Protein AF-A0AAU7DJ91-F1 (afdb_monomer_lite)

Radius of gyration: 23.3 Å; chains: 1; bounding box: 59×49×68 Å

Secondary structure (DSSP, 8-state):
-PPPTT--HHHHHHHHTTGGGGS-GGGHHHHHHHHHTGGGS-HHHHHHHHHHHHHHHHS-HHHHHHHHHHHHHHHHHHTGGGS---SSS--HHHHHHHHHSTTHHHHHHHHHHHHHHHHHHSGGGGS----EEEEEEE-TTS---TTTTTGGGTTSSEEEEEE--TTSS-HHHHHHHHS-S--TT--SGGGEEEEESSSHHHHHHHHH-GGGGTS--SEEEETTTTHHHHHHHHHHHHT--SSHHHHHHHHHHHHHS--GGGS-HHHHT-HHHHHHHHHHHHTTSSTTT-HHHHHHHHHHHHHHHT--SEEEEE----BPPPTTGGGSTTS-HHHH--SPP-B-HHHHHHHHHHHHHHHHHHHTTSHHHHTTEEEEEEEGGGTEEEEE--TT-----BTTEEEHHHHHHHHHHHH-

Organism: NCBI:txid3036704

Structure (mmCIF, N/CA/C/O backbone):
data_AF-A0AAU7DJ91-F1
#
_entry.id   AF-A0AAU7DJ91-F1
#
loop_
_atom_site.group_PDB
_atom_site.id
_atom_site.type_symbol
_atom_site.label_atom_id
_atom_site.label_alt_id
_atom_site.label_comp_id
_atom_site.label_asym_id
_atom_site.label_entity_id
_atom_site.label_seq_id
_atom_site.pdbx_PDB_ins_code
_atom_site.Cartn_x
_atom_site.Cartn_y
_atom_site.Cartn_z
_atom_site.occupancy
_atom_site.B_iso_or_equiv
_atom_site.auth_seq_id
_atom_site.auth_comp_id
_atom_site.auth_asym_id
_atom_site.auth_atom_id
_atom_site.pdbx_PDB_model_num
ATOM 1 N N . MET A 1 1 ? -17.959 17.965 19.505 1.00 44.34 1 MET A N 1
ATOM 2 C CA . MET A 1 1 ? -16.977 17.590 18.465 1.00 44.34 1 MET A CA 1
ATOM 3 C C . MET A 1 1 ? -17.472 18.215 17.170 1.00 44.34 1 MET A C 1
ATOM 5 O O . MET A 1 1 ? -18.636 17.994 16.866 1.00 44.34 1 MET A O 1
ATOM 9 N N . LYS A 1 2 ? -16.694 19.056 16.470 1.00 39.41 2 LYS A N 1
ATOM 10 C CA . LYS A 1 2 ? -17.099 19.488 15.119 1.00 39.41 2 LYS A CA 1
ATOM 11 C C . LYS A 1 2 ? -17.113 18.227 14.252 1.00 39.41 2 LYS A C 1
ATOM 13 O O . LYS A 1 2 ? -16.096 17.543 14.185 1.00 39.41 2 LYS A O 1
ATOM 18 N N . THR A 1 3 ? -18.269 17.866 13.712 1.00 49.88 3 THR A N 1
ATOM 19 C CA . THR A 1 3 ? -18.416 16.731 12.798 1.00 49.88 3 THR A CA 1
ATOM 20 C C . THR A 1 3 ? -17.561 17.001 11.568 1.00 49.88 3 THR A C 1
ATOM 22 O O . THR A 1 3 ? -17.676 18.072 10.978 1.00 49.88 3 THR A O 1
ATOM 25 N N . ALA A 1 4 ? -16.671 16.072 11.225 1.00 58.94 4 ALA A N 1
ATOM 26 C CA . ALA A 1 4 ? -15.902 16.163 9.994 1.00 58.94 4 ALA A CA 1
ATOM 27 C C . ALA A 1 4 ? -16.860 16.144 8.793 1.00 58.94 4 ALA A C 1
ATOM 29 O O . ALA A 1 4 ? -17.820 15.365 8.777 1.00 58.94 4 ALA A O 1
ATOM 30 N N . ASP A 1 5 ? -16.608 16.991 7.797 1.00 63.16 5 ASP A N 1
ATOM 31 C CA . ASP A 1 5 ? -17.363 16.974 6.548 1.00 63.16 5 ASP A CA 1
ATOM 32 C C . ASP A 1 5 ? -17.250 15.584 5.887 1.00 63.16 5 ASP A C 1
ATOM 34 O O . ASP A 1 5 ? -16.187 14.958 5.872 1.00 63.16 5 ASP A O 1
ATOM 38 N N . GLY A 1 6 ? -18.365 15.068 5.359 1.00 74.81 6 GLY A N 1
ATOM 39 C CA . GLY A 1 6 ? -18.405 13.780 4.651 1.00 74.81 6 GLY A CA 1
ATOM 40 C C . GLY A 1 6 ? -18.690 12.532 5.504 1.00 74.81 6 GLY A C 1
ATOM 41 O O . GLY A 1 6 ? -18.542 11.413 5.004 1.00 74.81 6 GLY A O 1
ATOM 42 N N . LEU A 1 7 ? -19.110 12.680 6.765 1.00 87.19 7 LEU A N 1
ATOM 43 C CA . LEU A 1 7 ? -19.680 11.575 7.553 1.00 87.19 7 LEU A CA 1
ATOM 44 C C . LEU A 1 7 ? -21.114 11.261 7.090 1.00 87.19 7 LEU A C 1
ATOM 46 O O . LEU A 1 7 ? -21.906 12.176 6.870 1.00 87.19 7 LEU A O 1
ATOM 50 N N . SER A 1 8 ? -21.474 9.977 6.989 1.00 88.38 8 SER A N 1
ATOM 51 C CA . SER A 1 8 ? -22.853 9.563 6.678 1.00 88.38 8 SER A CA 1
ATOM 52 C C . SER A 1 8 ? -23.827 9.944 7.801 1.00 88.38 8 SER A C 1
ATOM 54 O O . SER A 1 8 ? -23.429 9.995 8.964 1.00 88.38 8 SER A O 1
ATOM 56 N N . GLN A 1 9 ? -25.107 10.174 7.476 1.00 90.19 9 GLN A N 1
ATOM 57 C CA . GLN A 1 9 ? -26.116 10.574 8.470 1.00 90.19 9 GLN A CA 1
ATOM 58 C C . GLN A 1 9 ? -26.209 9.570 9.628 1.00 90.19 9 GLN A C 1
ATOM 60 O O . GLN A 1 9 ? -26.098 9.961 10.783 1.00 90.19 9 GLN A O 1
ATOM 65 N N . ASN A 1 10 ? -26.272 8.271 9.324 1.00 92.38 10 ASN A N 1
ATOM 66 C CA . ASN A 1 10 ? -26.319 7.219 10.344 1.00 92.38 10 ASN A CA 1
ATOM 67 C C . ASN A 1 10 ? -25.106 7.264 11.287 1.00 92.38 10 ASN A C 1
ATOM 69 O O . ASN A 1 10 ? -25.235 7.015 12.482 1.00 92.38 10 ASN A O 1
ATOM 73 N N . LEU A 1 11 ? -23.914 7.572 10.759 1.00 93.31 11 LEU A N 1
ATOM 74 C CA . LEU A 1 11 ? -22.710 7.686 11.578 1.00 93.31 11 LEU A CA 1
ATOM 75 C C . LEU A 1 11 ? -22.758 8.937 12.464 1.00 93.31 11 LEU A C 1
ATOM 77 O O . LEU A 1 11 ? -22.351 8.876 13.621 1.00 93.31 11 LEU A O 1
ATOM 81 N N . GLN A 1 12 ? -23.285 10.053 11.957 1.00 93.12 12 GLN A N 1
ATOM 82 C CA . GLN A 1 12 ? -23.514 11.250 12.771 1.00 93.12 12 GLN A CA 1
ATOM 83 C C . GLN A 1 12 ? -24.517 10.973 13.898 1.00 93.12 12 GLN A C 1
ATOM 85 O O . GLN A 1 12 ? -24.258 11.341 15.044 1.00 93.12 12 GLN A O 1
ATOM 90 N N . ASP A 1 13 ? -25.610 10.267 13.603 1.00 94.12 13 ASP A N 1
ATOM 91 C CA . ASP A 1 13 ? -26.627 9.891 14.587 1.00 94.12 13 ASP A CA 1
ATOM 92 C C . ASP A 1 13 ? -26.034 8.991 15.683 1.00 94.12 13 ASP A C 1
ATOM 94 O O . ASP A 1 13 ? -26.196 9.282 16.868 1.00 94.12 13 ASP A O 1
ATOM 98 N N . ALA A 1 14 ? -25.246 7.973 15.316 1.00 94.25 14 ALA A N 1
ATOM 99 C CA . ALA A 1 14 ? -24.543 7.110 16.272 1.00 94.25 14 ALA A CA 1
ATOM 100 C C . ALA A 1 14 ? -23.577 7.897 17.182 1.00 94.25 14 ALA A C 1
ATOM 102 O O . ALA A 1 14 ? -23.512 7.681 18.399 1.00 94.25 14 ALA A O 1
ATOM 103 N N . LEU A 1 15 ? -22.830 8.854 16.618 1.00 94.81 15 LEU A N 1
ATOM 104 C CA . LEU A 1 15 ? -21.947 9.733 17.393 1.00 94.81 15 LEU A CA 1
ATOM 105 C C . LEU A 1 15 ? -22.742 10.614 18.369 1.00 94.81 15 LEU A C 1
ATOM 107 O O . LEU A 1 15 ? -22.345 10.739 19.532 1.00 94.81 15 LEU A O 1
ATOM 111 N N . ASN A 1 16 ? -23.879 11.164 17.934 1.00 93.19 16 ASN A N 1
ATOM 112 C CA . ASN A 1 16 ? -24.777 11.969 18.768 1.00 93.19 16 ASN A CA 1
ATOM 113 C C . ASN A 1 16 ? -25.430 11.143 19.889 1.00 93.19 16 ASN A C 1
ATOM 115 O O . ASN A 1 16 ? -25.563 11.632 21.012 1.00 93.19 16 ASN A O 1
ATOM 119 N N . ASN A 1 17 ? -25.736 9.870 19.626 1.00 92.25 17 ASN A N 1
ATOM 120 C CA . ASN A 1 17 ? -26.231 8.905 20.614 1.00 92.25 17 ASN A CA 1
ATOM 121 C C . ASN A 1 17 ? -25.155 8.466 21.625 1.00 92.25 17 ASN A C 1
ATOM 123 O O . ASN A 1 17 ? -25.439 7.740 22.579 1.00 92.25 17 ASN A O 1
ATOM 127 N N . GLY A 1 18 ? -23.912 8.927 21.461 1.00 94.00 18 GLY A N 1
ATOM 128 C CA . GLY A 1 18 ? -22.832 8.686 22.407 1.00 94.00 18 GLY A CA 1
ATOM 129 C C . GLY A 1 18 ? -22.162 7.325 22.248 1.00 94.00 18 GLY A C 1
ATOM 130 O O . GLY A 1 18 ? -21.622 6.818 23.233 1.00 94.00 18 GLY A O 1
ATOM 131 N N . VAL A 1 19 ? -22.137 6.753 21.035 1.00 95.12 19 VAL A N 1
ATOM 132 C CA . VAL A 1 19 ? -21.492 5.455 20.754 1.00 95.12 19 VAL A CA 1
ATOM 133 C C . VAL A 1 19 ? -20.042 5.382 21.252 1.00 95.12 19 VAL A C 1
ATOM 135 O O . VAL A 1 19 ? -19.621 4.355 21.777 1.00 95.12 19 VAL A O 1
ATOM 138 N N . LEU A 1 20 ? -19.293 6.491 21.204 1.00 95.12 20 LEU A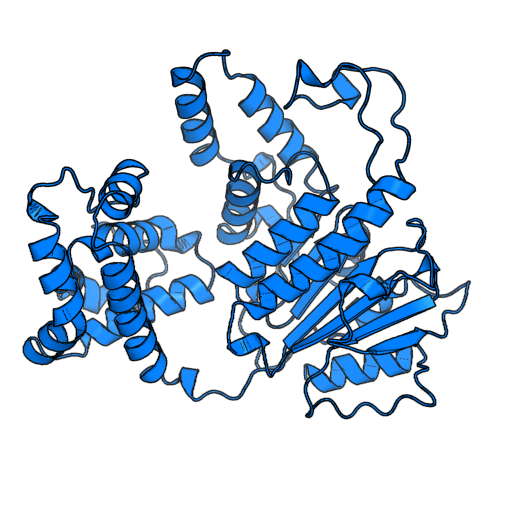 N 1
ATOM 139 C CA . LEU A 1 20 ? -17.907 6.548 21.690 1.00 95.12 20 LEU A CA 1
ATOM 140 C C . LEU A 1 20 ? -17.783 6.240 23.189 1.00 95.12 20 LEU A C 1
ATOM 142 O O . LEU A 1 20 ? -16.791 5.659 23.611 1.00 95.12 20 LEU A O 1
ATOM 146 N N . LYS A 1 21 ? -18.802 6.563 23.998 1.00 94.06 21 LYS A N 1
ATOM 147 C CA . LYS A 1 21 ? -18.814 6.268 25.445 1.00 94.06 21 LYS A CA 1
ATOM 148 C C . LYS A 1 21 ? -18.934 4.771 25.742 1.00 94.06 21 LYS A C 1
ATOM 150 O O . LYS A 1 21 ? -18.752 4.365 26.885 1.00 94.06 21 LYS A O 1
ATOM 155 N N . ARG A 1 22 ? -19.282 3.967 24.733 1.00 94.75 22 ARG A N 1
ATOM 156 C CA . ARG A 1 22 ? -19.449 2.512 24.829 1.00 94.75 22 ARG A CA 1
ATOM 157 C C . ARG A 1 22 ? -18.190 1.748 24.410 1.00 94.75 22 ARG A C 1
ATOM 159 O O . ARG A 1 22 ? -18.189 0.522 24.498 1.00 94.75 22 ARG A O 1
ATOM 166 N N . LEU A 1 23 ? -17.154 2.448 23.941 1.00 96.00 23 LEU A N 1
ATOM 167 C CA . LEU A 1 23 ? -15.884 1.854 23.533 1.00 96.00 23 LEU A CA 1
ATOM 168 C C . LEU A 1 23 ? -14.906 1.751 24.720 1.00 96.00 23 LEU A C 1
ATOM 170 O O . LEU A 1 23 ? -14.928 2.615 25.601 1.00 96.00 23 LEU A O 1
ATOM 174 N N . PRO A 1 24 ? -14.017 0.740 24.738 1.00 96.00 24 PRO A N 1
ATOM 175 C CA . PRO A 1 24 ? -12.906 0.666 25.689 1.00 96.00 24 PRO A CA 1
ATOM 176 C C . PRO A 1 24 ? -11.924 1.836 25.543 1.00 96.00 24 PRO A C 1
ATOM 178 O O . PRO A 1 24 ? -11.825 2.447 24.474 1.00 96.00 24 PRO A O 1
ATOM 181 N N . LEU A 1 25 ? -11.146 2.123 26.592 1.00 94.50 25 LEU A N 1
ATOM 182 C CA . LEU A 1 25 ? -10.219 3.266 26.607 1.00 94.50 25 LEU A CA 1
ATOM 183 C C . LEU A 1 25 ? -9.159 3.169 25.508 1.00 94.50 25 LEU A C 1
ATOM 185 O O . LEU A 1 25 ? -8.832 4.169 24.869 1.00 94.50 25 LEU A O 1
ATOM 189 N N . THR A 1 26 ? -8.664 1.961 25.247 1.00 94.94 26 THR A N 1
ATOM 190 C CA . THR A 1 26 ? -7.619 1.699 24.251 1.00 94.94 26 THR A CA 1
ATOM 191 C C . THR A 1 26 ? -8.111 1.806 22.806 1.00 94.94 26 THR A C 1
ATOM 193 O O . THR A 1 26 ? -7.290 1.934 21.899 1.00 94.94 26 THR A O 1
ATOM 196 N N . PHE A 1 27 ? -9.430 1.844 22.573 1.00 95.06 27 PHE A N 1
ATOM 197 C CA . PHE A 1 27 ? -10.021 2.077 21.247 1.00 95.06 27 PHE A CA 1
ATOM 198 C C . PHE A 1 27 ? -10.146 3.565 20.904 1.00 95.06 27 PHE A C 1
ATOM 200 O O . PHE A 1 27 ? -10.078 3.935 19.730 1.00 95.06 27 PHE A O 1
ATOM 207 N N . LEU A 1 28 ? -10.337 4.423 21.912 1.00 94.25 28 LEU A N 1
ATOM 208 C CA . LEU A 1 28 ? -10.627 5.845 21.720 1.00 94.25 28 LEU A CA 1
ATOM 209 C C . LEU A 1 28 ? -9.583 6.597 20.882 1.00 94.25 28 LEU A C 1
ATOM 211 O O . LEU A 1 28 ? -10.007 7.256 19.934 1.00 94.25 28 LEU A O 1
ATOM 215 N N . PRO A 1 29 ? -8.261 6.499 21.143 1.00 92.44 29 PRO A N 1
ATOM 216 C CA . PRO A 1 29 ? -7.288 7.244 20.345 1.00 92.44 29 PRO A CA 1
ATOM 217 C C . PRO A 1 29 ? -7.310 6.855 18.866 1.00 92.44 29 PRO A C 1
ATOM 219 O O . PRO A 1 29 ? -7.230 7.734 18.016 1.00 92.44 29 PRO A O 1
ATOM 222 N N . PHE A 1 30 ? -7.494 5.568 18.548 1.00 92.06 30 PHE A N 1
ATOM 223 C CA . PHE A 1 30 ? -7.655 5.125 17.161 1.00 92.06 30 PHE A CA 1
ATOM 224 C C . PHE A 1 30 ? -8.904 5.748 16.529 1.00 92.06 30 PHE A C 1
ATOM 226 O O . PHE A 1 30 ? -8.816 6.410 15.501 1.00 92.06 30 PHE A O 1
ATOM 233 N N . VAL A 1 31 ? -10.072 5.563 17.147 1.00 94.62 31 VAL A N 1
ATOM 234 C CA . VAL A 1 31 ? -11.347 6.005 16.566 1.00 94.62 31 VAL A CA 1
ATOM 235 C C . VAL A 1 31 ? -11.407 7.525 16.421 1.00 94.62 31 VAL A C 1
ATOM 237 O O . VAL A 1 31 ? -11.819 8.023 15.374 1.00 94.62 31 VAL A O 1
ATOM 240 N N . ASN A 1 32 ? -10.983 8.268 17.443 1.00 94.44 32 ASN A N 1
ATOM 241 C CA . ASN A 1 32 ? -11.018 9.727 17.417 1.00 94.44 32 ASN A CA 1
ATOM 242 C C . ASN A 1 32 ? -10.078 10.296 16.353 1.00 94.44 32 ASN A C 1
ATOM 244 O O . ASN A 1 32 ? -10.488 11.186 15.608 1.00 94.44 32 ASN A O 1
ATOM 248 N N . GLU A 1 33 ? -8.874 9.742 16.209 1.00 91.62 33 GLU A N 1
ATOM 249 C CA . GLU A 1 33 ? -7.947 10.155 15.158 1.00 91.62 33 GLU A CA 1
ATOM 250 C C . GLU A 1 33 ? -8.516 9.890 13.758 1.00 91.62 33 GLU A C 1
ATOM 252 O O . GLU A 1 33 ? -8.467 10.766 12.893 1.00 91.62 33 GLU A O 1
ATOM 257 N N . GLN A 1 34 ? -9.112 8.715 13.532 1.00 93.50 34 GLN A N 1
ATOM 258 C CA . GLN A 1 34 ? -9.735 8.380 12.247 1.00 93.50 34 GLN A CA 1
ATOM 259 C C . GLN A 1 34 ? -10.902 9.325 11.914 1.00 93.50 34 GLN A C 1
ATOM 261 O O . GLN A 1 34 ? -11.019 9.786 10.779 1.00 93.50 34 GLN A O 1
ATOM 266 N N . LEU A 1 35 ? -11.743 9.667 12.898 1.00 94.25 35 LEU A N 1
ATOM 267 C CA . LEU A 1 35 ? -12.841 10.624 12.717 1.00 94.25 35 LEU A CA 1
ATOM 268 C C . LEU A 1 35 ? -12.333 12.043 12.422 1.00 94.25 35 LEU A C 1
ATOM 270 O O . LEU A 1 35 ? -12.918 12.739 11.596 1.00 94.25 35 LEU A O 1
ATOM 274 N N . GLN A 1 36 ? -11.237 12.473 13.051 1.00 92.12 36 GLN A N 1
ATOM 275 C CA . GLN A 1 36 ? -10.610 13.769 12.767 1.00 92.12 36 GLN A CA 1
ATOM 276 C C . GLN A 1 36 ? -9.971 13.808 11.374 1.00 92.12 36 GLN A C 1
ATOM 278 O O . GLN A 1 36 ? -10.023 14.831 10.693 1.00 92.12 36 GLN A O 1
ATOM 283 N N . LYS A 1 37 ? -9.394 12.687 10.933 1.00 91.62 37 LYS A N 1
ATOM 284 C CA . LYS A 1 37 ? -8.703 12.551 9.645 1.00 91.62 37 LYS A CA 1
ATOM 285 C C . LYS A 1 37 ? -9.595 11.984 8.539 1.00 91.62 37 LYS A C 1
ATOM 287 O O . LYS A 1 37 ? -9.074 11.569 7.509 1.00 91.62 37 LYS A O 1
ATOM 292 N N . TRP A 1 38 ? -10.921 12.004 8.706 1.00 93.88 38 TRP A N 1
ATOM 293 C CA . TRP A 1 38 ? -11.879 11.299 7.842 1.00 93.88 38 TRP A CA 1
ATOM 294 C C . TRP A 1 38 ? -11.662 11.532 6.339 1.00 93.88 38 TRP A C 1
ATOM 296 O O . TRP A 1 38 ? -11.644 10.588 5.545 1.00 93.88 38 TRP A O 1
ATOM 306 N N . GLN A 1 39 ? -11.421 12.786 5.947 1.00 92.62 39 GLN A N 1
ATOM 307 C CA . GLN A 1 39 ? -11.180 13.169 4.552 1.00 92.62 39 GLN A CA 1
ATOM 308 C C . GLN A 1 39 ? -9.899 12.568 3.947 1.00 92.62 39 GLN A C 1
ATOM 310 O O . GLN A 1 39 ? -9.825 12.396 2.735 1.00 92.62 39 GLN A O 1
ATOM 315 N N . TYR A 1 40 ? -8.921 12.200 4.777 1.00 93.69 40 TYR A N 1
ATOM 316 C CA . TYR A 1 40 ? -7.643 11.607 4.370 1.00 93.69 40 TYR A CA 1
ATOM 317 C C . TYR A 1 40 ? -7.646 10.070 4.380 1.00 93.69 40 TYR A C 1
ATOM 319 O O . TYR A 1 40 ? -6.646 9.439 4.028 1.00 93.69 40 TYR A O 1
ATOM 327 N N . LEU A 1 41 ? -8.755 9.463 4.807 1.00 94.44 41 LEU A N 1
ATOM 328 C CA . LEU A 1 41 ? -8.935 8.017 4.815 1.00 94.44 41 LEU A CA 1
ATOM 329 C C . LEU A 1 41 ? -9.398 7.519 3.450 1.00 94.44 41 LEU A C 1
ATOM 331 O O . LEU A 1 41 ? -10.274 8.125 2.824 1.00 94.44 41 LEU A O 1
ATOM 335 N N . PHE A 1 42 ? -8.883 6.364 3.034 1.00 94.75 42 PHE A N 1
ATOM 336 C CA . PHE A 1 42 ? -9.424 5.658 1.877 1.00 94.75 42 PHE A CA 1
ATOM 337 C C . PHE A 1 42 ? -10.798 5.047 2.190 1.00 94.75 42 PHE A C 1
ATOM 339 O O . PHE A 1 42 ? -11.124 4.798 3.354 1.00 94.75 42 PHE A O 1
ATOM 346 N N . PRO A 1 43 ? -11.612 4.728 1.165 1.00 91.75 43 PRO A N 1
ATOM 347 C CA . PRO A 1 43 ? -12.927 4.123 1.369 1.00 91.75 43 PRO A CA 1
ATOM 348 C C . PRO A 1 43 ? -12.912 2.855 2.226 1.00 91.75 43 PRO A C 1
ATOM 350 O O . PRO A 1 43 ? -13.858 2.614 2.967 1.00 91.75 43 PRO A O 1
ATOM 353 N N . ASN A 1 44 ? -11.859 2.037 2.144 1.00 91.31 44 ASN A N 1
ATOM 354 C CA . ASN A 1 44 ? -11.715 0.860 2.999 1.00 91.31 44 ASN A CA 1
ATOM 355 C C . ASN A 1 44 ? -11.550 1.225 4.487 1.00 91.31 44 ASN A C 1
ATOM 357 O O . ASN A 1 44 ? -12.264 0.688 5.329 1.00 91.31 44 ASN A O 1
ATOM 361 N N . GLU A 1 45 ? -10.667 2.176 4.803 1.00 93.25 45 GLU A N 1
ATOM 362 C CA . GLU A 1 45 ? -10.454 2.675 6.170 1.00 93.25 45 GLU A CA 1
ATOM 363 C C . GLU A 1 45 ? -11.747 3.288 6.737 1.00 93.25 45 GLU A C 1
ATOM 365 O O . GLU A 1 45 ? -12.183 2.923 7.830 1.00 93.25 45 GLU A O 1
ATOM 370 N N . ARG A 1 46 ? -12.431 4.131 5.946 1.00 93.19 46 ARG A N 1
ATOM 371 C CA . ARG A 1 46 ? -13.738 4.707 6.314 1.00 93.19 46 ARG A CA 1
ATOM 372 C C . ARG A 1 46 ? -14.777 3.625 6.600 1.00 93.19 46 ARG A C 1
ATOM 374 O O . ARG A 1 46 ? -15.475 3.703 7.607 1.00 93.19 46 ARG A O 1
ATOM 381 N N . ARG A 1 47 ? -14.873 2.605 5.738 1.00 89.94 47 ARG A N 1
ATOM 382 C CA . ARG A 1 47 ? -15.811 1.485 5.919 1.00 89.94 47 ARG A CA 1
ATOM 383 C C . ARG A 1 47 ? -15.533 0.702 7.196 1.00 89.94 47 ARG A C 1
ATOM 385 O O . ARG A 1 47 ? -16.486 0.387 7.896 1.00 89.94 47 ARG A O 1
ATOM 392 N N . SER A 1 48 ? -14.270 0.424 7.516 1.00 90.06 48 SER A N 1
ATOM 393 C CA . SER A 1 48 ? -13.902 -0.303 8.738 1.00 90.06 48 SER A CA 1
ATOM 394 C C . SER A 1 48 ? -14.314 0.468 10.000 1.00 90.06 48 SER A C 1
ATOM 396 O O . SER A 1 48 ? -15.013 -0.070 10.860 1.00 90.06 48 SER A O 1
ATOM 398 N N . VAL A 1 49 ? -13.982 1.762 10.073 1.00 93.56 49 VAL A N 1
ATOM 399 C CA . VAL A 1 49 ? -14.339 2.618 11.219 1.00 93.56 49 VAL A CA 1
ATOM 400 C C . VAL A 1 49 ? -15.854 2.801 11.325 1.00 93.56 49 VAL A C 1
ATOM 402 O O . VAL A 1 49 ? -16.420 2.665 12.409 1.00 93.56 49 VAL A O 1
ATOM 405 N N . GLN A 1 50 ? -16.535 3.056 10.205 1.00 93.62 50 GLN A N 1
ATOM 406 C CA . GLN A 1 50 ? -17.992 3.165 10.181 1.00 93.62 50 GLN A CA 1
ATOM 407 C C . GLN A 1 50 ? -18.666 1.849 10.590 1.00 93.62 50 GLN A C 1
ATOM 409 O O . GLN A 1 50 ? -19.622 1.879 11.359 1.00 93.62 50 GLN A O 1
ATOM 414 N N . GLY A 1 51 ? -18.175 0.708 10.099 1.00 92.56 51 GLY A N 1
ATOM 415 C CA . GLY A 1 51 ? -18.705 -0.615 10.419 1.00 92.56 51 GLY A CA 1
ATOM 416 C C . GLY A 1 51 ? -18.641 -0.904 11.913 1.00 92.56 51 GLY A C 1
ATOM 417 O O . GLY A 1 51 ? -19.657 -1.268 12.500 1.00 92.56 51 GLY A O 1
ATOM 418 N N . LEU A 1 52 ? -17.492 -0.641 12.545 1.00 94.81 52 LEU A N 1
ATOM 419 C CA . LEU A 1 52 ? -17.331 -0.769 13.995 1.00 94.81 52 LEU A CA 1
ATOM 420 C C . LEU A 1 52 ? -18.346 0.097 14.750 1.00 94.81 52 LEU A C 1
ATOM 422 O O . LEU A 1 52 ? -19.055 -0.404 15.620 1.00 94.81 52 LEU A O 1
ATOM 426 N N . LEU A 1 53 ? -18.426 1.388 14.423 1.00 95.94 53 LEU A N 1
ATOM 427 C CA . LEU A 1 53 ? -19.266 2.326 15.168 1.00 95.94 53 LEU A CA 1
ATOM 428 C C . LEU A 1 53 ? -20.757 2.038 14.993 1.00 95.94 53 LEU A C 1
ATOM 430 O O . LEU A 1 53 ? -21.481 1.998 15.982 1.00 95.94 53 LEU A O 1
ATOM 434 N N . LEU A 1 54 ? -21.216 1.775 13.770 1.00 95.00 54 LEU A N 1
ATOM 435 C CA . LEU A 1 54 ? -22.621 1.445 13.524 1.00 95.00 54 LEU A CA 1
ATOM 436 C C . LEU A 1 54 ? -23.004 0.086 14.116 1.00 95.00 54 LEU A C 1
ATOM 438 O O . LEU A 1 54 ? -24.113 -0.060 14.629 1.00 95.00 54 LEU A O 1
ATOM 442 N N . TYR A 1 55 ? -22.096 -0.895 14.094 1.00 95.12 55 TYR A N 1
ATOM 443 C CA . TYR A 1 55 ? -22.344 -2.173 14.751 1.00 95.12 55 TYR A CA 1
ATOM 444 C C . TYR A 1 55 ? -22.512 -1.978 16.256 1.00 95.12 55 TYR A C 1
ATOM 446 O O . TYR A 1 55 ? -23.527 -2.396 16.805 1.00 95.12 55 TYR A O 1
ATOM 454 N N . VAL A 1 56 ? -21.585 -1.274 16.913 1.00 95.69 56 VAL A N 1
ATOM 455 C CA . VAL A 1 56 ? -21.693 -0.983 18.349 1.00 95.69 56 VAL A CA 1
ATOM 456 C C . VAL A 1 56 ? -22.976 -0.216 18.657 1.00 95.69 56 VAL A C 1
ATOM 458 O O . VAL A 1 56 ? -23.666 -0.588 19.600 1.00 95.69 56 VAL A O 1
ATOM 461 N N . ASP A 1 57 ? -23.333 0.800 17.870 1.00 95.50 57 ASP A N 1
ATOM 462 C CA . ASP A 1 57 ? -24.569 1.568 18.065 1.00 95.50 57 ASP A CA 1
ATOM 463 C C . ASP A 1 57 ? -25.820 0.676 18.010 1.00 95.50 57 ASP A C 1
ATOM 465 O O . ASP A 1 57 ? -26.682 0.779 18.883 1.00 95.50 57 ASP A O 1
ATOM 469 N N . SER A 1 58 ? -25.853 -0.284 17.077 1.00 94.75 58 SER A N 1
ATOM 470 C CA . SER A 1 58 ? -26.967 -1.229 16.908 1.00 94.75 58 SER A CA 1
ATOM 471 C C . SER A 1 58 ? -27.152 -2.224 18.063 1.00 94.75 58 SER A C 1
ATOM 473 O O . SER A 1 58 ? -28.236 -2.787 18.224 1.00 94.75 58 SER A O 1
ATOM 475 N N . LEU A 1 59 ? -26.114 -2.457 18.873 1.00 96.00 59 LEU A N 1
ATOM 476 C CA . LEU A 1 59 ? -26.171 -3.388 20.000 1.00 96.00 59 LEU A CA 1
ATOM 477 C C . LEU A 1 59 ? -26.899 -2.773 21.199 1.00 96.00 59 LEU A C 1
ATOM 479 O O . LEU A 1 59 ? -26.761 -1.581 21.483 1.00 96.00 59 LEU A O 1
ATOM 483 N N . SER A 1 60 ? -27.566 -3.607 21.999 1.00 95.31 60 SER A N 1
ATOM 484 C CA . SER A 1 60 ? -28.009 -3.205 23.337 1.00 95.31 60 SER A CA 1
ATOM 485 C C . SER A 1 60 ? -26.809 -2.935 24.265 1.00 95.31 60 SER A C 1
ATOM 487 O O . SER A 1 60 ? -25.705 -3.434 24.013 1.00 95.31 60 SER A O 1
ATOM 489 N N . PRO A 1 61 ? -26.987 -2.218 25.392 1.00 92.56 61 PRO A N 1
ATOM 490 C CA . PRO A 1 61 ? -25.910 -2.009 26.362 1.00 92.56 61 PRO A CA 1
ATOM 491 C C . PRO A 1 61 ? -25.271 -3.314 26.863 1.00 92.56 61 PRO A C 1
ATOM 493 O O . PRO A 1 61 ? -24.049 -3.395 26.979 1.00 92.56 61 PRO A O 1
ATOM 496 N N . GLN A 1 62 ? -26.072 -4.361 27.102 1.00 94.69 62 GLN A N 1
ATOM 497 C CA . GLN A 1 62 ? -25.566 -5.665 27.546 1.00 94.69 62 GLN A CA 1
ATOM 498 C C . GLN A 1 62 ? -24.749 -6.365 26.454 1.00 94.69 62 GLN A C 1
ATOM 500 O O . GLN A 1 62 ? -23.701 -6.940 26.743 1.00 94.69 62 GLN A O 1
ATOM 505 N N . GLN A 1 63 ? -25.199 -6.295 25.199 1.00 96.12 63 GLN A N 1
ATOM 506 C CA . GLN A 1 63 ? -24.477 -6.869 24.062 1.00 96.12 63 GLN A CA 1
ATOM 507 C C . GLN A 1 63 ? -23.161 -6.126 23.799 1.00 96.12 63 GLN A C 1
ATOM 509 O O . GLN A 1 63 ? -22.133 -6.757 23.572 1.00 96.12 63 GLN A O 1
ATOM 514 N N . SER A 1 64 ? -23.171 -4.795 23.910 1.00 94.31 64 SER A N 1
ATOM 515 C CA . SER A 1 64 ? -21.969 -3.954 23.844 1.00 94.31 64 SER A CA 1
ATOM 516 C C . SER A 1 64 ? -20.942 -4.354 24.896 1.00 94.31 64 SER A C 1
ATOM 518 O O . SER A 1 64 ? -19.764 -4.519 24.593 1.00 94.31 64 SER A O 1
ATOM 520 N N . PHE A 1 65 ? -21.395 -4.521 26.142 1.00 93.88 65 PHE A N 1
ATOM 521 C CA . PHE A 1 65 ? -20.536 -4.939 27.242 1.00 93.88 65 PHE A CA 1
ATOM 522 C C . PHE A 1 65 ? -19.948 -6.329 26.983 1.00 93.88 65 PHE A C 1
ATOM 524 O O . PHE A 1 65 ? -18.759 -6.543 27.202 1.00 93.88 65 PHE A O 1
ATOM 531 N N . ALA A 1 66 ? -20.756 -7.261 26.468 1.00 96.06 66 ALA A N 1
ATOM 532 C CA . ALA A 1 66 ? -20.295 -8.598 26.114 1.00 96.06 66 ALA A CA 1
ATOM 533 C C . ALA A 1 66 ? -19.232 -8.580 25.000 1.00 96.06 66 ALA A C 1
ATOM 535 O O . ALA A 1 66 ? -18.227 -9.276 25.137 1.00 96.06 66 ALA A O 1
ATOM 536 N N . LEU A 1 67 ? -19.409 -7.758 23.956 1.00 97.00 67 LEU A N 1
ATOM 537 C CA . LEU A 1 67 ? -18.450 -7.607 22.851 1.00 97.00 67 LEU A CA 1
ATOM 538 C C . LEU A 1 67 ? -17.063 -7.181 23.351 1.00 97.00 67 LEU A C 1
ATOM 540 O O . LEU A 1 67 ? -16.051 -7.733 22.928 1.00 97.00 67 LEU A O 1
ATOM 544 N N . PHE A 1 68 ? -17.014 -6.221 24.275 1.00 97.94 68 PHE A N 1
ATOM 545 C CA . PHE A 1 68 ? -15.762 -5.634 24.756 1.00 97.94 68 PHE A CA 1
ATOM 546 C C . PHE A 1 68 ? -15.225 -6.243 26.056 1.00 97.94 68 PHE A C 1
ATOM 548 O O . PHE A 1 68 ? -14.159 -5.835 26.520 1.00 97.94 68 PHE A O 1
ATOM 555 N N . LYS A 1 69 ? -15.921 -7.222 26.646 1.00 97.44 69 LYS A N 1
ATOM 556 C CA . LYS A 1 69 ? -15.614 -7.774 27.976 1.00 97.44 69 LYS A CA 1
ATOM 557 C C . LYS A 1 69 ? -14.139 -8.146 28.145 1.00 97.44 69 LYS A C 1
ATOM 559 O O . LYS A 1 69 ? -13.522 -7.751 29.129 1.00 97.44 69 LYS A O 1
ATOM 564 N N . ASN A 1 70 ? -13.575 -8.879 27.185 1.00 97.69 70 ASN A N 1
ATOM 565 C CA . ASN A 1 70 ? -12.186 -9.340 27.263 1.00 97.69 70 ASN A CA 1
ATOM 566 C C . ASN A 1 70 ? -11.189 -8.176 27.179 1.00 97.69 70 ASN A C 1
ATOM 568 O O . ASN A 1 70 ? -10.197 -8.173 27.903 1.00 97.69 70 ASN A O 1
ATOM 572 N N . VAL A 1 71 ? -11.470 -7.173 26.339 1.00 97.69 71 VAL A N 1
ATOM 573 C CA . VAL A 1 71 ? -10.631 -5.972 26.223 1.00 97.69 71 VAL A CA 1
ATOM 574 C C . VAL A 1 71 ? -10.643 -5.202 27.540 1.00 97.69 71 VAL A C 1
ATOM 576 O O . VAL A 1 71 ? -9.579 -4.910 28.072 1.00 97.69 71 VAL A O 1
ATOM 579 N N . VAL A 1 72 ? -11.822 -4.938 28.110 1.00 97.19 72 VAL A N 1
ATOM 580 C CA . VAL A 1 72 ? -11.960 -4.177 29.365 1.00 97.19 72 VAL A CA 1
ATOM 581 C C . VAL A 1 72 ? -11.265 -4.883 30.532 1.00 97.19 72 VAL A C 1
ATOM 583 O O . VAL A 1 72 ? -10.540 -4.245 31.287 1.00 97.19 72 VAL A O 1
ATOM 586 N N . GLN A 1 73 ? -11.405 -6.206 30.650 1.00 97.69 73 GLN A N 1
ATOM 587 C CA . GLN A 1 73 ? -10.705 -6.978 31.684 1.00 97.69 73 GLN A CA 1
ATOM 588 C C . GLN A 1 73 ? -9.179 -6.904 31.546 1.00 97.69 73 GLN A C 1
ATOM 590 O O . GLN A 1 73 ? -8.461 -6.915 32.547 1.00 97.69 73 GLN A O 1
ATOM 595 N N . LEU A 1 74 ? -8.664 -6.849 30.316 1.00 97.69 74 LEU A N 1
ATOM 596 C CA . LEU A 1 74 ? -7.236 -6.668 30.075 1.00 97.69 74 LEU A CA 1
ATOM 597 C C . LEU A 1 74 ? -6.806 -5.231 30.378 1.00 97.69 74 LEU A C 1
ATOM 599 O O . LEU A 1 74 ? -5.788 -5.056 31.036 1.00 97.69 74 LEU A O 1
ATOM 603 N N . GLU A 1 75 ? -7.594 -4.221 30.004 1.00 96.31 75 GLU A N 1
ATOM 604 C CA . GLU A 1 75 ? -7.339 -2.823 30.385 1.00 96.31 75 GLU A CA 1
ATOM 605 C C . GLU A 1 75 ? -7.261 -2.644 31.911 1.00 96.31 75 GLU A C 1
ATOM 607 O O . GLU A 1 75 ? -6.405 -1.906 32.396 1.00 96.31 75 GLU A O 1
ATOM 612 N N . GLU A 1 76 ? -8.105 -3.347 32.673 1.00 96.00 76 GLU A N 1
ATOM 613 C CA . GLU A 1 76 ? -8.063 -3.372 34.142 1.00 96.00 76 GLU A CA 1
ATOM 614 C C . GLU A 1 76 ? -6.789 -4.044 34.672 1.00 96.00 76 GLU A C 1
ATOM 616 O O . GLU A 1 76 ? -6.123 -3.487 35.540 1.00 96.00 76 GLU A O 1
ATOM 621 N N . LYS A 1 77 ? -6.394 -5.203 34.124 1.00 95.75 77 LYS A N 1
ATOM 622 C CA . LYS A 1 77 ? -5.138 -5.887 34.504 1.00 95.75 77 LYS A CA 1
ATOM 623 C C . LYS A 1 77 ? -3.886 -5.077 34.176 1.00 95.75 77 LYS A C 1
ATOM 625 O O . LYS A 1 77 ? -2.874 -5.203 34.859 1.00 95.75 77 LYS A O 1
ATOM 630 N N . MET A 1 78 ? -3.943 -4.310 33.094 1.00 94.75 78 MET A N 1
ATOM 631 C CA . MET A 1 78 ? -2.887 -3.399 32.663 1.00 94.75 78 MET A CA 1
ATOM 632 C C . MET A 1 78 ? -2.884 -2.084 33.443 1.00 94.75 78 MET A C 1
ATOM 634 O O . MET A 1 78 ? -1.904 -1.347 33.384 1.00 94.75 78 MET A O 1
ATOM 638 N N . ASP A 1 79 ? -3.971 -1.791 34.152 1.00 94.06 79 ASP A N 1
ATOM 639 C CA . ASP A 1 79 ? -4.194 -0.539 34.859 1.00 94.06 79 ASP A CA 1
ATOM 640 C C . ASP A 1 79 ? -4.162 0.706 33.948 1.00 94.06 79 ASP A C 1
ATOM 642 O O . ASP A 1 79 ? -3.671 1.776 34.317 1.00 94.06 79 ASP A O 1
ATOM 646 N N . VAL A 1 80 ? -4.718 0.582 32.731 1.00 92.25 80 VAL A N 1
ATOM 647 C CA . VAL A 1 80 ? -4.676 1.631 31.685 1.00 92.25 80 VAL A CA 1
ATOM 648 C C . VAL A 1 80 ? -5.246 2.965 32.173 1.00 92.25 80 VAL A C 1
ATOM 650 O O . VAL A 1 80 ? -4.805 4.028 31.745 1.00 92.25 80 VAL A O 1
ATOM 653 N N . ARG A 1 81 ? -6.211 2.938 33.100 1.00 89.19 81 ARG A N 1
ATOM 654 C CA . ARG A 1 81 ? -6.854 4.142 33.659 1.00 89.19 81 ARG A CA 1
ATOM 655 C C . ARG A 1 81 ? -5.889 5.066 34.402 1.00 89.19 81 ARG A C 1
ATOM 657 O O . ARG A 1 81 ? -6.162 6.261 34.471 1.00 89.19 81 ARG A O 1
ATOM 664 N N . HIS A 1 82 ? -4.797 4.536 34.948 1.00 89.19 82 HIS A N 1
ATOM 665 C CA . HIS A 1 82 ? -3.784 5.328 35.650 1.00 89.19 82 HIS A CA 1
ATOM 666 C C . HIS A 1 82 ? -2.629 5.753 34.737 1.00 89.19 82 HIS A C 1
ATOM 668 O O . HIS A 1 82 ? -1.714 6.457 35.169 1.00 89.19 82 HIS A O 1
ATOM 674 N N . TRP A 1 83 ? -2.653 5.357 33.464 1.00 88.25 83 TRP A N 1
ATOM 675 C CA . TRP A 1 83 ? -1.670 5.802 32.488 1.00 88.25 83 TRP A CA 1
ATOM 676 C C . TRP A 1 83 ? -2.001 7.216 32.004 1.00 88.25 83 TRP A C 1
ATOM 678 O O . TRP A 1 83 ? -3.162 7.606 31.894 1.00 88.25 83 TRP A O 1
ATOM 688 N N . GLN A 1 84 ? -0.972 7.976 31.621 1.00 83.31 84 GLN A N 1
ATOM 689 C CA . GLN A 1 84 ? -1.138 9.195 30.816 1.00 83.31 84 GLN A CA 1
ATOM 690 C C . GLN A 1 84 ? -1.489 8.829 29.363 1.00 83.31 84 GLN A C 1
ATOM 692 O O . GLN A 1 84 ? -0.718 9.086 28.440 1.00 83.31 84 GLN A O 1
ATOM 697 N N . PHE A 1 85 ? -2.618 8.147 29.183 1.00 81.56 85 PHE A N 1
ATOM 698 C CA . PHE A 1 85 ? -3.056 7.594 27.911 1.00 81.56 85 PHE A CA 1
ATOM 699 C C . PHE A 1 85 ? -3.899 8.629 27.160 1.00 81.56 85 PHE A C 1
ATOM 701 O O . PHE A 1 85 ? -4.956 9.049 27.638 1.00 81.56 85 PHE A O 1
ATOM 708 N N . SER A 1 86 ? -3.444 9.061 25.982 1.00 85.62 86 SER A N 1
ATOM 709 C CA . SER A 1 86 ? -4.236 9.962 25.138 1.00 85.62 86 SER A CA 1
ATOM 710 C C . SER A 1 86 ? -5.476 9.230 24.637 1.00 85.62 86 SER A C 1
ATOM 712 O O . SER A 1 86 ? -5.372 8.119 24.121 1.00 85.62 86 SER A O 1
ATOM 714 N N . THR A 1 87 ? -6.645 9.859 24.759 1.00 88.12 87 THR A N 1
ATOM 715 C CA . THR A 1 87 ? -7.891 9.366 24.151 1.00 88.12 87 THR A CA 1
ATOM 716 C C . THR A 1 87 ? -8.218 10.071 22.841 1.00 88.12 87 THR A C 1
ATOM 718 O O . THR A 1 87 ? -9.140 9.655 22.149 1.00 88.12 87 THR A O 1
ATOM 721 N N . THR A 1 88 ? -7.466 11.111 22.475 1.00 86.12 88 THR A N 1
ATOM 722 C CA . THR A 1 88 ? -7.731 11.936 21.290 1.00 86.12 88 THR A CA 1
ATOM 723 C C . THR A 1 88 ? -7.046 11.390 20.040 1.00 86.12 88 THR A C 1
ATOM 725 O O . THR A 1 88 ? -7.632 11.450 18.965 1.00 86.12 88 THR A O 1
ATOM 728 N N . GLU A 1 89 ? -5.830 10.858 20.179 1.00 84.12 89 GLU A N 1
ATOM 729 C CA . GLU A 1 89 ? -4.991 10.423 19.056 1.00 84.12 89 GLU A CA 1
ATOM 730 C C . GLU A 1 89 ? -4.021 9.307 19.457 1.00 84.12 89 GLU A C 1
ATOM 732 O O . GLU A 1 89 ? -3.714 9.135 20.645 1.00 84.12 89 GLU A O 1
ATOM 737 N N . GLN A 1 90 ? -3.513 8.550 18.481 1.00 83.12 90 GLN A N 1
ATOM 738 C CA . GLN A 1 90 ? -2.455 7.577 18.732 1.00 83.12 90 GLN A CA 1
ATOM 739 C C . GLN A 1 90 ? -1.103 8.273 18.907 1.00 83.12 90 GLN A C 1
ATOM 741 O O . GLN A 1 90 ? -0.597 8.933 18.006 1.00 83.12 90 GLN A O 1
ATOM 746 N N . THR A 1 91 ? -0.478 8.070 20.066 1.00 82.94 91 THR A N 1
ATOM 747 C CA . THR A 1 91 ? 0.848 8.621 20.372 1.00 82.94 91 THR A CA 1
ATOM 748 C C . THR A 1 91 ? 1.895 7.515 20.519 1.00 82.94 91 THR A C 1
ATOM 750 O O . THR A 1 91 ? 1.585 6.352 20.818 1.00 82.94 91 THR A O 1
ATOM 753 N N . ILE A 1 92 ? 3.173 7.881 20.366 1.00 79.19 92 ILE A N 1
ATOM 754 C CA . ILE A 1 92 ? 4.302 6.993 20.693 1.00 79.19 92 ILE A CA 1
ATOM 755 C C . ILE A 1 92 ? 4.230 6.572 22.167 1.00 79.19 92 ILE A C 1
ATOM 757 O O . ILE A 1 92 ? 4.488 5.414 22.491 1.00 79.19 92 ILE A O 1
ATOM 761 N N . GLN A 1 93 ? 3.811 7.481 23.052 1.00 83.06 93 GLN A N 1
ATOM 762 C CA . GLN A 1 93 ? 3.634 7.196 24.473 1.00 83.06 93 GLN A CA 1
ATOM 763 C C . GLN A 1 93 ? 2.576 6.108 24.713 1.00 83.06 93 GLN A C 1
ATOM 765 O O . GLN A 1 93 ? 2.872 5.139 25.412 1.00 83.06 93 GLN A O 1
ATOM 770 N N . ASN A 1 94 ? 1.398 6.208 24.083 1.00 86.31 94 ASN A N 1
ATOM 771 C CA . ASN A 1 94 ? 0.352 5.181 24.167 1.00 86.31 94 ASN A CA 1
ATOM 772 C C . ASN A 1 94 ? 0.887 3.817 23.701 1.00 86.31 94 ASN A C 1
ATOM 774 O O . ASN A 1 94 ? 0.711 2.804 24.378 1.00 86.31 94 ASN A O 1
ATOM 778 N N . SER A 1 95 ? 1.581 3.802 22.558 1.00 85.62 95 SER A N 1
ATOM 779 C CA . SER A 1 95 ? 2.156 2.581 21.979 1.00 85.62 95 SER A CA 1
ATOM 780 C C . SER A 1 95 ? 3.219 1.959 22.890 1.00 85.62 95 SER A C 1
ATOM 782 O O . SER A 1 95 ? 3.231 0.748 23.092 1.00 85.62 95 SER A O 1
ATOM 784 N N . SER A 1 96 ? 4.081 2.786 23.484 1.00 84.56 96 SER A N 1
ATOM 785 C CA . SER A 1 96 ? 5.123 2.373 24.430 1.00 84.56 96 SER A CA 1
ATOM 786 C C . SER A 1 96 ? 4.534 1.799 25.722 1.00 84.56 96 SER A C 1
ATOM 788 O O . SER A 1 96 ? 4.994 0.764 26.200 1.00 84.56 96 SER A O 1
ATOM 790 N N . GLN A 1 97 ? 3.486 2.422 26.270 1.00 90.00 97 GLN A N 1
ATOM 791 C CA . GLN A 1 97 ? 2.787 1.923 27.458 1.00 90.00 97 GLN A CA 1
ATOM 792 C C . GLN A 1 97 ? 2.144 0.555 27.203 1.00 90.00 97 GLN A C 1
ATOM 794 O O . GLN A 1 97 ? 2.350 -0.369 27.989 1.00 90.00 97 GLN A O 1
ATOM 799 N N . LEU A 1 98 ? 1.451 0.396 26.070 1.00 91.56 98 LEU A N 1
ATOM 800 C CA . LEU A 1 98 ? 0.878 -0.889 25.663 1.00 91.56 98 LEU A CA 1
ATOM 801 C C . LEU A 1 98 ? 1.963 -1.953 25.467 1.00 91.56 98 LEU A C 1
ATOM 803 O O . LEU A 1 98 ? 1.847 -3.039 26.024 1.00 91.56 98 LEU A O 1
ATOM 807 N N . ALA A 1 99 ? 3.031 -1.643 24.729 1.00 90.06 99 ALA A N 1
ATOM 808 C CA . ALA A 1 99 ? 4.092 -2.600 24.407 1.00 90.06 99 ALA A CA 1
ATOM 809 C C . ALA A 1 99 ? 4.911 -3.057 25.629 1.00 90.06 99 ALA A C 1
ATOM 811 O O . ALA A 1 99 ? 5.470 -4.151 25.615 1.00 90.06 99 ALA A O 1
ATOM 812 N N . ARG A 1 100 ? 4.994 -2.237 26.686 1.00 91.44 100 ARG A N 1
ATOM 813 C CA . ARG A 1 100 ? 5.658 -2.594 27.954 1.00 91.44 100 ARG A CA 1
ATOM 814 C C . ARG A 1 100 ? 4.810 -3.496 28.844 1.00 91.44 100 ARG A C 1
ATOM 816 O O . ARG A 1 100 ? 5.339 -4.075 29.791 1.00 91.44 100 ARG A O 1
ATOM 823 N N . SER A 1 101 ? 3.511 -3.588 28.580 1.00 93.06 101 SER A N 1
ATOM 824 C CA . SER A 1 101 ? 2.618 -4.421 29.369 1.00 93.06 101 SER A CA 1
ATOM 825 C C . SER A 1 101 ? 2.893 -5.908 29.115 1.00 93.06 101 SER A C 1
ATOM 827 O O . SER A 1 101 ? 2.943 -6.323 27.955 1.00 93.06 101 SER A O 1
ATOM 829 N N . PRO A 1 102 ? 2.978 -6.748 30.165 1.00 96.00 102 PRO A N 1
ATOM 830 C CA . PRO A 1 102 ? 3.107 -8.195 29.991 1.00 96.00 102 PRO A CA 1
ATOM 831 C C . PRO A 1 102 ? 1.879 -8.825 29.316 1.00 96.00 102 PRO A C 1
ATOM 833 O O . PRO A 1 102 ? 1.971 -9.946 28.836 1.00 96.00 102 PRO A O 1
ATOM 836 N N . TRP A 1 103 ? 0.754 -8.103 29.250 1.00 96.62 103 TRP A N 1
ATOM 837 C CA . TRP A 1 103 ? -0.513 -8.558 28.670 1.00 96.62 103 TRP A CA 1
ATOM 838 C C . TRP A 1 103 ? -0.732 -8.085 27.222 1.00 96.62 103 TRP A C 1
ATOM 840 O O . TRP A 1 103 ? -1.849 -8.150 26.703 1.00 96.62 103 TRP A O 1
ATOM 850 N N . PHE A 1 104 ? 0.288 -7.494 26.585 1.00 94.88 104 PHE A N 1
ATOM 851 C CA . PHE A 1 104 ? 0.154 -6.850 25.273 1.00 94.88 104 PHE A CA 1
ATOM 852 C C . PHE A 1 104 ? -0.350 -7.806 24.185 1.00 94.88 104 PHE A C 1
ATOM 854 O O . PHE A 1 104 ? -1.186 -7.425 23.362 1.00 94.88 104 PHE A O 1
ATOM 861 N N . LEU A 1 105 ? 0.143 -9.048 24.178 1.00 95.88 105 LEU A N 1
ATOM 862 C CA . LEU A 1 105 ? -0.229 -10.039 23.168 1.00 95.88 105 LEU A CA 1
ATOM 863 C C . LEU A 1 105 ? -1.693 -10.463 23.318 1.00 95.88 105 LEU A C 1
ATOM 865 O O . LEU A 1 105 ? -2.426 -10.484 22.330 1.00 95.88 105 LEU A O 1
ATOM 869 N N . GLU A 1 106 ? -2.136 -10.724 24.546 1.00 97.25 106 GLU A N 1
ATOM 870 C CA . GLU A 1 106 ? -3.521 -11.068 24.863 1.00 97.25 106 GLU A CA 1
ATOM 871 C C . GLU A 1 106 ? -4.466 -9.909 24.540 1.00 97.25 106 GLU A C 1
ATOM 873 O O . GLU A 1 106 ? -5.538 -10.122 23.973 1.00 97.25 106 GLU A O 1
ATOM 878 N N . TRP A 1 107 ? -4.062 -8.671 24.840 1.00 97.00 107 TRP A N 1
ATOM 879 C CA . TRP A 1 107 ? -4.837 -7.483 24.473 1.00 97.00 107 TRP A CA 1
ATOM 880 C C . TRP A 1 107 ? -4.974 -7.352 22.963 1.00 97.00 107 TRP A C 1
ATOM 882 O O . TRP A 1 107 ? -6.084 -7.160 22.470 1.00 97.00 107 TRP A O 1
ATOM 892 N N . ARG A 1 108 ? -3.887 -7.541 22.208 1.00 95.31 108 ARG A N 1
ATOM 893 C CA . ARG A 1 108 ? -3.928 -7.487 20.743 1.00 95.31 108 ARG A CA 1
ATOM 894 C C . ARG A 1 108 ? -4.874 -8.540 20.162 1.00 95.31 108 ARG A C 1
ATOM 896 O O . ARG A 1 108 ? -5.620 -8.234 19.236 1.00 95.31 108 ARG A O 1
ATOM 903 N N . GLN A 1 109 ? -4.876 -9.752 20.716 1.00 96.69 109 GLN A N 1
ATOM 904 C CA . GLN A 1 109 ? -5.807 -10.815 20.322 1.00 96.69 109 GLN A CA 1
ATOM 905 C C . GLN A 1 109 ? -7.262 -10.463 20.663 1.00 96.69 109 GLN A C 1
ATOM 907 O O . GLN A 1 109 ? -8.148 -10.662 19.835 1.00 96.69 109 GLN A O 1
ATOM 912 N N . ALA A 1 110 ? -7.517 -9.900 21.848 1.00 97.50 110 ALA A N 1
ATOM 913 C CA . ALA A 1 110 ? -8.855 -9.472 22.250 1.00 97.50 110 ALA A CA 1
ATOM 914 C C . ALA A 1 110 ? -9.392 -8.332 21.368 1.00 97.50 110 ALA A C 1
ATOM 916 O O . ALA A 1 110 ? -10.562 -8.355 20.992 1.00 97.50 110 ALA A O 1
ATOM 917 N N . VAL A 1 111 ? -8.542 -7.367 20.998 1.00 96.19 111 VAL A N 1
ATOM 918 C CA . VAL A 1 111 ? -8.881 -6.303 20.039 1.00 96.19 111 VAL A CA 1
ATOM 919 C C . VAL A 1 111 ? -9.205 -6.898 18.669 1.00 96.19 111 VAL A C 1
ATOM 921 O O . VAL A 1 111 ? -10.234 -6.553 18.093 1.00 96.19 111 VAL A O 1
ATOM 924 N N . GLN A 1 112 ? -8.374 -7.817 18.164 1.00 94.31 112 GLN A N 1
ATOM 925 C CA . GLN A 1 112 ? -8.607 -8.473 16.874 1.00 94.31 112 GLN A CA 1
ATOM 926 C C . GLN A 1 112 ? -9.955 -9.208 16.847 1.00 94.31 112 GLN A C 1
ATOM 928 O O . GLN A 1 112 ? -10.721 -9.030 15.907 1.00 94.31 112 GLN A O 1
ATOM 933 N N . ALA A 1 113 ? -10.299 -9.937 17.913 1.00 95.56 113 ALA A N 1
ATOM 934 C CA . ALA A 1 113 ? -11.569 -10.657 18.010 1.00 95.56 113 ALA A CA 1
ATOM 935 C C . ALA A 1 113 ? -12.805 -9.737 17.915 1.00 95.56 113 ALA A C 1
ATOM 937 O O . ALA A 1 113 ? -13.849 -10.149 17.400 1.00 95.56 113 ALA A O 1
ATOM 938 N N . VAL A 1 114 ? -12.703 -8.484 18.383 1.00 96.12 114 VAL A N 1
ATOM 939 C CA . VAL A 1 114 ? -13.770 -7.485 18.205 1.00 96.12 114 VAL A CA 1
ATOM 940 C C . VAL A 1 114 ? -13.936 -7.141 16.727 1.00 96.12 114 VAL A C 1
ATOM 942 O O . VAL A 1 114 ? -15.059 -7.183 16.227 1.00 96.12 114 VAL A O 1
ATOM 945 N N . PHE A 1 115 ? -12.843 -6.826 16.026 1.00 92.25 115 PHE A N 1
ATOM 946 C CA . PHE A 1 115 ? -12.894 -6.511 14.594 1.00 92.25 115 PHE A CA 1
ATOM 947 C C . PHE A 1 115 ? -13.387 -7.704 13.770 1.00 92.25 115 PHE A C 1
ATOM 949 O O . PHE A 1 115 ? -14.279 -7.528 12.948 1.00 92.25 115 PHE A O 1
ATOM 956 N N . ASP A 1 116 ? -12.928 -8.921 14.073 1.00 90.69 116 ASP A N 1
ATOM 957 C CA . ASP A 1 116 ? -13.400 -10.141 13.408 1.00 90.69 116 ASP A CA 1
ATOM 958 C C . ASP A 1 116 ? -14.918 -10.327 13.581 1.00 90.69 116 ASP A C 1
ATOM 960 O O . ASP A 1 116 ? -15.621 -10.703 12.643 1.00 90.69 116 ASP A O 1
ATOM 964 N N . THR A 1 117 ? -15.447 -10.026 14.773 1.00 92.56 117 THR A N 1
ATOM 965 C CA . THR A 1 117 ? -16.891 -10.086 15.048 1.00 92.56 117 THR A CA 1
ATOM 966 C C . THR A 1 117 ? -17.659 -9.046 14.232 1.00 92.56 117 THR A C 1
ATOM 968 O O . THR A 1 117 ? -18.693 -9.369 13.648 1.00 92.56 117 THR A O 1
ATOM 971 N N . VAL A 1 118 ? -17.166 -7.805 14.178 1.00 90.94 118 VAL A N 1
ATOM 972 C CA . VAL A 1 118 ? -17.769 -6.721 13.382 1.00 90.94 118 VAL A CA 1
ATOM 973 C C . VAL A 1 118 ? -17.788 -7.096 11.900 1.00 90.94 118 VAL A C 1
ATOM 975 O O . VAL A 1 118 ? -18.826 -6.985 11.243 1.00 90.94 118 VAL A O 1
ATOM 978 N N . ASP A 1 119 ? -16.665 -7.592 11.384 1.00 84.31 119 ASP A N 1
ATOM 979 C CA . ASP A 1 119 ? -16.511 -7.951 9.978 1.00 84.31 119 ASP A CA 1
ATOM 980 C C . ASP A 1 119 ? -17.444 -9.107 9.589 1.00 84.31 119 ASP A C 1
ATOM 982 O O . ASP A 1 119 ? -18.071 -9.053 8.533 1.00 84.31 119 ASP A O 1
ATOM 986 N N . GLN A 1 120 ? -17.640 -10.111 10.451 1.00 84.62 120 GLN A N 1
ATOM 987 C CA . GLN A 1 120 ? -18.587 -11.214 10.208 1.00 84.62 120 GLN A CA 1
ATOM 988 C C . GLN A 1 120 ? -20.054 -10.766 10.107 1.00 84.62 120 GLN A C 1
ATOM 990 O O . GLN A 1 120 ? -20.850 -11.417 9.425 1.00 84.62 120 GLN A O 1
ATOM 995 N N . GLN A 1 121 ? -20.428 -9.675 10.777 1.00 81.88 121 GLN A N 1
ATOM 996 C CA . GLN A 1 121 ? -21.801 -9.155 10.775 1.00 81.88 121 GLN A CA 1
ATOM 997 C C . GLN A 1 121 ? -22.059 -8.146 9.648 1.00 81.88 121 GLN A C 1
ATOM 999 O O . GLN A 1 121 ? -23.212 -7.811 9.368 1.00 81.88 121 GLN A O 1
ATOM 1004 N N . SER A 1 122 ? -21.012 -7.681 8.961 1.00 71.56 122 SER A N 1
ATOM 1005 C CA . SER A 1 122 ? -21.159 -6.762 7.837 1.00 71.56 122 SER A CA 1
ATOM 1006 C C . SER A 1 122 ? -21.837 -7.459 6.641 1.00 71.56 122 SER A C 1
ATOM 1008 O O . SER A 1 122 ? -21.352 -8.499 6.186 1.00 71.56 122 SER A O 1
ATOM 1010 N N . PRO A 1 123 ? -22.914 -6.896 6.051 1.00 58.34 123 PRO A N 1
ATOM 1011 C CA . PRO A 1 123 ? -23.583 -7.475 4.879 1.00 58.34 123 PRO A CA 1
ATOM 1012 C C . PRO A 1 123 ? -22.636 -7.690 3.686 1.00 58.34 123 PRO A C 1
ATOM 1014 O O . PRO A 1 123 ? -22.863 -8.577 2.867 1.00 58.34 123 PRO A O 1
ATOM 1017 N N . GLN A 1 124 ? -21.554 -6.907 3.606 1.00 54.28 124 GLN A N 1
ATOM 1018 C CA . GLN A 1 124 ? -20.512 -7.021 2.582 1.00 54.28 124 GLN A CA 1
ATOM 1019 C C . GLN A 1 124 ? -19.519 -8.167 2.822 1.00 54.28 124 GLN A C 1
ATOM 1021 O O . GLN A 1 124 ? -18.868 -8.584 1.875 1.00 54.28 124 GLN A O 1
ATOM 1026 N N . SER A 1 125 ? -19.428 -8.737 4.026 1.00 50.38 125 SER A N 1
ATOM 1027 C CA . SER A 1 125 ? -18.630 -9.953 4.273 1.00 50.38 125 SER A CA 1
ATOM 1028 C C . SER A 1 125 ? -19.197 -11.175 3.537 1.00 50.38 125 SER A C 1
ATOM 1030 O O . SER A 1 125 ? -18.486 -12.120 3.209 1.00 50.38 125 SER A O 1
ATOM 1032 N N . LYS A 1 126 ? -20.486 -11.112 3.175 1.00 44.66 126 LYS A N 1
ATOM 1033 C CA . LYS A 1 126 ? -21.172 -12.110 2.342 1.00 44.66 126 LYS A CA 1
ATOM 1034 C C . LYS A 1 126 ? -21.052 -11.839 0.836 1.00 44.66 126 LYS A C 1
ATOM 1036 O O . LYS A 1 126 ? -21.565 -12.626 0.044 1.00 44.66 126 LYS A O 1
ATOM 1041 N N . SER A 1 127 ? -20.413 -10.738 0.428 1.00 48.03 127 SER A N 1
ATOM 1042 C CA . SER A 1 127 ? -20.163 -10.424 -0.982 1.00 48.03 127 SER A CA 1
ATOM 1043 C C . SER A 1 127 ? -19.001 -11.272 -1.492 1.00 48.03 127 SER A C 1
ATOM 1045 O O . SER A 1 127 ? -17.916 -11.243 -0.921 1.00 48.03 127 SER A O 1
ATOM 1047 N N . SER A 1 128 ? -19.258 -12.000 -2.581 1.00 51.84 128 SER A N 1
ATOM 1048 C CA . SER A 1 128 ? -18.341 -12.859 -3.337 1.00 51.84 128 SER A CA 1
ATOM 1049 C C . SER A 1 128 ? -16.888 -12.394 -3.310 1.00 51.84 128 SER A C 1
ATOM 1051 O O . SER A 1 128 ? -16.630 -11.208 -3.510 1.00 51.84 128 SER A O 1
ATOM 1053 N N . SER A 1 129 ? -15.972 -13.351 -3.161 1.00 65.75 129 SER A N 1
ATOM 1054 C CA . SER A 1 129 ? -14.529 -13.248 -3.385 1.00 65.75 129 SER A CA 1
ATOM 1055 C C . SER A 1 129 ? -14.188 -12.392 -4.615 1.00 65.75 129 SER A C 1
ATOM 1057 O O . SER A 1 129 ? -14.069 -12.906 -5.731 1.00 65.75 129 SER A O 1
ATOM 1059 N N . ALA A 1 130 ? -14.110 -11.071 -4.432 1.00 83.44 130 ALA A N 1
ATOM 1060 C CA . ALA A 1 130 ? -13.886 -10.146 -5.529 1.00 83.44 130 ALA A CA 1
ATOM 1061 C C . ALA A 1 130 ? -12.551 -10.513 -6.163 1.00 83.44 130 ALA A C 1
ATOM 1063 O O . ALA A 1 130 ? -11.540 -10.606 -5.467 1.00 83.44 130 ALA A O 1
ATOM 1064 N N . LYS A 1 131 ? -12.564 -10.788 -7.465 1.00 91.69 131 LYS A N 1
ATOM 1065 C CA . LYS A 1 131 ? -11.367 -11.208 -8.178 1.00 91.69 131 LYS A CA 1
ATOM 1066 C C . LYS A 1 131 ? -10.396 -10.036 -8.259 1.00 91.69 131 LYS A C 1
ATOM 1068 O O . LYS A 1 131 ? -10.777 -8.924 -8.626 1.00 91.69 131 LYS A O 1
ATOM 1073 N N . ARG A 1 132 ? -9.144 -10.289 -7.887 1.00 94.62 132 ARG A N 1
ATOM 1074 C CA . ARG A 1 132 ? -8.082 -9.286 -7.792 1.00 94.62 132 ARG A CA 1
ATOM 1075 C C . ARG A 1 132 ? -6.930 -9.611 -8.721 1.00 94.62 132 ARG A C 1
ATOM 1077 O O . ARG A 1 132 ? -6.681 -10.778 -9.035 1.00 94.62 132 ARG A O 1
ATOM 1084 N N . LEU A 1 133 ? -6.207 -8.577 -9.125 1.00 97.25 133 LEU A N 1
ATOM 1085 C CA . LEU A 1 133 ? -5.030 -8.688 -9.974 1.00 97.25 133 LEU A CA 1
ATOM 1086 C C . LEU A 1 133 ? -3.881 -7.854 -9.409 1.00 97.25 133 LEU A C 1
ATOM 1088 O O . LEU A 1 133 ? -4.046 -6.670 -9.117 1.00 97.25 133 LEU A O 1
ATOM 1092 N N . VAL A 1 134 ? -2.711 -8.477 -9.311 1.00 98.44 134 VAL A N 1
ATOM 1093 C CA . VAL A 1 134 ? -1.435 -7.816 -9.038 1.00 98.44 134 VAL A CA 1
ATOM 1094 C C . VAL A 1 134 ? -0.540 -8.009 -10.258 1.00 98.44 134 VAL A C 1
ATOM 1096 O O . VAL A 1 134 ? -0.237 -9.136 -10.638 1.00 98.44 134 VAL A O 1
ATOM 1099 N N . LEU A 1 135 ? -0.143 -6.913 -10.893 1.00 98.62 135 LEU A N 1
ATOM 1100 C CA . LEU A 1 135 ? 0.739 -6.910 -12.054 1.00 98.62 135 LEU A CA 1
ATOM 1101 C C . LEU A 1 135 ? 2.053 -6.229 -11.669 1.00 98.62 135 LEU A C 1
ATOM 1103 O O . LEU A 1 135 ? 2.062 -5.054 -11.322 1.00 98.62 135 LEU A O 1
ATOM 1107 N N . LEU A 1 136 ? 3.158 -6.958 -11.720 1.00 98.75 136 LEU A N 1
ATOM 1108 C CA . LEU A 1 136 ? 4.490 -6.470 -11.379 1.00 98.75 136 LEU A CA 1
ATOM 1109 C C . LEU A 1 136 ? 5.373 -6.502 -12.623 1.00 98.75 136 LEU A C 1
ATOM 1111 O O . LEU A 1 136 ? 5.223 -7.399 -13.452 1.00 98.75 136 LEU A O 1
ATOM 1115 N N . ASP A 1 137 ? 6.307 -5.564 -12.737 1.00 98.38 137 ASP A N 1
ATOM 1116 C CA . ASP A 1 137 ? 7.252 -5.521 -13.852 1.00 98.38 137 ASP A CA 1
ATOM 1117 C C . ASP A 1 137 ? 8.683 -5.227 -13.418 1.00 98.38 137 ASP A C 1
ATOM 1119 O O . ASP A 1 137 ? 8.959 -4.239 -12.730 1.00 98.38 137 ASP A O 1
ATOM 1123 N N . ILE A 1 138 ? 9.582 -6.102 -13.865 1.00 97.88 138 ILE A N 1
ATOM 1124 C CA . ILE A 1 138 ? 11.027 -5.926 -13.866 1.00 97.88 138 ILE A CA 1
ATOM 1125 C C . ILE A 1 138 ? 11.419 -5.618 -15.324 1.00 97.88 138 ILE A C 1
ATOM 1127 O O . ILE A 1 138 ? 11.557 -6.546 -16.134 1.00 97.88 138 ILE A O 1
ATOM 1131 N N . PRO A 1 139 ? 11.586 -4.327 -15.675 1.00 95.75 139 PRO A N 1
ATOM 1132 C CA . PRO A 1 139 ? 11.666 -3.901 -17.067 1.00 95.75 139 PRO A CA 1
ATOM 1133 C C . PRO A 1 139 ? 12.967 -4.332 -17.745 1.00 95.75 139 PRO A C 1
ATOM 1135 O O . PRO A 1 139 ? 13.985 -4.587 -17.093 1.00 95.75 139 PRO A O 1
ATOM 1138 N N . ARG A 1 140 ? 12.965 -4.325 -19.083 1.00 94.12 140 ARG A N 1
ATOM 1139 C CA . ARG A 1 140 ? 14.058 -4.829 -19.936 1.00 94.12 140 ARG A CA 1
ATOM 1140 C C . ARG A 1 140 ? 15.473 -4.351 -19.568 1.00 94.12 140 ARG A C 1
ATOM 1142 O O . ARG A 1 140 ? 16.385 -5.173 -19.674 1.00 94.12 140 ARG A O 1
ATOM 1149 N N . PRO A 1 141 ? 15.716 -3.088 -19.155 1.00 94.19 141 PRO A N 1
ATOM 1150 C CA . PRO A 1 141 ? 17.059 -2.644 -18.782 1.00 94.19 141 PRO A CA 1
ATOM 1151 C C . PRO A 1 141 ? 17.649 -3.368 -17.565 1.00 94.19 141 PRO A C 1
ATOM 1153 O O . PRO A 1 141 ? 18.862 -3.327 -17.378 1.00 94.19 141 PRO A O 1
ATOM 1156 N N . LEU A 1 142 ? 16.820 -4.010 -16.733 1.00 96.06 142 LEU A N 1
ATOM 1157 C CA . LEU A 1 142 ? 17.260 -4.720 -15.536 1.00 96.06 142 LEU A CA 1
ATOM 1158 C C . LEU A 1 142 ? 17.639 -6.169 -15.888 1.00 96.06 142 LEU A C 1
ATOM 1160 O O . LEU A 1 142 ? 16.766 -6.980 -16.222 1.00 96.06 142 LEU A O 1
ATOM 1164 N N . PRO A 1 143 ? 18.936 -6.527 -15.837 1.00 95.06 143 PRO A N 1
ATOM 1165 C CA . PRO A 1 143 ? 19.385 -7.849 -16.242 1.00 95.06 143 PRO A CA 1
ATOM 1166 C C . PRO A 1 143 ? 19.019 -8.895 -15.187 1.00 95.06 143 PRO A C 1
ATOM 1168 O O . PRO A 1 143 ? 19.481 -8.825 -14.049 1.00 95.06 143 PRO A O 1
ATOM 1171 N N . LEU A 1 144 ? 18.246 -9.906 -15.583 1.00 94.38 144 LEU A N 1
ATOM 1172 C CA . LEU A 1 144 ? 17.967 -11.079 -14.757 1.00 94.38 144 LEU A CA 1
ATOM 1173 C C . LEU A 1 144 ? 18.642 -12.322 -15.330 1.00 94.38 144 LEU A C 1
ATOM 1175 O O . LEU A 1 144 ? 18.767 -12.490 -16.543 1.00 94.38 144 LEU A O 1
ATOM 1179 N N . ASN A 1 145 ? 19.053 -13.229 -14.445 1.00 92.31 145 ASN A N 1
ATOM 1180 C CA . ASN A 1 145 ? 19.516 -14.548 -14.852 1.00 92.31 145 ASN A CA 1
ATOM 1181 C C . ASN A 1 145 ? 18.303 -15.489 -14.975 1.00 92.31 145 ASN A C 1
ATOM 1183 O O . ASN A 1 145 ? 17.694 -15.807 -13.951 1.00 92.31 145 ASN A O 1
ATOM 1187 N N . PRO A 1 146 ? 17.967 -15.995 -16.177 1.00 88.12 146 PRO A N 1
ATOM 1188 C CA . PRO A 1 146 ? 16.781 -16.831 -16.379 1.00 88.12 146 PRO A CA 1
ATOM 1189 C C . PRO A 1 146 ? 16.802 -18.125 -15.551 1.00 88.12 146 PRO A C 1
ATOM 1191 O O . PRO A 1 146 ? 15.750 -18.632 -15.177 1.00 88.12 146 PRO A O 1
ATOM 1194 N N . ALA A 1 147 ? 17.985 -18.646 -15.203 1.00 88.88 147 ALA A N 1
ATOM 1195 C CA . ALA A 1 147 ? 18.113 -19.855 -14.389 1.00 88.88 147 ALA A CA 1
ATOM 1196 C C . ALA A 1 147 ? 17.816 -19.622 -12.896 1.00 88.88 147 ALA A C 1
ATOM 1198 O O . ALA A 1 147 ? 17.634 -20.583 -12.144 1.00 88.88 147 ALA A O 1
ATOM 1199 N N . THR A 1 148 ? 17.813 -18.367 -12.432 1.00 91.50 148 THR A N 1
ATOM 1200 C CA . THR A 1 148 ? 17.668 -18.041 -11.004 1.00 91.50 148 THR A CA 1
ATOM 1201 C C . THR A 1 148 ? 16.611 -16.994 -10.689 1.00 91.50 148 THR A C 1
ATOM 1203 O O . THR A 1 148 ? 16.275 -16.879 -9.514 1.00 91.50 148 THR A O 1
ATOM 1206 N N . ALA A 1 149 ? 16.061 -16.298 -11.692 1.00 89.88 149 ALA A N 1
ATOM 1207 C CA . ALA A 1 149 ? 15.128 -15.174 -11.541 1.00 89.88 149 ALA A CA 1
ATOM 1208 C C . ALA A 1 149 ? 13.968 -15.460 -10.572 1.00 89.88 149 ALA A C 1
ATOM 1210 O O . ALA A 1 149 ? 13.539 -14.591 -9.822 1.00 89.88 149 ALA A O 1
ATOM 1211 N N . TRP A 1 150 ? 13.492 -16.708 -10.542 1.00 95.31 150 TRP A N 1
ATOM 1212 C CA . TRP A 1 150 ? 12.331 -17.107 -9.743 1.00 95.31 150 TRP A CA 1
ATOM 1213 C C . TRP A 1 150 ? 12.674 -17.947 -8.509 1.00 95.31 150 TRP A C 1
ATOM 1215 O O . TRP A 1 150 ? 11.779 -18.418 -7.811 1.00 95.31 150 TRP A O 1
ATOM 1225 N N . ARG A 1 151 ? 13.961 -18.141 -8.187 1.00 93.81 151 ARG A N 1
ATOM 1226 C CA . ARG A 1 151 ? 14.382 -19.030 -7.086 1.00 93.81 151 ARG A CA 1
ATOM 1227 C C . ARG A 1 151 ? 13.805 -18.592 -5.736 1.00 93.81 151 ARG A C 1
ATOM 1229 O O . ARG A 1 151 ? 13.400 -19.435 -4.940 1.00 93.81 151 ARG A O 1
ATOM 1236 N N . ARG A 1 152 ? 13.745 -17.280 -5.485 1.00 93.12 152 ARG A N 1
ATOM 1237 C CA . ARG A 1 152 ? 13.215 -16.703 -4.235 1.00 93.12 152 ARG A CA 1
ATOM 1238 C C . ARG A 1 152 ? 11.711 -16.894 -4.066 1.00 93.12 152 ARG A C 1
ATOM 1240 O O . ARG A 1 152 ? 11.237 -16.868 -2.938 1.00 93.12 152 ARG A O 1
ATOM 1247 N N . TRP A 1 153 ? 10.989 -17.136 -5.156 1.00 95.12 153 TRP A N 1
ATOM 1248 C CA . TRP A 1 153 ? 9.549 -17.371 -5.137 1.00 95.12 153 TRP A CA 1
ATOM 1249 C C . TRP A 1 153 ? 9.190 -18.783 -4.649 1.00 95.12 153 TRP A C 1
ATOM 1251 O O . TRP A 1 153 ? 8.020 -19.066 -4.435 1.00 95.12 153 TRP A O 1
ATOM 1261 N N . GLN A 1 154 ? 10.173 -19.673 -4.446 1.00 93.50 154 GLN A N 1
ATOM 1262 C CA . GLN A 1 154 ? 10.001 -20.977 -3.781 1.00 93.50 154 GLN A CA 1
ATOM 1263 C C . GLN A 1 154 ? 8.877 -21.862 -4.358 1.00 93.50 154 GLN A C 1
ATOM 1265 O O . GLN A 1 154 ? 8.318 -22.700 -3.658 1.00 93.50 154 GLN A O 1
ATOM 1270 N N . GLY A 1 155 ? 8.548 -21.701 -5.644 1.00 92.75 155 GLY A N 1
ATOM 1271 C CA . GLY A 1 155 ? 7.541 -22.528 -6.315 1.00 92.75 155 GLY A CA 1
ATOM 1272 C C . GLY A 1 155 ? 6.088 -22.207 -5.954 1.00 92.75 155 GLY A C 1
ATOM 1273 O O . GLY A 1 155 ? 5.213 -23.002 -6.282 1.00 92.75 155 GLY A O 1
ATOM 1274 N N . ILE A 1 156 ? 5.805 -21.061 -5.319 1.00 94.50 156 ILE A N 1
ATOM 1275 C CA . ILE A 1 156 ? 4.423 -20.636 -5.014 1.00 94.50 156 ILE A CA 1
ATOM 1276 C C . ILE A 1 156 ? 3.584 -20.363 -6.274 1.00 94.50 156 ILE A C 1
ATOM 1278 O O . ILE A 1 156 ? 2.360 -20.332 -6.213 1.00 94.50 156 ILE A O 1
ATOM 1282 N N . GLY A 1 157 ? 4.246 -20.157 -7.412 1.00 94.62 157 GLY A N 1
ATOM 1283 C CA . GLY A 1 157 ? 3.648 -20.021 -8.733 1.00 94.62 157 GLY A CA 1
ATOM 1284 C C . GLY A 1 157 ? 4.450 -20.779 -9.785 1.00 94.62 157 GLY A C 1
ATOM 1285 O O . GLY A 1 157 ? 5.259 -21.660 -9.475 1.00 94.62 157 GLY A O 1
ATOM 1286 N N . LYS A 1 158 ? 4.242 -20.426 -11.052 1.00 94.00 158 LYS A N 1
ATOM 1287 C CA . LYS A 1 158 ? 4.871 -21.092 -12.195 1.00 94.00 158 LYS A CA 1
ATOM 1288 C C . LYS A 1 158 ? 5.458 -20.072 -13.172 1.00 94.00 158 LYS A C 1
ATOM 1290 O O . LYS A 1 158 ? 4.811 -19.057 -13.435 1.00 94.00 158 LYS A O 1
ATOM 1295 N N . PRO A 1 159 ? 6.661 -20.320 -13.718 1.00 95.00 159 PRO A N 1
ATOM 1296 C CA . PRO A 1 159 ? 7.183 -19.510 -14.807 1.00 95.00 159 PRO A CA 1
ATOM 1297 C C . PRO A 1 159 ? 6.366 -19.750 -16.084 1.00 95.00 159 PRO A C 1
ATOM 1299 O O . PRO A 1 159 ? 5.957 -20.872 -16.370 1.00 95.00 159 PRO A O 1
ATOM 1302 N N . LEU A 1 160 ? 6.168 -18.690 -16.855 1.00 95.19 160 LEU A N 1
ATOM 1303 C CA . LEU A 1 160 ? 5.477 -18.658 -18.137 1.00 95.19 160 LEU A CA 1
ATOM 1304 C C . LEU A 1 160 ? 6.407 -17.982 -19.146 1.00 95.19 160 LEU A C 1
ATOM 1306 O O . LEU A 1 160 ? 6.850 -16.856 -18.922 1.00 95.19 160 LEU A O 1
ATOM 1310 N N . HIS A 1 161 ? 6.716 -18.648 -20.253 1.00 95.56 161 HIS A N 1
ATOM 1311 C CA . HIS A 1 161 ? 7.491 -18.039 -21.332 1.00 95.56 161 HIS A CA 1
ATOM 1312 C C . HIS A 1 161 ? 6.590 -17.120 -22.152 1.00 95.56 161 HIS A C 1
ATOM 1314 O O . HIS A 1 161 ? 5.504 -17.515 -22.580 1.00 95.56 161 HIS A O 1
ATOM 1320 N N . LEU A 1 162 ? 7.043 -15.889 -22.370 1.00 94.25 162 LEU A N 1
ATOM 1321 C CA . LEU A 1 162 ? 6.309 -14.891 -23.129 1.00 94.25 162 LEU A CA 1
ATOM 1322 C C . LEU A 1 162 ? 6.870 -14.776 -24.538 1.00 94.25 162 LEU A C 1
ATOM 1324 O O . LEU A 1 162 ? 8.067 -14.577 -24.743 1.00 94.25 162 LEU A O 1
ATOM 1328 N N . GLN A 1 163 ? 5.977 -14.841 -25.516 1.00 91.81 163 GLN A N 1
ATOM 1329 C CA . GLN A 1 163 ? 6.296 -14.488 -26.893 1.00 91.81 163 GLN A CA 1
ATOM 1330 C C . GLN A 1 163 ? 6.259 -12.962 -27.005 1.00 91.81 163 GLN A C 1
ATOM 1332 O O . GLN A 1 163 ? 5.192 -12.370 -27.175 1.00 91.81 163 GLN A O 1
ATOM 1337 N N . LEU A 1 164 ? 7.422 -12.335 -26.814 1.00 85.69 164 LEU A N 1
ATOM 1338 C CA . LEU A 1 164 ? 7.602 -10.894 -26.953 1.00 85.69 164 LEU A CA 1
ATOM 1339 C C . LEU A 1 164 ? 8.149 -10.577 -28.345 1.00 85.69 164 LEU A C 1
ATOM 1341 O O . LEU A 1 164 ? 9.242 -11.022 -28.706 1.00 85.69 164 LEU A O 1
ATOM 1345 N N . ASP A 1 165 ? 7.414 -9.772 -29.104 1.00 79.06 165 ASP A N 1
ATOM 1346 C CA . ASP A 1 165 ? 7.906 -9.228 -30.365 1.00 79.06 165 ASP A CA 1
ATOM 1347 C C . ASP A 1 165 ? 8.857 -8.059 -30.079 1.00 79.06 165 ASP A C 1
ATOM 1349 O O . ASP A 1 165 ? 8.583 -7.183 -29.258 1.00 79.06 165 ASP A O 1
ATOM 1353 N N . LYS A 1 166 ? 10.011 -8.026 -30.753 1.00 67.31 166 LYS A N 1
ATOM 1354 C CA . LYS A 1 166 ? 11.045 -7.006 -30.489 1.00 67.31 166 LYS A CA 1
ATOM 1355 C C . LYS A 1 166 ? 10.595 -5.579 -30.823 1.00 67.31 166 LYS A C 1
ATOM 1357 O O . LYS A 1 166 ? 11.114 -4.650 -30.207 1.00 67.31 166 LYS A O 1
ATOM 1362 N N . ASP A 1 167 ? 9.626 -5.448 -31.727 1.00 67.19 167 ASP A N 1
ATOM 1363 C CA . ASP A 1 167 ? 9.076 -4.182 -32.222 1.00 67.19 167 ASP A CA 1
ATOM 1364 C C . ASP A 1 167 ? 7.716 -3.823 -31.589 1.00 67.19 167 ASP A C 1
ATOM 1366 O O . ASP A 1 167 ? 7.083 -2.846 -31.993 1.00 67.19 167 ASP A O 1
ATOM 1370 N N . SER A 1 168 ? 7.225 -4.608 -30.618 1.00 67.38 168 SER A N 1
ATOM 1371 C CA . SER A 1 168 ? 5.928 -4.344 -29.989 1.00 67.38 168 SER A CA 1
ATOM 1372 C C . SER A 1 168 ? 5.990 -3.265 -28.910 1.00 67.38 168 SER A C 1
ATOM 1374 O O . SER A 1 168 ? 7.041 -2.948 -28.355 1.00 67.38 168 SER A O 1
ATOM 1376 N N . VAL A 1 169 ? 4.803 -2.756 -28.572 1.00 78.25 169 VAL A N 1
ATOM 1377 C CA . VAL A 1 169 ? 4.528 -1.942 -27.378 1.00 78.25 169 VAL A CA 1
ATOM 1378 C C . VAL A 1 169 ? 5.152 -2.585 -26.130 1.00 78.25 169 VAL A C 1
ATOM 1380 O O . VAL A 1 169 ? 5.231 -3.814 -26.043 1.00 78.25 169 VAL A O 1
ATOM 1383 N N . ASP A 1 170 ? 5.583 -1.748 -25.180 1.00 90.69 170 ASP A N 1
ATOM 1384 C CA . ASP A 1 170 ? 6.070 -2.160 -23.857 1.00 90.69 170 ASP A CA 1
ATOM 1385 C C . ASP A 1 170 ? 5.122 -3.217 -23.244 1.00 90.69 170 ASP A C 1
ATOM 1387 O O . ASP A 1 170 ? 3.914 -2.962 -23.135 1.00 90.69 170 ASP A O 1
ATOM 1391 N N . PRO A 1 171 ? 5.620 -4.427 -22.909 1.00 93.50 171 PRO A N 1
ATOM 1392 C CA . PRO A 1 171 ? 4.769 -5.535 -22.490 1.00 93.50 171 PRO A CA 1
ATOM 1393 C C . PRO A 1 171 ? 3.888 -5.208 -21.286 1.00 93.50 171 PRO A C 1
ATOM 1395 O O . PRO A 1 171 ? 2.707 -5.569 -21.260 1.00 93.50 171 PRO A O 1
ATOM 1398 N N . PHE A 1 172 ? 4.440 -4.492 -20.307 1.00 95.31 172 PHE A N 1
ATOM 1399 C CA . PHE A 1 172 ? 3.692 -4.058 -19.137 1.00 95.31 172 PHE A CA 1
ATOM 1400 C C . PHE A 1 172 ? 2.603 -3.045 -19.497 1.00 95.31 172 PHE A C 1
ATOM 1402 O O . PHE A 1 172 ? 1.456 -3.213 -19.079 1.00 95.31 172 PHE A O 1
ATOM 1409 N N . GLU A 1 173 ? 2.914 -2.026 -20.303 1.00 93.69 173 GLU A N 1
ATOM 1410 C CA . GLU A 1 173 ? 1.921 -1.042 -20.757 1.00 93.69 173 GLU A CA 1
ATOM 1411 C C . GLU A 1 173 ? 0.781 -1.690 -21.555 1.00 93.69 173 GLU A C 1
ATOM 1413 O O . GLU A 1 173 ? -0.384 -1.299 -21.399 1.00 93.69 173 GLU A O 1
ATOM 1418 N N . PHE A 1 174 ? 1.092 -2.705 -22.365 1.00 93.69 174 PHE A N 1
ATOM 1419 C CA . PHE A 1 174 ? 0.099 -3.478 -23.106 1.00 93.69 174 PHE A CA 1
ATOM 1420 C C . PHE A 1 174 ? -0.829 -4.267 -22.171 1.00 93.69 174 PHE A C 1
ATOM 1422 O O . PHE A 1 174 ? -2.050 -4.200 -22.326 1.00 93.69 174 PHE A O 1
ATOM 1429 N N . LEU A 1 175 ? -0.293 -4.981 -21.172 1.00 95.00 175 LEU A N 1
ATOM 1430 C CA . LEU A 1 175 ? -1.127 -5.686 -20.186 1.00 95.00 175 LEU A CA 1
ATOM 1431 C C . LEU A 1 175 ? -1.957 -4.707 -19.354 1.00 95.00 175 LEU A C 1
ATOM 1433 O O . LEU A 1 175 ? -3.146 -4.934 -19.140 1.00 95.00 175 LEU A O 1
ATOM 1437 N N . LEU A 1 176 ? -1.364 -3.580 -18.959 1.00 93.44 176 LEU A N 1
ATOM 1438 C CA . LEU A 1 176 ? -2.056 -2.503 -18.259 1.00 93.44 176 LEU A CA 1
ATOM 1439 C C . LEU A 1 176 ? -3.215 -1.926 -19.092 1.00 93.44 176 LEU A C 1
ATOM 1441 O O . LEU A 1 176 ? -4.209 -1.489 -18.524 1.00 93.44 176 LEU A O 1
ATOM 1445 N N . ALA A 1 177 ? -3.108 -1.928 -20.427 1.00 90.62 177 ALA A N 1
ATOM 1446 C CA . ALA A 1 177 ? -4.187 -1.531 -21.339 1.00 90.62 177 ALA A CA 1
ATOM 1447 C C . ALA A 1 177 ? -5.345 -2.516 -21.406 1.00 90.62 177 ALA A C 1
ATOM 1449 O O . ALA A 1 177 ? -6.484 -2.098 -21.592 1.00 90.62 177 ALA A O 1
ATOM 1450 N N . GLY A 1 178 ? -5.041 -3.808 -21.304 1.00 85.12 178 GLY A N 1
ATOM 1451 C CA . GLY A 1 178 ? -6.038 -4.865 -21.413 1.00 85.12 178 GLY A CA 1
ATOM 1452 C C . GLY A 1 178 ? -6.924 -5.001 -20.181 1.00 85.12 178 GLY A C 1
ATOM 1453 O O . GLY A 1 178 ? -8.006 -5.574 -20.273 1.00 85.12 178 GLY A O 1
ATOM 1454 N N . VAL A 1 179 ? -6.497 -4.476 -19.029 1.00 83.94 179 VAL A N 1
ATOM 1455 C CA . VAL A 1 179 ? -7.282 -4.551 -17.796 1.00 83.94 179 VAL A CA 1
ATOM 1456 C C . VAL A 1 179 ? -8.440 -3.546 -17.855 1.00 83.94 179 VAL A C 1
ATOM 1458 O O . VAL A 1 179 ? -8.194 -2.339 -17.920 1.00 83.94 179 VAL A O 1
ATOM 1461 N N . PRO A 1 180 ? -9.709 -3.996 -17.783 1.00 68.38 180 PRO A N 1
ATOM 1462 C CA . PRO A 1 180 ? -10.851 -3.096 -17.869 1.00 68.38 180 PRO A CA 1
ATOM 1463 C C . PRO A 1 180 ? -10.819 -2.068 -16.733 1.00 68.38 180 PRO A C 1
ATOM 1465 O O . PRO A 1 180 ? -10.709 -2.414 -15.552 1.00 68.38 180 PRO A O 1
ATOM 1468 N N . SER A 1 181 ? -10.916 -0.785 -17.092 1.00 59.88 181 SER A N 1
ATOM 1469 C CA . SER A 1 181 ? -10.935 0.336 -16.139 1.00 59.88 181 SER A CA 1
ATOM 1470 C C . SER A 1 181 ? -12.275 0.459 -15.402 1.00 59.88 181 SER A C 1
ATOM 1472 O O . SER A 1 181 ? -12.345 1.071 -14.341 1.00 59.88 181 SER A O 1
ATOM 1474 N N . SER A 1 182 ? -13.334 -0.152 -15.940 1.00 51.59 182 SER A N 1
ATOM 1475 C CA . SER A 1 182 ? -14.706 -0.077 -15.440 1.00 51.59 182 SER A CA 1
ATOM 1476 C C . SER A 1 182 ? -15.337 -1.471 -15.391 1.00 51.59 182 SER A C 1
ATOM 1478 O O . SER A 1 182 ? -15.988 -1.900 -16.341 1.00 51.59 182 SER A O 1
ATOM 1480 N N . SER A 1 183 ? -15.150 -2.191 -14.285 1.00 51.62 183 SER A N 1
ATOM 1481 C CA . SER A 1 183 ? -16.086 -3.260 -13.918 1.00 51.62 183 SER A CA 1
ATOM 1482 C C . SER A 1 183 ? -17.243 -2.619 -13.137 1.00 51.62 183 SER A C 1
ATOM 1484 O O . SER A 1 183 ? -16.974 -1.723 -12.332 1.00 51.62 183 SER A O 1
ATOM 1486 N N . PRO A 1 184 ? -18.510 -3.038 -13.326 1.00 46.50 184 PRO A N 1
ATOM 1487 C CA . PRO A 1 184 ? -19.656 -2.517 -12.567 1.00 46.50 184 PRO A CA 1
ATOM 1488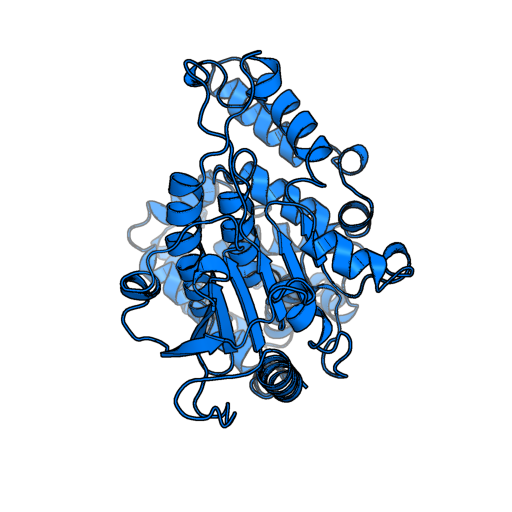 C C . PRO A 1 184 ? -19.505 -2.672 -11.042 1.00 46.50 184 PRO A C 1
ATOM 1490 O O . PRO A 1 184 ? -20.200 -1.995 -10.291 1.00 46.50 184 PRO A O 1
ATOM 1493 N N . ASN A 1 185 ? -18.567 -3.510 -10.584 1.00 47.84 185 ASN A N 1
ATOM 1494 C CA . ASN A 1 185 ? -18.239 -3.697 -9.170 1.00 47.84 185 ASN A CA 1
ATOM 1495 C C . ASN A 1 185 ? -17.172 -2.724 -8.625 1.00 47.84 185 ASN A C 1
ATOM 1497 O O . ASN A 1 185 ? -16.932 -2.720 -7.418 1.00 47.84 185 ASN A O 1
ATOM 1501 N N . ARG A 1 186 ? -16.519 -1.906 -9.467 1.00 58.78 186 ARG A N 1
ATOM 1502 C CA . ARG A 1 186 ? -15.533 -0.902 -9.023 1.00 58.78 186 ARG A CA 1
ATOM 1503 C C . ARG A 1 186 ? -16.246 0.405 -8.712 1.00 58.78 186 ARG A C 1
ATOM 1505 O O . ARG A 1 186 ? -16.742 1.087 -9.605 1.00 58.78 186 ARG A O 1
ATOM 1512 N N . SER A 1 187 ? -16.318 0.729 -7.428 1.00 60.09 187 SER A N 1
ATOM 1513 C CA . SER A 1 187 ? -17.109 1.860 -6.924 1.00 60.09 187 SER A CA 1
ATOM 1514 C C . SER A 1 187 ? -16.254 3.089 -6.610 1.00 60.09 187 SER A C 1
ATOM 1516 O O . SER A 1 187 ? -16.801 4.173 -6.409 1.00 60.09 187 SER A O 1
ATOM 1518 N N . SER A 1 188 ? -14.923 2.942 -6.593 1.00 79.19 188 SER A N 1
ATOM 1519 C CA . SER A 1 188 ? -13.986 4.003 -6.223 1.00 79.19 188 SER A CA 1
ATOM 1520 C C . SER A 1 188 ? -12.733 4.024 -7.101 1.00 79.19 188 SER A C 1
ATOM 1522 O O . SER A 1 188 ? -12.221 2.979 -7.498 1.00 79.19 188 SER A O 1
ATOM 1524 N N . SER A 1 189 ? -12.168 5.218 -7.315 1.00 80.69 189 SER A N 1
ATOM 1525 C CA . SER A 1 189 ? -10.827 5.402 -7.892 1.00 80.69 189 SER A CA 1
ATOM 1526 C C . SER A 1 189 ? -9.741 4.652 -7.109 1.00 80.69 189 SER A C 1
ATOM 1528 O O . SER A 1 189 ? -8.741 4.227 -7.683 1.00 80.69 189 SER A O 1
ATOM 1530 N N . ALA A 1 190 ? -9.959 4.425 -5.810 1.00 88.88 190 ALA A N 1
ATOM 1531 C CA . ALA A 1 190 ? -9.044 3.691 -4.943 1.00 88.88 190 ALA A CA 1
ATOM 1532 C C . ALA A 1 190 ? -8.979 2.178 -5.225 1.00 88.88 190 ALA A C 1
ATOM 1534 O O . ALA A 1 190 ? -8.130 1.498 -4.647 1.00 88.88 190 ALA A O 1
ATOM 1535 N N . ASP A 1 191 ? -9.833 1.648 -6.109 1.00 90.69 191 ASP A N 1
ATOM 1536 C CA . ASP A 1 191 ? -9.842 0.226 -6.471 1.00 90.69 191 ASP A CA 1
ATOM 1537 C C . ASP A 1 191 ? -8.747 -0.143 -7.486 1.00 90.69 191 ASP A C 1
ATOM 1539 O O . ASP A 1 191 ? -8.439 -1.329 -7.634 1.00 90.69 191 ASP A O 1
ATOM 1543 N N . THR A 1 192 ? -8.170 0.843 -8.185 1.00 93.94 192 THR A N 1
ATOM 1544 C CA . THR A 1 192 ? -7.133 0.645 -9.212 1.00 93.94 192 THR A CA 1
ATOM 1545 C C . THR A 1 192 ? -5.908 1.499 -8.918 1.00 93.94 192 THR A C 1
ATOM 1547 O O . THR A 1 192 ? -6.026 2.714 -8.798 1.00 93.94 192 THR A O 1
ATOM 1550 N N . TRP A 1 193 ? -4.732 0.878 -8.838 1.00 97.44 193 TRP A N 1
ATOM 1551 C CA . TRP A 1 193 ? -3.469 1.557 -8.544 1.00 97.44 193 TRP A CA 1
ATOM 1552 C C . TRP A 1 193 ? -2.428 1.277 -9.616 1.00 97.44 193 TRP A C 1
ATOM 1554 O O . TRP A 1 193 ? -2.265 0.134 -10.038 1.00 97.44 193 TRP A O 1
ATOM 1564 N N . VAL A 1 194 ? -1.691 2.314 -10.006 1.00 98.00 194 VAL A N 1
ATOM 1565 C CA . VAL A 1 194 ? -0.492 2.200 -10.840 1.00 98.00 194 VAL A CA 1
ATOM 1566 C C . VAL A 1 194 ? 0.638 2.944 -10.150 1.00 98.00 194 VAL A C 1
ATOM 1568 O O . VAL A 1 194 ? 0.520 4.140 -9.884 1.00 98.00 194 VAL A O 1
ATOM 1571 N N . ILE A 1 195 ? 1.711 2.221 -9.844 1.00 98.56 195 ILE A N 1
ATOM 1572 C CA . ILE A 1 195 ? 2.877 2.731 -9.128 1.00 98.56 195 ILE A CA 1
ATOM 1573 C C . ILE A 1 195 ? 4.121 2.449 -9.970 1.00 98.56 195 ILE A C 1
ATOM 1575 O O . ILE A 1 195 ? 4.368 1.298 -10.324 1.00 98.56 195 ILE A O 1
ATOM 1579 N N . ASP A 1 196 ? 4.919 3.460 -10.303 1.00 97.12 196 ASP A N 1
ATOM 1580 C CA . ASP A 1 196 ? 6.166 3.254 -11.043 1.00 97.12 196 ASP A CA 1
ATOM 1581 C C . ASP A 1 196 ? 7.373 3.993 -10.446 1.00 97.12 196 ASP A C 1
ATOM 1583 O O . ASP A 1 196 ? 7.275 5.057 -9.829 1.00 97.12 196 ASP A O 1
ATOM 1587 N N . ALA A 1 197 ? 8.548 3.375 -10.601 1.00 97.12 197 ALA A N 1
ATOM 1588 C CA . ALA A 1 197 ? 9.831 3.961 -10.211 1.00 97.12 197 ALA A CA 1
ATOM 1589 C C . ALA A 1 197 ? 10.320 5.021 -11.218 1.00 97.12 197 ALA A C 1
ATOM 1591 O O . ALA A 1 197 ? 11.146 5.864 -10.872 1.00 97.12 197 ALA A O 1
ATOM 1592 N N . GLY A 1 198 ? 9.835 4.958 -12.460 1.00 94.69 198 GLY A N 1
ATOM 1593 C CA . GLY A 1 198 ? 10.029 5.980 -13.490 1.00 94.69 198 GLY A CA 1
ATOM 1594 C C . GLY A 1 198 ? 8.779 6.842 -13.622 1.00 94.69 198 GLY A C 1
ATOM 1595 O O . GLY A 1 198 ? 8.235 7.293 -12.617 1.00 94.69 198 GLY A O 1
ATOM 1596 N N . SER A 1 199 ? 8.324 7.043 -14.860 1.00 94.75 199 SER A N 1
ATOM 1597 C CA . SER A 1 199 ? 7.044 7.696 -15.176 1.00 94.75 199 SER A CA 1
ATOM 1598 C C . SER A 1 199 ? 6.276 7.063 -16.342 1.00 94.75 199 SER A C 1
ATOM 1600 O O . SER A 1 199 ? 5.197 7.544 -16.696 1.00 94.75 199 SER A O 1
ATOM 1602 N N . SER A 1 200 ? 6.817 6.026 -16.992 1.00 94.50 200 SER A N 1
ATOM 1603 C CA . SER A 1 200 ? 6.261 5.478 -18.236 1.00 94.50 200 SER A CA 1
ATOM 1604 C C . SER A 1 200 ? 4.866 4.882 -18.055 1.00 94.50 200 SER A C 1
ATOM 1606 O O . SER A 1 200 ? 3.959 5.231 -18.812 1.00 94.50 200 SER A O 1
ATOM 1608 N N . ALA A 1 201 ? 4.648 4.083 -17.008 1.00 94.94 201 ALA A N 1
ATOM 1609 C CA . ALA A 1 201 ? 3.362 3.441 -16.763 1.00 94.94 201 ALA A CA 1
ATOM 1610 C C . ALA A 1 201 ? 2.275 4.467 -16.424 1.00 94.94 201 ALA A C 1
ATOM 1612 O O . ALA A 1 201 ? 1.178 4.427 -16.991 1.00 94.94 201 ALA A O 1
ATOM 1613 N N . VAL A 1 202 ? 2.587 5.429 -15.549 1.00 95.38 202 VAL A N 1
ATOM 1614 C CA . VAL A 1 202 ? 1.654 6.513 -15.205 1.00 95.38 202 VAL A CA 1
ATOM 1615 C C . VAL A 1 202 ? 1.350 7.377 -16.430 1.00 95.38 202 VAL A C 1
ATOM 1617 O O . VAL A 1 202 ? 0.182 7.641 -16.726 1.00 95.38 202 VAL A O 1
ATOM 1620 N N . ASN A 1 203 ? 2.369 7.757 -17.204 1.00 94.69 203 ASN A N 1
ATOM 1621 C CA . ASN A 1 203 ? 2.183 8.536 -18.427 1.00 94.69 203 ASN A CA 1
ATOM 1622 C C . ASN A 1 203 ? 1.336 7.779 -19.464 1.00 94.69 203 ASN A C 1
ATOM 1624 O O . ASN A 1 203 ? 0.518 8.400 -20.143 1.00 94.69 203 ASN A O 1
ATOM 1628 N N . ALA A 1 204 ? 1.485 6.458 -19.585 1.00 92.56 204 ALA A N 1
ATOM 1629 C CA . ALA A 1 204 ? 0.667 5.643 -20.479 1.00 92.56 204 ALA A CA 1
ATOM 1630 C C . ALA A 1 204 ? -0.819 5.661 -20.078 1.00 92.56 204 ALA A C 1
ATOM 1632 O O . ALA A 1 204 ? -1.693 5.742 -20.943 1.00 92.56 204 ALA A O 1
ATOM 1633 N N . VAL A 1 205 ? -1.144 5.618 -18.780 1.00 92.50 205 VAL A N 1
ATOM 1634 C CA . VAL A 1 205 ? -2.538 5.751 -18.307 1.00 92.50 205 VAL A CA 1
ATOM 1635 C C . VAL A 1 205 ? -3.089 7.151 -18.572 1.00 92.50 205 VAL A C 1
ATOM 1637 O O . VAL A 1 205 ? -4.178 7.273 -19.136 1.00 92.50 205 VAL A O 1
ATOM 1640 N N . LEU A 1 206 ? -2.324 8.195 -18.240 1.00 91.94 206 LEU A N 1
ATOM 1641 C CA . LEU A 1 206 ? -2.731 9.589 -18.446 1.00 91.94 206 LEU A CA 1
ATOM 1642 C C . LEU A 1 206 ? -2.984 9.904 -19.928 1.00 91.94 206 LEU A C 1
ATOM 1644 O O . LEU A 1 206 ? -3.988 10.525 -20.261 1.00 91.94 206 LEU A O 1
ATOM 1648 N N . LYS A 1 207 ? -2.127 9.417 -20.837 1.00 91.00 207 LYS A N 1
ATOM 1649 C CA . LYS A 1 207 ? -2.303 9.594 -22.291 1.00 91.00 207 LYS A CA 1
ATOM 1650 C C . LYS A 1 207 ? -3.590 8.958 -22.821 1.00 91.00 207 LYS A C 1
ATOM 1652 O O . LYS A 1 207 ? -4.193 9.491 -23.745 1.00 91.00 207 LYS A O 1
ATOM 1657 N N . ARG A 1 208 ? -4.002 7.820 -22.257 1.00 87.12 208 ARG A N 1
ATOM 1658 C CA . ARG A 1 208 ? -5.223 7.098 -22.661 1.00 87.12 208 ARG A CA 1
ATOM 1659 C C . ARG A 1 208 ? -6.491 7.663 -22.037 1.00 87.12 208 ARG A C 1
ATOM 1661 O O . ARG A 1 208 ? -7.573 7.419 -22.559 1.00 87.12 208 ARG A O 1
ATOM 1668 N N . THR A 1 209 ? -6.354 8.420 -20.951 1.00 84.56 209 THR A N 1
ATOM 1669 C CA . THR A 1 209 ? -7.482 8.959 -20.186 1.00 84.56 209 THR A CA 1
ATOM 1670 C C . THR A 1 209 ? -7.344 10.479 -20.057 1.00 84.56 209 THR A C 1
ATOM 1672 O O . THR A 1 209 ? -7.038 10.972 -18.973 1.00 84.56 209 THR A O 1
ATOM 1675 N N . PRO A 1 210 ? -7.561 11.259 -21.135 1.00 80.00 210 PRO A N 1
ATOM 1676 C CA . PRO A 1 210 ? -7.385 12.715 -21.095 1.00 80.00 210 PRO A CA 1
ATOM 1677 C C . PRO A 1 210 ? -8.270 13.406 -20.046 1.00 80.00 210 PRO A C 1
ATOM 1679 O O . PRO A 1 210 ? -7.885 14.418 -19.469 1.00 80.00 210 PRO A O 1
ATOM 1682 N N . GLU A 1 211 ? -9.438 12.828 -19.756 1.00 82.38 211 GLU A N 1
ATOM 1683 C CA . GLU A 1 211 ? -10.400 13.326 -18.763 1.00 82.38 211 GLU A CA 1
ATOM 1684 C C . GLU A 1 211 ? -10.059 12.926 -17.315 1.00 82.38 211 GLU A C 1
ATOM 1686 O O . GLU A 1 211 ? -10.817 13.236 -16.394 1.00 82.38 211 GLU A O 1
ATOM 1691 N N . PHE A 1 212 ? -8.926 12.250 -17.084 1.00 82.75 212 PHE A N 1
ATOM 1692 C CA . PHE A 1 212 ? -8.546 11.715 -15.773 1.00 82.75 212 PHE A CA 1
ATOM 1693 C C . PHE A 1 212 ? -8.587 12.771 -14.662 1.00 82.75 212 PHE A C 1
ATOM 1695 O O . PHE A 1 212 ? -9.064 12.490 -13.567 1.00 82.75 212 PHE A O 1
ATOM 1702 N N . LEU A 1 213 ? -8.140 14.000 -14.939 1.00 78.25 213 LEU A N 1
ATOM 1703 C CA . LEU A 1 213 ? -8.125 15.075 -13.939 1.00 78.25 213 LEU A CA 1
ATOM 1704 C C . LEU A 1 213 ? -9.529 15.544 -13.541 1.00 78.25 213 LEU A C 1
ATOM 1706 O O . LEU A 1 213 ? -9.724 16.012 -12.424 1.00 78.25 213 LEU A O 1
ATOM 1710 N N . SER A 1 214 ? -10.507 15.411 -14.435 1.00 79.38 214 SER A N 1
ATOM 1711 C CA . SER A 1 214 ? -11.904 15.743 -14.149 1.00 79.38 214 SER A CA 1
ATOM 1712 C C . SER A 1 214 ? -12.640 14.585 -13.477 1.00 79.38 214 SER A C 1
ATOM 1714 O O . SER A 1 214 ? -13.556 14.817 -12.690 1.00 79.38 214 SER A O 1
ATOM 1716 N N . LYS A 1 215 ? -12.245 13.339 -13.768 1.00 82.06 215 LYS A N 1
ATOM 1717 C CA . LYS A 1 215 ? -12.835 12.134 -13.180 1.00 82.06 215 LYS A CA 1
ATOM 1718 C C . LYS A 1 215 ? -11.773 11.043 -12.980 1.00 82.06 215 LYS A C 1
ATOM 1720 O O . LYS A 1 215 ? -11.626 10.173 -13.842 1.00 82.06 215 LYS A O 1
ATOM 1725 N N . PRO A 1 216 ? -11.057 11.052 -11.842 1.00 83.19 216 PRO A N 1
ATOM 1726 C CA . PRO A 1 216 ? -10.054 10.036 -11.556 1.00 83.19 216 PRO A CA 1
ATOM 1727 C C . PRO A 1 216 ? -10.692 8.647 -11.470 1.00 83.19 216 PRO A C 1
ATOM 1729 O O . PRO A 1 216 ? -11.643 8.433 -10.718 1.00 83.19 216 PRO A O 1
ATOM 1732 N N . THR A 1 217 ? -10.164 7.693 -12.232 1.00 85.94 217 THR A N 1
ATOM 1733 C CA . THR A 1 217 ? -10.609 6.284 -12.240 1.00 85.94 217 THR A CA 1
ATOM 1734 C C . THR A 1 217 ? -9.606 5.342 -11.575 1.00 85.94 217 THR A C 1
ATOM 1736 O O . THR A 1 217 ? -9.907 4.172 -11.347 1.00 85.94 217 THR A O 1
ATOM 1739 N N . SER A 1 218 ? -8.424 5.854 -11.238 1.00 91.94 218 SER A N 1
ATOM 1740 C CA . SER A 1 218 ? -7.323 5.121 -10.619 1.00 91.94 218 SER A CA 1
ATOM 1741 C C . SER A 1 218 ? -6.447 6.061 -9.800 1.00 91.94 218 SER A C 1
ATOM 1743 O O . SER A 1 218 ? -6.433 7.267 -10.040 1.00 91.94 218 SER A O 1
ATOM 1745 N N . ILE A 1 219 ? -5.658 5.507 -8.890 1.00 95.56 219 ILE A N 1
ATOM 1746 C CA . ILE A 1 219 ? -4.589 6.224 -8.198 1.00 95.56 219 ILE A CA 1
ATOM 1747 C C . ILE A 1 219 ? -3.280 5.989 -8.949 1.00 95.56 219 ILE A C 1
ATOM 1749 O O . ILE A 1 219 ? -2.886 4.848 -9.196 1.00 95.56 219 ILE A O 1
ATOM 1753 N N . LEU A 1 220 ? -2.630 7.085 -9.341 1.00 96.69 220 LEU A N 1
ATOM 1754 C CA . LEU A 1 220 ? -1.425 7.083 -10.164 1.00 96.69 220 LEU A CA 1
ATOM 1755 C C . LEU A 1 220 ? -0.271 7.698 -9.380 1.00 96.69 220 LEU A C 1
ATOM 1757 O O . LEU A 1 220 ? -0.331 8.867 -9.005 1.00 96.69 220 LEU A O 1
ATOM 1761 N N . LEU A 1 221 ? 0.774 6.911 -9.141 1.00 98.00 221 LEU A N 1
ATOM 1762 C CA . LEU A 1 221 ? 1.936 7.314 -8.362 1.00 98.00 221 LEU A CA 1
ATOM 1763 C C . LEU A 1 221 ? 3.215 7.033 -9.142 1.00 98.00 221 LEU A C 1
ATOM 1765 O O . LEU A 1 221 ? 3.516 5.891 -9.466 1.00 98.00 221 LEU A O 1
ATOM 1769 N N . SER A 1 222 ? 3.984 8.082 -9.405 1.00 97.56 222 SER A N 1
ATOM 1770 C CA . SER A 1 222 ? 5.241 7.984 -10.136 1.00 97.56 222 SER A CA 1
ATOM 1771 C C . SER A 1 222 ? 6.353 8.650 -9.356 1.00 97.56 222 SER A C 1
ATOM 1773 O O . SER A 1 222 ? 6.254 9.824 -8.992 1.00 97.56 222 SER A O 1
ATOM 1775 N N . TYR A 1 223 ? 7.426 7.905 -9.108 1.00 97.12 223 TYR A N 1
ATOM 1776 C CA . TYR A 1 223 ? 8.579 8.406 -8.367 1.00 97.12 223 TYR A CA 1
ATOM 1777 C C . TYR A 1 223 ? 9.267 9.579 -9.084 1.00 97.12 223 TYR A C 1
ATOM 1779 O O . TYR A 1 223 ? 9.712 10.541 -8.443 1.00 97.12 223 TYR A O 1
ATOM 1787 N N . GLU A 1 224 ? 9.325 9.528 -10.418 1.00 95.19 224 GLU A N 1
ATOM 1788 C CA . GLU A 1 224 ? 9.891 10.591 -11.251 1.00 95.19 224 GLU A CA 1
ATOM 1789 C C . GLU A 1 224 ? 8.978 11.825 -11.292 1.00 95.19 224 GLU A C 1
ATOM 1791 O O . GLU A 1 224 ? 9.446 12.951 -11.101 1.00 95.19 224 GLU A O 1
ATOM 1796 N N . ARG A 1 225 ? 7.660 11.638 -11.450 1.00 96.44 225 ARG A N 1
ATOM 1797 C CA . ARG A 1 225 ? 6.693 12.755 -11.449 1.00 96.44 225 ARG A CA 1
ATOM 1798 C C . ARG A 1 225 ? 6.556 13.415 -10.075 1.00 96.44 225 ARG A C 1
ATOM 1800 O O . ARG A 1 225 ? 6.229 14.594 -9.995 1.00 96.44 225 ARG A O 1
ATOM 1807 N N . LEU A 1 226 ? 6.872 12.690 -9.003 1.00 96.94 226 LEU A N 1
ATOM 1808 C CA . LEU A 1 226 ? 6.984 13.213 -7.638 1.00 96.94 226 LEU A CA 1
ATOM 1809 C C . LEU A 1 226 ? 8.344 13.865 -7.338 1.00 96.94 226 LEU A C 1
ATOM 1811 O O . LEU A 1 226 ? 8.611 14.190 -6.186 1.00 96.94 226 LEU A O 1
ATOM 1815 N N . SER A 1 227 ? 9.209 14.094 -8.331 1.00 93.69 227 SER A N 1
ATOM 1816 C CA . SER A 1 227 ? 10.511 14.757 -8.139 1.00 93.69 227 SER A CA 1
ATOM 1817 C C . SER A 1 227 ? 10.408 16.089 -7.391 1.00 93.69 227 SER A C 1
ATOM 1819 O O . SER A 1 227 ? 11.108 16.267 -6.398 1.00 93.69 227 SER A O 1
ATOM 1821 N N . SER A 1 228 ? 9.491 16.981 -7.784 1.00 93.31 228 SER A N 1
ATOM 1822 C CA . SER A 1 228 ? 9.278 18.255 -7.076 1.00 93.31 228 SER A CA 1
ATOM 1823 C C . SER A 1 228 ? 8.838 18.043 -5.624 1.00 93.31 228 SER A C 1
ATOM 1825 O O . SER A 1 228 ? 9.352 18.703 -4.720 1.00 93.31 228 SER A O 1
ATOM 1827 N N . TYR A 1 229 ? 7.954 17.073 -5.375 1.00 94.75 229 TYR A N 1
ATOM 1828 C CA . TYR A 1 229 ? 7.562 16.687 -4.022 1.00 94.75 229 TYR A CA 1
ATOM 1829 C C . TYR A 1 229 ? 8.771 16.253 -3.203 1.00 94.75 229 TYR A C 1
ATOM 1831 O O . TYR A 1 229 ? 9.008 16.787 -2.122 1.00 94.75 229 TYR A O 1
ATOM 1839 N N . ARG A 1 230 ? 9.552 15.305 -3.724 1.00 92.44 230 ARG A N 1
ATOM 1840 C CA . ARG A 1 230 ? 10.723 14.757 -3.037 1.00 92.44 230 ARG A CA 1
ATOM 1841 C C . ARG A 1 230 ? 11.763 15.834 -2.765 1.00 92.44 230 ARG A C 1
ATOM 1843 O O . ARG A 1 230 ? 12.297 15.869 -1.668 1.00 92.44 230 ARG A O 1
ATOM 1850 N N . GLU A 1 231 ? 12.010 16.737 -3.710 1.00 90.06 231 GLU A N 1
ATOM 1851 C CA . GLU A 1 231 ? 12.961 17.836 -3.524 1.00 90.06 231 GLU A CA 1
ATOM 1852 C C . GLU A 1 231 ? 12.543 18.804 -2.415 1.00 90.06 231 GLU A C 1
ATOM 1854 O O . GLU A 1 231 ? 13.370 19.131 -1.566 1.00 90.06 231 GLU A O 1
ATOM 1859 N N . ASN A 1 232 ? 11.278 19.234 -2.389 1.00 90.81 232 ASN A N 1
ATOM 1860 C CA . ASN A 1 232 ? 10.775 20.115 -1.333 1.00 90.81 232 ASN A CA 1
ATOM 1861 C C . ASN A 1 232 ? 10.740 19.400 0.025 1.00 90.81 232 ASN A C 1
ATOM 1863 O O . ASN A 1 232 ? 11.156 19.963 1.034 1.00 90.81 232 ASN A O 1
ATOM 1867 N N . PHE A 1 233 ? 10.318 18.135 0.046 1.00 89.50 233 PHE A N 1
ATOM 1868 C CA . PHE A 1 233 ? 10.286 17.317 1.256 1.00 89.50 233 PHE A CA 1
ATOM 1869 C C . PHE A 1 233 ? 11.697 17.097 1.832 1.00 89.50 233 PHE A C 1
ATOM 1871 O O . PHE A 1 233 ? 11.916 17.285 3.026 1.00 89.50 233 PHE A O 1
ATOM 1878 N N . SER A 1 234 ? 12.674 16.769 0.982 1.00 85.25 234 SER A N 1
ATOM 1879 C CA . SER A 1 234 ? 14.094 16.682 1.342 1.00 85.25 234 SER A CA 1
ATOM 1880 C C . SER A 1 234 ? 14.650 18.012 1.835 1.00 85.25 234 SER A C 1
ATOM 1882 O O . SER A 1 234 ? 15.359 18.034 2.836 1.00 85.25 234 SER A O 1
ATOM 1884 N N . HIS A 1 235 ? 14.313 19.121 1.170 1.00 84.88 235 HIS A N 1
ATOM 1885 C CA . HIS A 1 235 ? 14.747 20.448 1.597 1.00 84.88 235 HIS A CA 1
ATOM 1886 C C . HIS A 1 235 ? 14.274 20.757 3.019 1.00 84.88 235 HIS A C 1
ATOM 1888 O O . HIS A 1 235 ? 15.077 21.165 3.852 1.00 84.88 235 HIS A O 1
ATOM 1894 N N . GLU A 1 236 ? 13.003 20.487 3.315 1.00 83.94 236 GLU A N 1
ATOM 1895 C CA . GLU A 1 236 ? 12.442 20.642 4.656 1.00 83.94 236 GLU A CA 1
ATOM 1896 C C . GLU A 1 236 ? 13.123 19.715 5.677 1.00 83.94 236 GLU A C 1
ATOM 1898 O O . GLU A 1 236 ? 13.501 20.179 6.753 1.00 83.94 236 GLU A O 1
ATOM 1903 N N . MET A 1 237 ? 13.393 18.448 5.330 1.00 79.56 237 MET A N 1
ATOM 1904 C CA . MET A 1 237 ? 14.184 17.548 6.188 1.00 79.56 237 MET A CA 1
ATOM 1905 C C . MET A 1 237 ? 15.598 18.080 6.459 1.00 79.56 237 MET A C 1
ATOM 1907 O O . MET A 1 237 ? 16.103 17.938 7.568 1.00 79.56 237 MET A O 1
ATOM 1911 N N . ASN A 1 238 ? 16.231 18.744 5.491 1.00 75.94 238 ASN A N 1
ATOM 1912 C CA . ASN A 1 238 ? 17.566 19.325 5.660 1.00 75.94 238 ASN A CA 1
ATOM 1913 C C . ASN A 1 238 ? 17.588 20.625 6.469 1.00 75.94 238 ASN A C 1
ATOM 1915 O O . ASN A 1 238 ? 18.670 21.092 6.823 1.00 75.94 238 ASN A O 1
ATOM 1919 N N . THR A 1 239 ? 16.429 21.199 6.810 1.00 74.38 239 THR A N 1
ATOM 1920 C CA . THR A 1 239 ? 16.374 22.312 7.771 1.00 74.38 239 THR A CA 1
ATOM 1921 C C . THR A 1 239 ? 16.594 21.864 9.223 1.00 74.38 239 THR A C 1
ATOM 1923 O O . THR A 1 239 ? 16.829 22.717 10.081 1.00 74.38 239 THR A O 1
ATOM 1926 N N . MET A 1 240 ? 16.578 20.550 9.501 1.00 68.81 240 MET A N 1
ATOM 1927 C CA . MET A 1 240 ? 16.889 19.980 10.818 1.00 68.81 240 MET A CA 1
ATOM 1928 C C . MET A 1 240 ? 18.308 20.367 11.261 1.00 68.81 240 MET A C 1
ATOM 1930 O O . MET A 1 240 ? 19.287 20.076 10.565 1.00 68.81 240 MET A O 1
ATOM 1934 N N . ARG A 1 241 ? 18.464 20.935 12.465 1.00 63.38 241 ARG A N 1
ATOM 1935 C CA . ARG A 1 241 ? 19.773 20.877 13.133 1.00 63.38 241 ARG A CA 1
ATOM 1936 C C . ARG A 1 241 ? 19.976 19.458 13.656 1.00 63.38 241 ARG A C 1
ATOM 1938 O O . ARG A 1 241 ? 19.025 18.729 13.914 1.00 63.38 241 ARG A O 1
ATOM 1945 N N . LYS A 1 242 ? 21.236 19.037 13.786 1.00 63.28 242 LYS A N 1
ATOM 1946 C CA . LYS A 1 242 ? 21.609 17.672 14.202 1.00 63.28 242 LYS A CA 1
ATOM 1947 C C . LYS A 1 242 ? 21.433 17.454 15.715 1.00 63.28 242 LYS A C 1
ATOM 1949 O O . LYS A 1 242 ? 22.360 16.990 16.375 1.00 63.28 242 LYS A O 1
ATOM 1954 N N . ASP A 1 243 ? 20.272 17.803 16.257 1.00 65.38 243 ASP A N 1
ATOM 1955 C CA . ASP A 1 243 ? 19.843 17.454 17.608 1.00 65.38 243 ASP A CA 1
ATOM 1956 C C . ASP A 1 243 ? 18.469 16.755 17.572 1.00 65.38 243 ASP A C 1
ATOM 1958 O O . ASP A 1 243 ? 17.735 16.821 16.588 1.00 65.38 243 ASP A O 1
ATOM 1962 N N . LEU A 1 244 ? 18.165 15.977 18.615 1.00 58.88 244 LEU A N 1
ATOM 1963 C CA . LEU A 1 244 ? 16.962 15.136 18.649 1.00 58.88 244 LEU A CA 1
ATOM 1964 C C . LEU A 1 244 ? 15.666 15.950 18.791 1.00 58.88 244 LEU A C 1
ATOM 1966 O O . LEU A 1 244 ? 14.627 15.498 18.324 1.00 58.88 244 LEU A O 1
ATOM 1970 N N . ALA A 1 245 ? 15.721 17.130 19.415 1.00 61.34 245 ALA A N 1
ATOM 1971 C CA . ALA A 1 245 ? 14.544 17.977 19.603 1.00 61.34 245 ALA A CA 1
ATOM 1972 C C . ALA A 1 245 ? 14.117 18.641 18.281 1.00 61.34 245 ALA A C 1
ATOM 1974 O O . ALA A 1 245 ? 12.924 18.739 17.991 1.00 61.34 245 ALA A O 1
ATOM 1975 N N . ASP A 1 246 ? 15.086 19.019 17.447 1.00 65.75 246 ASP A N 1
ATOM 1976 C CA . ASP A 1 246 ? 14.851 19.573 16.117 1.00 65.75 246 ASP A CA 1
ATOM 1977 C C . ASP A 1 246 ? 14.355 18.512 15.124 1.00 65.75 246 ASP A C 1
ATOM 1979 O O . ASP A 1 246 ? 13.590 18.838 14.213 1.00 65.75 246 ASP A O 1
ATOM 1983 N N . ALA A 1 247 ? 14.714 17.237 15.312 1.00 65.62 247 ALA A N 1
ATOM 1984 C CA . ALA A 1 247 ? 14.169 16.147 14.504 1.00 65.62 247 ALA A CA 1
ATOM 1985 C C . ALA A 1 247 ? 12.644 16.032 14.676 1.00 65.62 247 ALA A C 1
ATOM 1987 O O . ALA A 1 247 ? 11.914 16.061 13.682 1.00 65.62 247 ALA A O 1
ATOM 1988 N N . ASP A 1 248 ? 12.153 15.971 15.919 1.00 68.69 248 ASP A N 1
ATOM 1989 C CA . ASP A 1 248 ? 10.715 15.894 16.210 1.00 68.69 248 ASP A CA 1
ATOM 1990 C C . ASP A 1 248 ? 9.963 17.121 15.668 1.00 68.69 248 ASP A C 1
ATOM 1992 O O . ASP A 1 248 ? 8.934 16.971 15.004 1.00 68.69 248 ASP A O 1
ATOM 1996 N N . ALA A 1 249 ? 10.523 18.324 15.844 1.00 74.38 249 ALA A N 1
ATOM 1997 C CA . ALA A 1 249 ? 9.932 19.563 15.341 1.00 74.38 249 ALA A CA 1
ATOM 1998 C C . ALA A 1 249 ? 9.785 19.577 13.808 1.00 74.38 249 ALA A C 1
ATOM 2000 O O . ALA A 1 249 ? 8.757 20.017 13.282 1.00 74.38 249 ALA A O 1
ATOM 2001 N N . VAL A 1 250 ? 10.781 19.077 13.069 1.00 77.00 250 VAL A N 1
ATOM 2002 C CA . VAL A 1 250 ? 10.688 18.991 11.604 1.00 77.00 250 VAL A CA 1
ATOM 2003 C C . VAL A 1 250 ? 9.712 17.901 11.169 1.00 77.00 250 VAL A C 1
ATOM 2005 O O . VAL A 1 250 ? 8.955 18.126 10.225 1.00 77.00 250 VAL A O 1
ATOM 2008 N N . PHE A 1 251 ? 9.647 16.759 11.858 1.00 78.00 251 PHE A N 1
ATOM 2009 C CA . PHE A 1 251 ? 8.622 15.751 11.570 1.00 78.00 251 PHE A CA 1
ATOM 2010 C C . PHE A 1 251 ? 7.205 16.293 11.808 1.00 78.00 251 PHE A C 1
ATOM 2012 O O . PHE A 1 251 ? 6.329 16.086 10.968 1.00 78.00 251 PHE A O 1
ATOM 2019 N N . ASP A 1 252 ? 6.974 17.036 12.889 1.00 82.12 252 ASP A N 1
ATOM 2020 C CA . ASP A 1 252 ? 5.682 17.677 13.165 1.00 82.12 252 ASP A CA 1
ATOM 2021 C C . ASP A 1 252 ? 5.333 18.754 12.133 1.00 82.12 252 ASP A C 1
ATOM 2023 O O . ASP A 1 252 ? 4.186 18.851 11.675 1.00 82.12 252 ASP A O 1
ATOM 2027 N N . ARG A 1 253 ? 6.334 19.508 11.670 1.00 85.00 253 ARG A N 1
ATOM 2028 C CA . ARG A 1 253 ? 6.164 20.452 10.563 1.00 85.00 253 ARG A CA 1
ATOM 2029 C C . ARG A 1 253 ? 5.813 19.737 9.259 1.00 85.00 253 ARG A C 1
ATOM 2031 O O . ARG A 1 253 ? 4.846 20.111 8.603 1.00 85.00 253 ARG A O 1
ATOM 2038 N N . LEU A 1 254 ? 6.529 18.676 8.894 1.00 87.81 254 LEU A N 1
ATOM 2039 C CA . LEU A 1 254 ? 6.251 17.889 7.687 1.00 87.81 254 LEU A CA 1
ATOM 2040 C C . LEU A 1 254 ? 4.890 17.185 7.736 1.00 87.81 254 LEU A C 1
ATOM 2042 O O . LEU A 1 254 ? 4.287 16.942 6.692 1.00 87.81 254 LEU A O 1
ATOM 2046 N N . ARG A 1 255 ? 4.375 16.875 8.931 1.00 87.62 255 ARG A N 1
ATOM 2047 C CA . ARG A 1 255 ? 3.014 16.346 9.110 1.00 87.62 255 ARG A CA 1
ATOM 2048 C C . ARG A 1 255 ? 1.931 17.383 8.821 1.00 87.62 255 ARG A C 1
ATOM 2050 O O . ARG A 1 255 ? 0.819 16.974 8.499 1.00 87.62 255 ARG A O 1
ATOM 2057 N N . THR A 1 256 ? 2.228 18.675 8.937 1.00 86.56 256 THR A N 1
ATOM 2058 C CA . THR A 1 256 ? 1.232 19.760 8.893 1.00 86.56 256 THR A CA 1
ATOM 2059 C C . THR A 1 256 ? 1.390 20.713 7.711 1.00 86.56 256 THR A C 1
ATOM 2061 O O . THR A 1 256 ? 0.448 21.437 7.393 1.00 86.56 256 THR A O 1
ATOM 2064 N N . VAL A 1 257 ? 2.546 20.710 7.042 1.00 89.81 257 VAL A N 1
ATOM 2065 C CA . VAL A 1 257 ? 2.811 21.548 5.868 1.00 89.81 257 VAL A CA 1
ATOM 2066 C C . VAL A 1 257 ? 1.831 21.246 4.732 1.00 89.81 257 VAL A C 1
ATOM 2068 O O . VAL A 1 257 ? 1.478 20.091 4.479 1.00 89.81 257 VAL A O 1
ATOM 2071 N N . ASP A 1 258 ? 1.396 22.292 4.026 1.00 90.44 258 ASP A N 1
ATOM 2072 C CA . ASP A 1 258 ? 0.605 22.116 2.813 1.00 90.44 258 ASP A CA 1
ATOM 2073 C C . ASP A 1 258 ? 1.498 21.608 1.675 1.00 90.44 258 ASP A C 1
ATOM 2075 O O . ASP A 1 258 ? 2.298 22.342 1.098 1.00 90.44 258 ASP A O 1
ATOM 2079 N N . VAL A 1 259 ? 1.341 20.324 1.363 1.00 92.50 259 VAL A N 1
ATOM 2080 C CA . VAL A 1 259 ? 2.083 19.617 0.309 1.00 92.50 259 VAL A CA 1
ATOM 2081 C C . VAL A 1 259 ? 1.402 19.696 -1.060 1.00 92.50 259 VAL A C 1
ATOM 2083 O O . VAL A 1 259 ? 1.906 19.151 -2.047 1.00 92.50 259 VAL A O 1
ATOM 2086 N N . THR A 1 260 ? 0.243 20.357 -1.149 1.00 93.69 260 THR A N 1
ATOM 2087 C CA . THR A 1 260 ? -0.508 20.511 -2.403 1.00 93.69 260 THR A CA 1
ATOM 2088 C C . THR A 1 260 ? 0.329 21.177 -3.502 1.00 93.69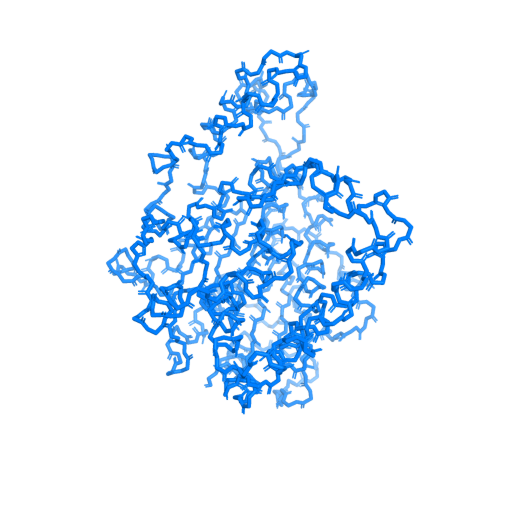 260 THR A C 1
ATOM 2090 O O . THR A 1 260 ? 0.345 20.633 -4.607 1.00 93.69 260 THR A O 1
ATOM 2093 N N . PRO A 1 261 ? 1.096 22.258 -3.238 1.00 95.06 261 PRO A N 1
ATOM 2094 C CA . PRO A 1 261 ? 1.928 22.901 -4.258 1.00 95.06 261 PRO A CA 1
ATOM 2095 C C . PRO A 1 261 ? 3.065 22.020 -4.785 1.00 95.06 261 PRO A C 1
ATOM 2097 O O . PRO A 1 261 ? 3.601 22.292 -5.855 1.00 95.06 261 PRO A O 1
ATOM 2100 N N . TRP A 1 262 ? 3.456 20.982 -4.042 1.00 94.44 262 TRP A N 1
ATOM 2101 C CA . TRP A 1 262 ? 4.542 20.080 -4.435 1.00 94.44 262 TRP A CA 1
ATOM 2102 C C . TRP A 1 262 ? 4.045 18.870 -5.234 1.00 94.44 262 TRP A C 1
ATOM 2104 O O . TRP A 1 262 ? 4.841 18.105 -5.779 1.00 94.44 262 TRP A O 1
ATOM 2114 N N . SER A 1 263 ? 2.728 18.664 -5.256 1.00 95.31 263 SER A N 1
ATOM 2115 C CA . SER A 1 263 ? 2.092 17.471 -5.801 1.00 95.31 263 SER A CA 1
ATOM 2116 C C . SER A 1 263 ? 1.745 17.652 -7.283 1.00 95.31 263 SER A C 1
ATOM 2118 O O . SER A 1 263 ? 1.193 18.691 -7.654 1.00 95.31 263 SER A O 1
ATOM 2120 N N . PRO A 1 264 ? 1.980 16.643 -8.142 1.00 95.12 264 PRO A N 1
ATOM 2121 C CA . PRO A 1 264 ? 1.457 16.662 -9.503 1.00 95.12 264 PRO A CA 1
ATOM 2122 C C . PRO A 1 264 ? -0.086 16.588 -9.498 1.00 95.12 264 PRO A C 1
ATOM 2124 O O . PRO A 1 264 ? -0.666 16.140 -8.502 1.00 95.12 264 PRO A O 1
ATOM 2127 N N . PRO A 1 265 ? -0.771 16.992 -10.588 1.00 93.31 265 PRO A N 1
ATOM 2128 C CA . PRO A 1 265 ? -2.235 17.093 -10.640 1.00 93.31 265 PRO A CA 1
ATOM 2129 C C . PRO A 1 265 ? -2.988 15.823 -10.217 1.00 93.31 265 PRO A C 1
ATOM 2131 O O . PRO A 1 265 ? -3.980 15.889 -9.496 1.00 93.31 265 PRO A O 1
ATOM 2134 N N . GLU A 1 266 ? -2.495 14.653 -10.623 1.00 92.62 266 GLU A N 1
ATOM 2135 C CA . GLU A 1 266 ? -3.089 13.355 -10.289 1.00 92.62 266 GLU A CA 1
ATOM 2136 C C . GLU A 1 266 ? -3.014 12.994 -8.796 1.00 92.62 266 GLU A C 1
ATOM 2138 O O . GLU A 1 266 ? -3.830 12.213 -8.313 1.00 92.62 266 GLU A O 1
ATOM 2143 N N . VAL A 1 267 ? -2.068 13.579 -8.056 1.00 94.75 267 VAL A N 1
ATOM 2144 C CA . VAL A 1 267 ? -1.937 13.424 -6.599 1.00 94.75 267 VAL A CA 1
ATOM 2145 C C . VAL A 1 267 ? -2.659 14.560 -5.884 1.00 94.75 267 VAL A C 1
ATOM 2147 O O . VAL A 1 267 ? -3.316 14.339 -4.869 1.00 94.75 267 VAL A O 1
ATOM 2150 N N . SER A 1 268 ? -2.576 15.783 -6.413 1.00 92.56 268 SER A N 1
ATOM 2151 C CA . SER A 1 268 ? -3.156 16.964 -5.780 1.00 92.56 268 SER A CA 1
ATOM 2152 C C . SER A 1 268 ? -4.685 16.984 -5.800 1.00 92.56 268 SER A C 1
ATOM 2154 O O . SER A 1 268 ? -5.275 17.688 -4.986 1.00 92.56 268 SER A O 1
ATOM 2156 N N . ALA A 1 269 ? -5.336 16.183 -6.645 1.00 88.25 269 ALA A N 1
ATOM 2157 C CA . ALA A 1 269 ? -6.794 16.097 -6.717 1.00 88.25 269 ALA A CA 1
ATOM 2158 C C . ALA A 1 269 ? -7.447 15.437 -5.483 1.00 88.25 269 ALA A C 1
ATOM 2160 O O . ALA A 1 269 ? -8.524 15.862 -5.066 1.00 88.25 269 ALA A O 1
ATOM 2161 N N . ASP A 1 270 ? -6.806 14.441 -4.859 1.00 90.81 270 ASP A N 1
ATOM 2162 C CA . ASP A 1 270 ? -7.405 13.640 -3.777 1.00 90.81 270 ASP A CA 1
ATOM 2163 C C . ASP A 1 270 ? -6.646 13.816 -2.441 1.00 90.81 270 ASP A C 1
ATOM 2165 O O . ASP A 1 270 ? -5.467 13.456 -2.348 1.00 90.81 270 ASP A O 1
ATOM 2169 N N . PRO A 1 271 ? -7.290 14.342 -1.376 1.00 93.12 271 PRO A N 1
ATOM 2170 C CA . PRO A 1 271 ? -6.666 14.498 -0.062 1.00 93.12 271 PRO A CA 1
ATOM 2171 C C . PRO A 1 271 ? -6.102 13.201 0.529 1.00 93.12 271 PRO A C 1
ATOM 2173 O O . PRO A 1 271 ? -5.052 13.241 1.174 1.00 93.12 271 PRO A O 1
ATOM 2176 N N . ALA A 1 272 ? -6.766 12.060 0.318 1.00 94.38 272 ALA A N 1
ATOM 2177 C CA . ALA A 1 272 ? -6.304 10.771 0.826 1.00 94.38 272 ALA A CA 1
ATOM 2178 C C . ALA A 1 272 ? -5.024 10.319 0.114 1.00 94.38 272 ALA A C 1
ATOM 2180 O O . ALA A 1 272 ? -4.115 9.799 0.761 1.00 94.38 272 ALA A O 1
ATOM 2181 N N . VAL A 1 273 ? -4.906 10.586 -1.191 1.00 96.06 273 VAL A N 1
ATOM 2182 C CA . VAL A 1 273 ? -3.690 10.302 -1.972 1.00 96.06 273 VAL A CA 1
ATOM 2183 C C . VAL A 1 273 ? -2.546 11.235 -1.566 1.00 96.06 273 VAL A C 1
ATOM 2185 O O . VAL A 1 273 ? -1.422 10.770 -1.383 1.00 96.06 273 VAL A O 1
ATOM 2188 N N . ARG A 1 274 ? -2.814 12.527 -1.329 1.00 95.06 274 ARG A N 1
ATOM 2189 C CA . ARG A 1 274 ? -1.797 13.454 -0.793 1.00 95.06 274 ARG A CA 1
ATOM 2190 C C . ARG A 1 274 ? -1.264 12.995 0.563 1.00 95.06 274 ARG A C 1
ATOM 2192 O O . ARG A 1 274 ? -0.052 12.940 0.763 1.00 95.06 274 ARG A O 1
ATOM 2199 N N . GLU A 1 275 ? -2.155 12.639 1.490 1.00 95.50 275 GLU A N 1
ATOM 2200 C CA . GLU A 1 275 ? -1.747 12.104 2.795 1.00 95.50 275 GLU A CA 1
ATOM 2201 C C . GLU A 1 275 ? -1.026 10.756 2.659 1.00 95.50 275 GLU A C 1
ATOM 2203 O O . GLU A 1 275 ? -0.067 10.474 3.373 1.00 95.50 275 GLU A O 1
ATOM 2208 N N . PHE A 1 276 ? -1.434 9.915 1.711 1.00 96.69 276 PHE A N 1
ATOM 2209 C CA . PHE A 1 276 ? -0.729 8.674 1.422 1.00 96.69 276 PHE A CA 1
ATOM 2210 C C . PHE A 1 276 ? 0.738 8.919 1.055 1.00 96.69 276 PHE A C 1
ATOM 2212 O O . PHE A 1 276 ? 1.615 8.315 1.669 1.00 96.69 276 PHE A O 1
ATOM 2219 N N . VAL A 1 277 ? 1.015 9.835 0.122 1.00 96.62 277 VAL A N 1
ATOM 2220 C CA . VAL A 1 277 ? 2.391 10.166 -0.292 1.00 96.62 277 VAL A CA 1
ATOM 2221 C C . VAL A 1 277 ? 3.184 10.787 0.863 1.00 96.62 277 VAL A C 1
ATOM 2223 O O . VAL A 1 277 ? 4.312 10.367 1.123 1.00 96.62 277 VAL A O 1
ATOM 2226 N N . ARG A 1 278 ? 2.587 11.729 1.609 1.00 94.75 278 ARG A N 1
ATOM 2227 C CA . ARG A 1 278 ? 3.210 12.336 2.799 1.00 94.75 278 ARG A CA 1
ATOM 2228 C C . ARG A 1 278 ? 3.603 11.278 3.831 1.00 94.75 278 ARG A C 1
ATOM 2230 O O . ARG A 1 278 ? 4.752 11.239 4.264 1.00 94.75 278 ARG A O 1
ATOM 2237 N N . SER A 1 279 ? 2.674 10.397 4.187 1.00 93.44 279 SER A N 1
ATOM 2238 C CA . SER A 1 279 ? 2.903 9.324 5.159 1.00 93.44 279 SER A CA 1
ATOM 2239 C C . SER A 1 279 ? 3.945 8.312 4.674 1.00 93.44 279 SER A C 1
ATOM 2241 O O . SER A 1 279 ? 4.799 7.891 5.455 1.00 93.44 279 SER A O 1
ATOM 2243 N N . LEU A 1 280 ? 3.918 7.959 3.383 1.00 94.56 280 LEU A N 1
ATOM 2244 C CA . LEU A 1 280 ? 4.895 7.058 2.772 1.00 94.56 280 LEU A CA 1
ATOM 2245 C C . LEU A 1 280 ? 6.321 7.596 2.944 1.00 94.56 280 LEU A C 1
ATOM 2247 O O . LEU A 1 280 ? 7.207 6.857 3.369 1.00 94.56 280 LEU A O 1
ATOM 2251 N N . TYR A 1 281 ? 6.527 8.888 2.690 1.00 92.69 281 TYR A N 1
ATOM 2252 C CA . TYR A 1 281 ? 7.827 9.545 2.827 1.00 92.69 281 TYR A CA 1
ATOM 2253 C C . TYR A 1 281 ? 8.272 9.757 4.276 1.00 92.69 281 TYR A C 1
ATOM 2255 O O . TYR A 1 281 ? 9.462 9.646 4.568 1.00 92.69 281 TYR A O 1
ATOM 2263 N N . LEU A 1 282 ? 7.335 9.977 5.201 1.00 89.56 282 LEU A N 1
ATOM 2264 C CA . LEU A 1 282 ? 7.635 10.118 6.630 1.00 89.56 282 LEU A CA 1
ATOM 2265 C C . LEU A 1 282 ? 8.013 8.799 7.318 1.00 89.56 282 LEU A C 1
ATOM 2267 O O . LEU A 1 282 ? 8.601 8.822 8.395 1.00 89.56 282 LEU A O 1
ATOM 2271 N N . SER A 1 283 ? 7.688 7.651 6.723 1.00 84.50 283 SER A N 1
ATOM 2272 C CA . SER A 1 283 ? 7.861 6.342 7.368 1.00 84.50 283 SER A CA 1
ATOM 2273 C C . SER A 1 283 ? 9.314 5.839 7.455 1.00 84.50 283 SER A C 1
ATOM 2275 O O . SER A 1 283 ? 9.557 4.785 8.040 1.00 84.50 283 SER A O 1
ATOM 2277 N N . GLY A 1 284 ? 10.289 6.565 6.891 1.00 74.81 284 GLY A N 1
ATOM 2278 C CA . GLY A 1 284 ? 11.715 6.213 6.983 1.00 74.81 284 GLY A CA 1
ATOM 2279 C C . GLY A 1 284 ? 12.118 4.964 6.187 1.00 74.81 284 GLY A C 1
ATOM 2280 O O . GLY A 1 284 ? 13.181 4.394 6.410 1.00 74.81 284 GLY A O 1
ATOM 2281 N N . ASN A 1 285 ? 11.283 4.538 5.243 1.00 81.81 285 ASN A N 1
ATOM 2282 C CA . ASN A 1 285 ? 11.430 3.295 4.484 1.00 81.81 285 ASN A CA 1
ATOM 2283 C C . ASN A 1 285 ? 12.302 3.404 3.210 1.00 81.81 285 ASN A C 1
ATOM 2285 O O . ASN A 1 285 ? 12.394 2.459 2.426 1.00 81.81 285 ASN A O 1
ATOM 2289 N N . GLY A 1 286 ? 12.914 4.568 2.971 1.00 85.75 286 GLY A N 1
ATOM 2290 C CA . GLY A 1 286 ? 13.735 4.841 1.787 1.00 85.75 286 GLY A CA 1
ATOM 2291 C C . GLY A 1 286 ? 12.961 5.269 0.533 1.00 85.75 286 GLY A C 1
ATOM 2292 O O . GLY A 1 286 ? 13.597 5.609 -0.463 1.00 85.75 286 GLY A O 1
ATOM 2293 N N . ALA A 1 287 ? 11.624 5.339 0.564 1.00 91.19 287 ALA A N 1
ATOM 2294 C CA . ALA A 1 287 ? 10.787 5.720 -0.581 1.00 91.19 287 ALA A CA 1
ATOM 2295 C C . ALA A 1 287 ? 11.006 7.161 -1.081 1.00 91.19 287 ALA A C 1
ATOM 2297 O O . ALA A 1 287 ? 10.632 7.476 -2.206 1.00 91.19 287 ALA A O 1
ATOM 2298 N N . VAL A 1 288 ? 11.614 8.037 -0.275 1.00 88.75 288 VAL A N 1
ATOM 2299 C CA . VAL A 1 288 ? 12.023 9.394 -0.699 1.00 88.75 288 VAL A CA 1
ATOM 2300 C C . VAL A 1 288 ? 13.256 9.357 -1.611 1.00 88.75 288 VAL A C 1
ATOM 2302 O O . VAL A 1 288 ? 13.433 10.237 -2.452 1.00 88.75 288 VAL A O 1
ATOM 2305 N N . ILE A 1 289 ? 14.115 8.349 -1.436 1.00 84.12 289 ILE A N 1
ATOM 2306 C CA . ILE A 1 289 ? 15.470 8.305 -2.005 1.00 84.12 289 ILE A CA 1
ATOM 2307 C C . ILE A 1 289 ? 15.569 7.283 -3.143 1.00 84.12 289 ILE A C 1
ATOM 2309 O O . ILE A 1 289 ? 16.270 7.518 -4.130 1.00 84.12 289 ILE A O 1
ATOM 2313 N N . PHE A 1 290 ? 14.861 6.157 -3.035 1.00 89.56 290 PHE A N 1
ATOM 2314 C CA . PHE A 1 290 ? 14.976 5.046 -3.973 1.00 89.56 290 PHE A CA 1
ATOM 2315 C C . PHE A 1 290 ? 13.631 4.720 -4.622 1.00 89.56 290 PHE A C 1
ATOM 2317 O O . PHE A 1 290 ? 12.674 4.347 -3.944 1.00 89.56 290 PHE A O 1
ATOM 2324 N N . GLY A 1 291 ? 13.586 4.781 -5.958 1.00 94.25 291 GLY A N 1
ATOM 2325 C CA . GLY A 1 291 ? 12.380 4.481 -6.736 1.00 94.25 291 GLY A CA 1
ATOM 2326 C C . GLY A 1 291 ? 11.862 3.054 -6.532 1.00 94.25 291 GLY A C 1
ATOM 2327 O O . GLY A 1 291 ? 10.662 2.852 -6.394 1.00 94.25 291 GLY A O 1
ATOM 2328 N N . ASN A 1 292 ? 12.747 2.060 -6.412 1.00 96.69 292 ASN A N 1
ATOM 2329 C CA . ASN A 1 292 ? 12.317 0.678 -6.164 1.00 96.69 292 ASN A CA 1
ATOM 2330 C C . ASN A 1 292 ? 11.735 0.489 -4.751 1.00 96.69 292 ASN A C 1
ATOM 2332 O O . ASN A 1 292 ? 10.749 -0.230 -4.596 1.00 96.69 292 ASN A O 1
ATOM 2336 N N . SER A 1 293 ? 12.271 1.183 -3.738 1.00 95.75 293 SER A N 1
ATOM 2337 C CA . SER A 1 293 ? 11.668 1.228 -2.397 1.00 95.75 293 SER A CA 1
ATOM 2338 C C . SER A 1 293 ? 10.320 1.945 -2.410 1.00 95.75 293 SER A C 1
ATOM 2340 O O . SER A 1 293 ? 9.390 1.496 -1.751 1.00 95.75 293 SER A O 1
ATOM 2342 N N . PHE A 1 294 ? 10.185 3.025 -3.187 1.00 97.75 294 PHE A N 1
ATOM 2343 C CA . PHE A 1 294 ? 8.907 3.707 -3.388 1.00 97.75 294 PHE A CA 1
ATOM 2344 C C . PHE A 1 294 ? 7.845 2.786 -3.989 1.00 97.75 294 PHE A C 1
ATOM 2346 O O . PHE A 1 294 ? 6.718 2.770 -3.503 1.00 97.75 294 PHE A O 1
ATOM 2353 N N . VAL A 1 295 ? 8.205 1.997 -5.005 1.00 98.44 295 VAL A N 1
ATOM 2354 C CA . VAL A 1 295 ? 7.288 1.040 -5.636 1.00 98.44 295 VAL A CA 1
ATOM 2355 C C . VAL A 1 295 ? 6.838 -0.030 -4.646 1.00 98.44 295 VAL A C 1
ATOM 2357 O O . VAL A 1 295 ? 5.638 -0.265 -4.517 1.00 98.44 295 VAL A O 1
ATOM 2360 N N . GLU A 1 296 ? 7.771 -0.654 -3.923 1.00 98.19 296 GLU A N 1
ATOM 2361 C CA . GLU A 1 296 ? 7.425 -1.720 -2.980 1.00 98.19 296 GLU A CA 1
ATOM 2362 C C . GLU A 1 296 ? 6.584 -1.207 -1.816 1.00 98.19 296 GLU A C 1
ATOM 2364 O O . GLU A 1 296 ? 5.472 -1.690 -1.608 1.00 98.19 296 GLU A O 1
ATOM 2369 N N . TRP A 1 297 ? 7.062 -0.187 -1.102 1.00 98.00 297 TRP A N 1
ATOM 2370 C CA . TRP A 1 297 ? 6.332 0.351 0.040 1.00 98.00 297 TRP A CA 1
ATOM 2371 C C . TRP A 1 297 ? 5.029 1.024 -0.371 1.00 98.00 297 TRP A C 1
ATOM 2373 O O . TRP A 1 297 ? 4.032 0.897 0.336 1.00 98.00 297 TRP A O 1
ATOM 2383 N N . GLY A 1 298 ? 5.011 1.698 -1.523 1.00 98.25 298 GLY A N 1
ATOM 2384 C CA . GLY A 1 298 ? 3.794 2.250 -2.103 1.00 98.25 298 GLY A CA 1
ATOM 2385 C C . GLY A 1 298 ? 2.760 1.156 -2.363 1.00 98.25 298 GLY A C 1
ATOM 2386 O O . GLY A 1 298 ? 1.601 1.308 -1.986 1.00 98.25 298 GLY A O 1
ATOM 2387 N N . ALA A 1 299 ? 3.163 0.019 -2.930 1.00 98.56 299 ALA A N 1
ATOM 2388 C CA . ALA A 1 299 ? 2.244 -1.091 -3.157 1.00 98.56 299 ALA A CA 1
ATOM 2389 C C . ALA A 1 299 ? 1.797 -1.759 -1.845 1.00 98.56 299 ALA A C 1
ATOM 2391 O O . ALA A 1 299 ? 0.601 -1.980 -1.637 1.00 98.56 299 ALA A O 1
ATOM 2392 N N . SER A 1 300 ? 2.731 -2.013 -0.927 1.00 98.00 300 SER A N 1
ATOM 2393 C CA . SER A 1 300 ? 2.464 -2.580 0.399 1.00 98.00 300 SER A CA 1
ATOM 2394 C C . SER A 1 300 ? 1.472 -1.729 1.204 1.00 98.00 300 SER A C 1
ATOM 2396 O O . SER A 1 300 ? 0.502 -2.252 1.765 1.00 98.00 300 SER A O 1
ATOM 2398 N N . GLU A 1 301 ? 1.653 -0.407 1.213 1.00 97.75 301 GLU A N 1
ATOM 2399 C CA . GLU A 1 301 ? 0.746 0.521 1.889 1.00 97.75 301 GLU A CA 1
ATOM 2400 C C . GLU A 1 301 ? -0.588 0.684 1.148 1.00 97.75 301 GLU A C 1
ATOM 2402 O O . GLU A 1 301 ? -1.628 0.817 1.799 1.00 97.75 301 GLU A O 1
ATOM 2407 N N . ALA A 1 302 ? -0.612 0.609 -0.187 1.00 97.94 302 ALA A N 1
ATOM 2408 C CA . ALA A 1 302 ? -1.860 0.592 -0.951 1.00 97.94 302 ALA A CA 1
ATOM 2409 C C . ALA A 1 302 ? -2.714 -0.635 -0.588 1.00 97.94 302 ALA A C 1
ATOM 2411 O O . ALA A 1 302 ? -3.911 -0.495 -0.311 1.00 97.94 302 ALA A O 1
ATOM 2412 N N . PHE A 1 303 ? -2.109 -1.826 -0.485 1.00 97.50 303 PHE A N 1
ATOM 2413 C CA . PHE A 1 303 ? -2.807 -3.014 0.009 1.00 97.50 303 PHE A CA 1
ATOM 2414 C C . PHE A 1 303 ? -3.321 -2.814 1.426 1.00 97.50 303 PHE A C 1
ATOM 2416 O O . PHE A 1 303 ? -4.477 -3.139 1.693 1.00 97.50 303 PHE A O 1
ATOM 2423 N N . ARG A 1 304 ? -2.509 -2.254 2.328 1.00 95.50 304 ARG A N 1
ATOM 2424 C CA . ARG A 1 304 ? -2.903 -2.027 3.724 1.00 95.50 304 ARG A CA 1
ATOM 2425 C C . ARG A 1 304 ? -4.074 -1.051 3.858 1.00 95.50 304 ARG A C 1
ATOM 2427 O O . ARG A 1 304 ? -4.990 -1.318 4.631 1.00 95.50 304 ARG A O 1
ATOM 2434 N N . ARG A 1 305 ? -4.037 0.070 3.137 1.00 95.19 305 ARG A N 1
ATOM 2435 C CA . ARG A 1 305 ? -4.967 1.190 3.341 1.00 95.19 305 ARG A CA 1
ATOM 2436 C C . ARG A 1 305 ? -6.165 1.167 2.398 1.00 95.19 305 ARG A C 1
ATOM 2438 O O . ARG A 1 305 ? -7.297 1.329 2.843 1.00 95.19 305 ARG A O 1
ATOM 2445 N N . ALA A 1 306 ? -5.933 0.960 1.104 1.00 94.50 306 ALA A N 1
ATOM 2446 C CA . ALA A 1 306 ? -6.954 1.132 0.070 1.00 94.50 306 ALA A CA 1
ATOM 2447 C C . ALA A 1 306 ? -7.635 -0.172 -0.360 1.00 94.50 306 ALA A C 1
ATOM 2449 O O . ALA A 1 306 ? -8.775 -0.130 -0.814 1.00 94.50 306 ALA A O 1
ATOM 2450 N N . ARG A 1 307 ? -6.978 -1.323 -0.164 1.00 93.19 307 ARG A N 1
ATOM 2451 C CA . ARG A 1 307 ? -7.474 -2.652 -0.566 1.00 93.19 307 ARG A CA 1
ATOM 2452 C C . ARG A 1 307 ? -7.846 -2.756 -2.063 1.00 93.19 307 ARG A C 1
ATOM 2454 O O . ARG A 1 307 ? -8.944 -3.233 -2.374 1.00 93.19 307 ARG A O 1
ATOM 2461 N N . PRO A 1 308 ? -6.960 -2.360 -2.995 1.00 94.56 308 PRO A N 1
ATOM 2462 C CA . PRO A 1 308 ? -7.297 -2.304 -4.411 1.00 94.56 308 PRO A CA 1
ATOM 2463 C C . PRO A 1 308 ? -7.632 -3.669 -5.011 1.00 94.56 308 PRO A C 1
ATOM 2465 O O . PRO A 1 308 ? -7.046 -4.696 -4.666 1.00 94.56 308 PRO A O 1
ATOM 2468 N N . SER A 1 309 ? -8.574 -3.676 -5.950 1.00 93.25 309 SER A N 1
ATOM 2469 C CA . SER A 1 309 ? -8.882 -4.869 -6.747 1.00 93.25 309 SER A CA 1
ATOM 2470 C C . SER A 1 309 ? -7.860 -5.065 -7.867 1.00 93.25 309 SER A C 1
ATOM 2472 O O . SER A 1 309 ? -7.608 -6.192 -8.280 1.00 93.25 309 SER A O 1
ATOM 2474 N N . PHE A 1 310 ? -7.237 -3.982 -8.336 1.00 95.81 310 PHE A N 1
ATOM 2475 C CA . PHE A 1 310 ? -6.147 -4.029 -9.300 1.00 95.81 310 PHE A CA 1
ATOM 2476 C C . PHE A 1 310 ? -4.980 -3.155 -8.842 1.00 95.81 310 PHE A C 1
ATOM 2478 O O . PHE A 1 310 ? -5.162 -1.969 -8.566 1.00 95.81 310 PHE A O 1
ATOM 2485 N N . LEU A 1 311 ? -3.781 -3.731 -8.792 1.00 98.12 311 LEU A N 1
ATOM 2486 C CA . LEU A 1 311 ? -2.543 -2.999 -8.555 1.00 98.12 311 LEU A CA 1
ATOM 2487 C C . LEU A 1 311 ? -1.512 -3.358 -9.624 1.00 98.12 311 LEU A C 1
ATOM 2489 O O . LEU A 1 311 ? -1.219 -4.534 -9.829 1.00 98.12 311 LEU A O 1
ATOM 2493 N N . ALA A 1 312 ? -0.948 -2.343 -10.268 1.00 98.44 312 ALA A N 1
ATOM 2494 C CA . ALA A 1 312 ? 0.160 -2.459 -11.200 1.00 98.44 312 ALA A CA 1
ATOM 2495 C C . ALA A 1 312 ? 1.391 -1.733 -10.635 1.00 98.44 312 ALA A C 1
ATOM 2497 O O . ALA A 1 312 ? 1.291 -0.573 -10.235 1.00 98.44 312 ALA A O 1
ATOM 2498 N N . ALA A 1 313 ? 2.544 -2.397 -10.599 1.00 98.62 313 ALA A N 1
ATOM 2499 C CA . ALA A 1 313 ? 3.784 -1.868 -10.043 1.00 98.62 313 ALA A CA 1
ATOM 2500 C C . ALA A 1 313 ? 4.969 -2.116 -10.988 1.00 98.62 313 ALA A C 1
ATOM 2502 O O . ALA A 1 313 ? 5.268 -3.263 -11.313 1.00 98.62 313 ALA A O 1
ATOM 2503 N N . LYS A 1 314 ? 5.660 -1.051 -11.408 1.00 98.50 314 LYS A N 1
ATOM 2504 C CA . LYS A 1 314 ? 6.809 -1.123 -12.327 1.00 98.50 314 LYS A CA 1
ATOM 2505 C C . LYS A 1 314 ? 8.087 -0.646 -11.645 1.00 98.50 314 LYS A C 1
ATOM 2507 O O . LYS A 1 314 ? 8.208 0.530 -11.294 1.00 98.50 314 LYS A O 1
ATOM 2512 N N . PHE A 1 315 ? 9.039 -1.560 -11.458 1.00 98.38 315 PHE A N 1
ATOM 2513 C CA . PHE A 1 315 ? 10.368 -1.243 -10.933 1.00 98.38 315 PHE A CA 1
ATOM 2514 C C . PHE A 1 315 ? 11.205 -0.492 -11.977 1.00 98.38 315 PHE A C 1
ATOM 2516 O O . PHE A 1 315 ? 10.817 -0.363 -13.136 1.00 98.38 315 PHE A O 1
ATOM 2523 N N . GLY A 1 316 ? 12.355 0.043 -11.570 1.00 96.50 316 GLY A N 1
ATOM 2524 C CA . GLY A 1 316 ? 13.177 0.882 -12.433 1.00 96.50 316 GLY A CA 1
ATOM 2525 C C . GLY A 1 316 ? 14.664 0.855 -12.107 1.00 96.50 316 GLY A C 1
ATOM 2526 O O . GLY A 1 316 ? 15.140 0.166 -11.199 1.00 96.50 316 GLY A O 1
ATOM 2527 N N . VAL A 1 317 ? 15.400 1.627 -12.902 1.00 94.31 317 VAL A N 1
ATOM 2528 C CA . VAL A 1 317 ? 16.839 1.832 -12.748 1.00 94.31 317 VAL A CA 1
ATOM 2529 C C . VAL A 1 317 ? 17.081 2.895 -11.679 1.00 94.31 317 VAL A C 1
ATOM 2531 O O . VAL A 1 317 ? 16.444 3.946 -11.675 1.00 94.31 317 VAL A O 1
ATOM 2534 N N . ARG A 1 318 ? 18.010 2.621 -10.764 1.00 88.62 318 ARG A N 1
ATOM 2535 C CA . ARG A 1 318 ? 18.509 3.569 -9.768 1.00 88.62 318 ARG A CA 1
ATOM 2536 C C . ARG A 1 318 ? 19.914 4.008 -10.164 1.00 88.62 318 ARG A C 1
ATOM 2538 O O . ARG A 1 318 ? 20.659 3.246 -10.780 1.00 88.62 318 ARG A O 1
ATOM 2545 N N . ALA A 1 319 ? 20.298 5.207 -9.747 1.00 85.56 319 ALA A N 1
ATOM 2546 C CA . ALA A 1 319 ? 21.682 5.641 -9.840 1.00 85.56 319 ALA A CA 1
ATOM 2547 C C . ALA A 1 319 ? 22.539 4.938 -8.776 1.00 85.56 319 ALA A C 1
ATOM 2549 O O . ALA A 1 319 ? 22.088 4.683 -7.655 1.00 85.56 319 ALA A O 1
ATOM 2550 N N . LYS A 1 320 ? 23.804 4.670 -9.105 1.00 83.19 320 LYS A N 1
ATOM 2551 C CA . LYS A 1 320 ? 24.807 4.244 -8.130 1.00 83.19 320 LYS A CA 1
ATOM 2552 C C . LYS A 1 320 ? 24.926 5.301 -7.030 1.00 83.19 320 LYS A C 1
ATOM 2554 O O . LYS A 1 320 ? 24.982 6.493 -7.347 1.00 83.19 320 LYS A O 1
ATOM 2559 N N . PRO A 1 321 ? 25.030 4.894 -5.753 1.00 76.12 321 PRO A N 1
ATOM 2560 C CA . PRO A 1 321 ? 25.325 5.829 -4.680 1.00 76.12 321 PRO A CA 1
ATOM 2561 C C . PRO A 1 321 ? 26.604 6.603 -5.004 1.00 76.12 321 PRO A C 1
ATOM 2563 O O . PRO A 1 321 ? 27.653 6.004 -5.259 1.00 76.12 321 PRO A O 1
ATOM 2566 N N . LYS A 1 322 ? 26.525 7.935 -5.014 1.00 73.81 322 LYS A N 1
ATOM 2567 C CA . LYS A 1 322 ? 27.715 8.760 -5.226 1.00 73.81 322 LYS A CA 1
ATOM 2568 C C . LYS A 1 322 ? 28.624 8.687 -3.988 1.00 73.81 322 LYS A C 1
ATOM 2570 O O . LYS A 1 322 ? 28.114 8.632 -2.867 1.00 73.81 322 LYS A O 1
ATOM 2575 N N . PRO A 1 323 ? 29.959 8.702 -4.146 1.00 64.94 323 PRO A N 1
ATOM 2576 C CA . PRO A 1 323 ? 30.879 8.710 -3.011 1.00 64.94 323 PRO A CA 1
ATOM 2577 C C . PRO A 1 323 ? 30.613 9.898 -2.072 1.00 64.94 323 PRO A C 1
ATOM 2579 O O . PRO A 1 323 ? 30.295 10.994 -2.536 1.00 64.94 323 PRO A O 1
ATOM 2582 N N . PHE A 1 324 ? 30.781 9.685 -0.762 1.00 57.91 324 PHE A N 1
ATOM 2583 C CA . PHE A 1 324 ? 30.690 10.704 0.301 1.00 57.91 324 PHE A CA 1
ATOM 2584 C C . PHE A 1 324 ? 29.325 11.397 0.498 1.00 57.91 324 PHE A C 1
ATOM 2586 O O . PHE A 1 324 ? 29.233 12.349 1.270 1.00 57.91 324 PHE A O 1
ATOM 2593 N N . THR A 1 325 ? 28.238 10.889 -0.090 1.00 54.94 325 THR A N 1
ATOM 2594 C CA . THR A 1 325 ? 26.871 11.400 0.156 1.00 54.94 325 THR A CA 1
ATOM 2595 C C . THR A 1 325 ? 26.315 11.057 1.541 1.00 54.94 325 THR A C 1
ATOM 2597 O O . THR A 1 325 ? 25.315 11.631 1.958 1.00 54.94 325 THR A O 1
ATOM 2600 N N . GLY A 1 326 ? 26.988 10.192 2.309 1.00 49.88 326 GLY A N 1
ATOM 2601 C CA . GLY A 1 326 ? 26.594 9.832 3.678 1.00 49.88 326 GLY A CA 1
ATOM 2602 C C . GLY A 1 326 ? 26.613 10.989 4.689 1.00 49.88 326 GLY A C 1
ATOM 2603 O O . GLY A 1 326 ? 26.093 10.837 5.789 1.00 49.88 326 GLY A O 1
ATOM 2604 N N . VAL A 1 327 ? 27.185 12.148 4.337 1.00 49.28 327 VAL A N 1
ATOM 2605 C CA . VAL A 1 327 ? 27.185 13.359 5.184 1.00 49.28 327 VAL A CA 1
ATOM 2606 C C . VAL A 1 327 ? 25.899 14.185 5.007 1.00 49.28 327 VAL A C 1
ATOM 2608 O O . VAL A 1 327 ? 25.536 14.945 5.907 1.00 49.28 327 VAL A O 1
ATOM 2611 N N . ALA A 1 328 ? 25.191 13.988 3.889 1.00 53.25 328 ALA A N 1
ATOM 2612 C CA . ALA A 1 328 ? 23.995 14.719 3.481 1.00 53.25 328 ALA A CA 1
ATOM 2613 C C . ALA A 1 328 ? 22.888 13.730 3.065 1.00 53.25 328 ALA A C 1
ATOM 2615 O O . ALA A 1 328 ? 22.421 13.719 1.931 1.00 53.25 328 ALA A O 1
ATOM 2616 N N . VAL A 1 329 ? 22.514 12.847 4.001 1.00 54.94 329 VAL A N 1
ATOM 2617 C CA . VAL A 1 329 ? 21.627 11.681 3.791 1.00 54.94 329 VAL A CA 1
ATOM 2618 C C . VAL A 1 329 ? 20.283 12.042 3.142 1.00 54.94 329 VAL A C 1
ATOM 2620 O O . VAL A 1 329 ? 19.697 11.206 2.458 1.00 54.94 329 VAL A O 1
ATOM 2623 N N . PHE A 1 330 ? 19.810 13.276 3.323 1.00 58.19 330 PHE A N 1
ATOM 2624 C CA . PHE A 1 330 ? 18.534 13.745 2.785 1.00 58.19 330 PHE A CA 1
ATOM 2625 C C . PHE A 1 330 ? 18.671 14.788 1.672 1.00 58.19 330 PHE A C 1
ATOM 2627 O O . PHE A 1 330 ? 17.656 15.199 1.114 1.00 58.19 330 PHE A O 1
ATOM 2634 N N . ASP A 1 331 ? 19.881 15.233 1.325 1.00 59.53 331 ASP A N 1
ATOM 2635 C CA . ASP A 1 331 ? 20.076 16.101 0.163 1.00 59.53 331 ASP A CA 1
ATOM 2636 C C . ASP A 1 331 ? 19.998 15.305 -1.136 1.00 59.53 331 ASP A C 1
ATOM 2638 O O . ASP A 1 331 ? 20.363 14.131 -1.201 1.00 59.53 331 ASP A O 1
ATOM 2642 N N . ASN A 1 332 ? 19.574 15.977 -2.208 1.00 62.03 332 ASN A N 1
ATOM 2643 C CA . ASN A 1 332 ? 19.653 15.403 -3.541 1.00 62.03 332 ASN A CA 1
ATOM 2644 C C . ASN A 1 332 ? 21.142 15.170 -3.904 1.00 62.03 332 ASN A C 1
ATOM 2646 O O . ASN A 1 332 ? 21.885 16.150 -4.049 1.00 62.03 332 ASN A O 1
ATOM 2650 N N . PRO A 1 333 ? 21.588 13.910 -4.103 1.00 60.31 333 PRO A N 1
ATOM 2651 C CA . PRO A 1 333 ? 22.973 13.593 -4.454 1.00 60.31 333 PRO A CA 1
ATOM 2652 C C . PRO A 1 333 ? 23.457 14.289 -5.728 1.00 60.31 333 PRO A C 1
ATOM 2654 O O . PRO A 1 333 ? 24.652 14.540 -5.873 1.00 60.31 333 PRO A O 1
ATOM 2657 N N . ASP A 1 334 ? 22.544 14.616 -6.646 1.00 63.34 334 ASP A N 1
ATOM 2658 C CA . ASP A 1 334 ? 22.840 15.353 -7.875 1.00 63.34 334 ASP A CA 1
ATOM 2659 C C . ASP A 1 334 ? 23.116 16.837 -7.644 1.00 63.34 334 ASP A C 1
ATOM 2661 O O . ASP A 1 334 ? 23.846 17.445 -8.423 1.00 63.34 334 ASP A O 1
ATOM 2665 N N . LYS A 1 335 ? 22.601 17.413 -6.554 1.00 67.00 335 LYS A N 1
ATOM 2666 C CA . LYS A 1 335 ? 22.890 18.801 -6.168 1.00 67.00 335 LYS A CA 1
ATOM 2667 C C . LYS A 1 335 ? 24.176 18.907 -5.345 1.00 67.00 335 LYS A C 1
ATOM 2669 O O . LYS A 1 335 ? 24.901 19.886 -5.481 1.00 67.00 335 LYS A O 1
ATOM 2674 N N . VAL A 1 336 ? 24.468 17.906 -4.509 1.00 66.50 336 VAL A N 1
ATOM 2675 C CA . VAL A 1 336 ? 25.628 17.928 -3.594 1.00 66.50 336 VAL A CA 1
ATOM 2676 C C . VAL A 1 336 ? 26.906 17.412 -4.250 1.00 66.50 336 VAL A C 1
ATOM 2678 O O . VAL A 1 336 ? 27.993 17.896 -3.943 1.00 66.50 336 VAL A O 1
ATOM 2681 N N . ASN A 1 337 ? 26.799 16.439 -5.156 1.00 65.38 337 ASN A N 1
ATOM 2682 C CA . ASN A 1 337 ? 27.945 15.879 -5.858 1.00 65.38 337 ASN A CA 1
ATOM 2683 C C . ASN A 1 337 ? 27.765 16.045 -7.381 1.00 65.38 337 ASN A C 1
ATOM 2685 O O . ASN A 1 337 ? 26.882 15.402 -7.957 1.00 65.38 337 ASN A O 1
ATOM 2689 N N . PRO A 1 338 ? 28.613 16.859 -8.046 1.00 68.44 338 PRO A N 1
ATOM 2690 C CA . PRO A 1 338 ? 28.487 17.176 -9.468 1.00 68.44 338 PRO A CA 1
ATOM 2691 C C . PRO A 1 338 ? 28.892 16.020 -10.392 1.00 68.44 338 PRO A C 1
ATOM 2693 O O . PRO A 1 338 ? 28.761 16.143 -11.608 1.00 68.44 338 PRO A O 1
ATOM 2696 N N . ALA A 1 339 ? 29.404 14.904 -9.854 1.00 69.75 339 ALA A N 1
ATOM 2697 C CA . ALA A 1 339 ? 29.693 13.726 -10.661 1.00 69.75 339 ALA A CA 1
ATOM 2698 C C . ALA A 1 339 ? 28.415 13.253 -11.376 1.00 69.75 339 ALA A C 1
ATOM 2700 O O . ALA A 1 339 ? 27.352 13.224 -10.747 1.00 69.75 339 ALA A O 1
ATOM 2701 N N . PRO A 1 340 ? 28.486 12.870 -12.661 1.00 72.00 340 PRO A N 1
ATOM 2702 C CA . PRO A 1 340 ? 27.318 12.377 -13.373 1.00 72.00 340 PRO A CA 1
ATOM 2703 C C . PRO A 1 340 ? 26.780 11.125 -12.679 1.00 72.00 340 PRO A C 1
ATOM 2705 O O . PRO A 1 340 ? 27.544 10.257 -12.248 1.00 72.00 340 PRO A O 1
ATOM 2708 N N . SER A 1 341 ? 25.458 11.043 -12.562 1.00 80.00 341 SER A N 1
ATOM 2709 C CA . SER A 1 341 ? 24.804 9.831 -12.083 1.00 80.00 341 SER A CA 1
ATOM 2710 C C . SER A 1 341 ? 25.045 8.693 -13.071 1.00 80.00 341 SER A C 1
ATOM 2712 O O . SER A 1 341 ? 24.934 8.868 -14.283 1.00 80.00 341 SER A O 1
ATOM 2714 N N . VAL A 1 342 ? 25.436 7.538 -12.537 1.00 87.19 342 VAL A N 1
ATOM 2715 C CA . VAL A 1 342 ? 25.718 6.327 -13.312 1.00 87.19 342 VAL A CA 1
ATOM 2716 C C . VAL A 1 342 ? 24.676 5.293 -12.946 1.00 87.19 342 VAL A C 1
ATOM 2718 O O . VAL A 1 342 ? 24.493 5.019 -11.762 1.00 87.19 342 VAL A O 1
ATOM 2721 N N . ASP A 1 343 ? 24.044 4.687 -13.941 1.00 91.50 343 ASP A N 1
ATOM 2722 C CA . ASP A 1 343 ? 23.050 3.641 -13.721 1.00 91.50 343 ASP A CA 1
ATOM 2723 C C . ASP A 1 343 ? 23.642 2.433 -12.979 1.00 91.50 343 ASP A C 1
ATOM 2725 O O . ASP A 1 343 ? 24.735 1.936 -13.281 1.00 91.50 343 ASP A O 1
ATOM 2729 N N . ASP A 1 344 ? 22.892 1.933 -12.000 1.00 93.06 344 ASP A N 1
ATOM 2730 C CA . ASP A 1 344 ? 23.189 0.716 -11.250 1.00 93.06 344 ASP A CA 1
ATOM 2731 C C . ASP A 1 344 ? 22.293 -0.436 -11.717 1.00 93.06 344 ASP A C 1
ATOM 2733 O O . ASP A 1 344 ? 21.490 -0.956 -10.948 1.00 93.06 344 ASP A O 1
ATOM 2737 N N . LEU A 1 345 ? 22.404 -0.843 -12.987 1.00 95.31 345 LEU A N 1
ATOM 2738 C CA . LEU A 1 345 ? 21.553 -1.911 -13.537 1.00 95.31 345 LEU A CA 1
ATOM 2739 C C . LEU A 1 345 ? 21.596 -3.210 -12.703 1.00 95.31 345 LEU A C 1
ATOM 2741 O O . LEU A 1 345 ? 20.525 -3.741 -12.405 1.00 95.31 345 LEU A O 1
ATOM 2745 N N . PRO A 1 346 ? 22.772 -3.724 -12.271 1.00 93.81 346 PRO A N 1
ATOM 2746 C CA . PRO A 1 346 ? 22.823 -4.942 -11.464 1.00 93.81 346 PRO A CA 1
ATOM 2747 C C . PRO A 1 346 ? 22.198 -4.765 -10.076 1.00 93.81 346 PRO A C 1
ATOM 2749 O O . PRO A 1 346 ? 21.468 -5.646 -9.625 1.00 93.81 346 PRO A O 1
ATOM 2752 N N . GLY A 1 347 ? 22.452 -3.635 -9.401 1.00 94.06 347 GLY A N 1
ATOM 2753 C CA . GLY A 1 347 ? 21.854 -3.360 -8.094 1.00 94.06 347 GLY A CA 1
ATOM 2754 C C . GLY A 1 347 ? 20.343 -3.158 -8.179 1.00 94.06 347 GLY A C 1
ATOM 2755 O O . GLY A 1 347 ? 19.606 -3.714 -7.372 1.00 94.06 347 GLY A O 1
ATOM 2756 N N . SER A 1 348 ? 19.863 -2.456 -9.206 1.00 96.12 348 SER A N 1
ATOM 2757 C CA . SER A 1 348 ? 18.434 -2.311 -9.487 1.00 96.12 348 SER A CA 1
ATOM 2758 C C . SER A 1 348 ? 17.744 -3.633 -9.790 1.00 96.12 348 SER A C 1
ATOM 2760 O O . SER A 1 348 ? 16.630 -3.842 -9.319 1.00 96.12 348 SER A O 1
ATOM 2762 N N . ALA A 1 349 ? 18.380 -4.526 -10.553 1.00 96.38 349 ALA A N 1
ATOM 2763 C CA . ALA A 1 349 ? 17.831 -5.850 -10.828 1.00 96.38 349 ALA A CA 1
ATOM 2764 C C . ALA A 1 349 ? 17.729 -6.696 -9.550 1.00 96.38 349 ALA A C 1
ATOM 2766 O O . ALA A 1 349 ? 16.696 -7.320 -9.313 1.00 96.38 349 ALA A O 1
ATOM 2767 N N . ALA A 1 350 ? 18.760 -6.661 -8.697 1.00 94.38 350 ALA A N 1
ATOM 2768 C CA . ALA A 1 350 ? 18.747 -7.351 -7.409 1.00 94.38 350 ALA A CA 1
ATOM 2769 C C . ALA A 1 350 ? 17.649 -6.817 -6.472 1.00 94.38 350 ALA A C 1
ATOM 2771 O O . ALA A 1 350 ? 16.958 -7.611 -5.830 1.00 94.38 350 ALA A O 1
ATOM 2772 N N . ASP A 1 351 ? 17.462 -5.492 -6.422 1.00 94.81 351 ASP A N 1
ATOM 2773 C CA . ASP A 1 351 ? 16.359 -4.868 -5.690 1.00 94.81 351 ASP A CA 1
ATOM 2774 C C . ASP A 1 351 ? 15.010 -5.361 -6.236 1.00 94.81 351 ASP A C 1
ATOM 2776 O O . ASP A 1 351 ? 14.196 -5.887 -5.482 1.00 94.81 351 ASP A O 1
ATOM 2780 N N . ALA A 1 352 ? 14.777 -5.223 -7.545 1.00 96.88 352 ALA A N 1
ATOM 2781 C CA . ALA A 1 352 ? 13.497 -5.537 -8.177 1.00 96.88 352 ALA A CA 1
ATOM 2782 C C . ALA A 1 352 ? 13.104 -7.016 -8.011 1.00 96.88 352 ALA A C 1
ATOM 2784 O O . ALA A 1 352 ? 11.947 -7.304 -7.710 1.00 96.88 352 ALA A O 1
ATOM 2785 N N . GLU A 1 353 ? 14.056 -7.952 -8.121 1.00 94.81 353 GLU A N 1
ATOM 2786 C CA . GLU A 1 353 ? 13.810 -9.390 -7.924 1.00 94.81 353 GLU A CA 1
ATOM 2787 C C . GLU A 1 353 ? 13.274 -9.696 -6.513 1.00 94.81 353 GLU A C 1
ATOM 2789 O O . GLU A 1 353 ? 12.340 -10.484 -6.348 1.00 94.81 353 GLU A O 1
ATOM 2794 N N . ILE A 1 354 ? 13.852 -9.067 -5.483 1.00 95.50 354 ILE A N 1
ATOM 2795 C CA . ILE A 1 354 ? 13.455 -9.275 -4.083 1.00 95.50 354 ILE A CA 1
ATOM 2796 C C . ILE A 1 354 ? 12.162 -8.522 -3.774 1.00 95.50 354 ILE A C 1
ATOM 2798 O O . ILE A 1 354 ? 11.238 -9.076 -3.174 1.00 95.50 354 ILE A O 1
ATOM 2802 N N . LEU A 1 355 ? 12.093 -7.255 -4.174 1.00 97.75 355 LEU A N 1
ATOM 2803 C CA . LEU A 1 355 ? 10.999 -6.366 -3.817 1.00 97.75 355 LEU A CA 1
ATOM 2804 C C . LEU A 1 355 ? 9.697 -6.744 -4.529 1.00 97.75 355 LEU A C 1
ATOM 2806 O O . LEU A 1 355 ? 8.637 -6.633 -3.921 1.00 97.75 355 LEU A O 1
ATOM 2810 N N . ALA A 1 356 ? 9.746 -7.286 -5.751 1.00 98.25 356 ALA A N 1
ATOM 2811 C CA . ALA A 1 356 ? 8.559 -7.829 -6.416 1.00 98.25 356 ALA A CA 1
ATOM 2812 C C . ALA A 1 356 ? 7.900 -8.948 -5.589 1.00 98.25 356 ALA A C 1
ATOM 2814 O O . ALA A 1 356 ? 6.680 -8.964 -5.406 1.00 98.25 356 ALA A O 1
ATOM 2815 N N . LEU A 1 357 ? 8.704 -9.852 -5.019 1.00 97.69 357 LEU A N 1
ATOM 2816 C CA . LEU A 1 357 ? 8.194 -10.884 -4.117 1.00 97.69 357 LEU A CA 1
ATOM 2817 C C . LEU A 1 357 ? 7.606 -10.267 -2.839 1.00 97.69 357 LEU A C 1
ATOM 2819 O O . LEU A 1 357 ? 6.570 -10.727 -2.364 1.00 97.69 357 LEU A O 1
ATOM 2823 N N . TYR A 1 358 ? 8.222 -9.220 -2.286 1.00 97.88 358 TYR A N 1
ATOM 2824 C CA . TYR A 1 358 ? 7.693 -8.538 -1.099 1.00 97.88 358 TYR A CA 1
ATOM 2825 C C . TYR A 1 358 ? 6.348 -7.864 -1.350 1.00 97.88 358 TYR A C 1
ATOM 2827 O O . TYR A 1 358 ? 5.466 -7.988 -0.500 1.00 97.88 358 TYR A O 1
ATOM 2835 N N . VAL A 1 359 ? 6.139 -7.264 -2.525 1.00 98.56 359 VAL A N 1
ATOM 2836 C CA . VAL A 1 359 ? 4.824 -6.738 -2.920 1.00 98.56 359 VAL A CA 1
ATOM 2837 C C . VAL A 1 359 ? 3.769 -7.848 -2.901 1.00 98.56 359 VAL A C 1
ATOM 2839 O O . VAL A 1 359 ? 2.690 -7.669 -2.332 1.00 98.56 359 VAL A O 1
ATOM 2842 N N . TRP A 1 360 ? 4.082 -9.026 -3.453 1.00 98.00 360 TRP A N 1
ATOM 2843 C CA . TRP A 1 360 ? 3.175 -10.176 -3.386 1.00 98.00 360 TRP A CA 1
ATOM 2844 C C . TRP A 1 360 ? 2.906 -10.629 -1.943 1.00 98.00 360 TRP A C 1
ATOM 2846 O O . TRP A 1 360 ? 1.752 -10.802 -1.547 1.00 98.00 360 TRP A O 1
ATOM 2856 N N . LEU A 1 361 ? 3.951 -10.782 -1.127 1.00 97.56 361 LEU A N 1
ATOM 2857 C CA . LEU A 1 361 ? 3.810 -11.189 0.273 1.00 97.56 361 LEU A CA 1
ATOM 2858 C C . LEU A 1 361 ? 3.021 -10.168 1.104 1.00 97.56 361 LEU A C 1
ATOM 2860 O O . LEU A 1 361 ? 2.318 -10.557 2.036 1.00 97.56 361 LEU A O 1
ATOM 2864 N N . ALA A 1 362 ? 3.100 -8.877 0.776 1.00 98.00 362 ALA A N 1
ATOM 2865 C CA . ALA A 1 362 ? 2.303 -7.839 1.418 1.00 98.00 362 ALA A CA 1
ATOM 2866 C C . ALA A 1 362 ? 0.806 -8.006 1.127 1.00 98.00 362 ALA A C 1
ATOM 2868 O O . ALA A 1 362 ? 0.003 -7.903 2.056 1.00 98.00 362 ALA A O 1
ATOM 2869 N N . ALA A 1 363 ? 0.431 -8.338 -0.114 1.00 96.69 363 ALA A N 1
ATOM 2870 C CA . ALA A 1 363 ? -0.954 -8.667 -0.458 1.00 96.69 363 ALA A CA 1
ATOM 2871 C C . ALA A 1 363 ? -1.461 -9.881 0.342 1.00 96.69 363 ALA A C 1
ATOM 2873 O O . ALA A 1 363 ? -2.563 -9.854 0.885 1.00 96.69 363 ALA A O 1
ATOM 2874 N N . GLN A 1 364 ? -0.626 -10.914 0.498 1.00 95.25 364 GLN A N 1
ATOM 2875 C CA . GLN A 1 364 ? -0.971 -12.156 1.208 1.00 95.25 364 GLN A CA 1
ATOM 2876 C C . GLN A 1 364 ? -1.228 -11.989 2.714 1.00 95.25 364 GLN A C 1
ATOM 2878 O O . GLN A 1 364 ? -1.747 -12.906 3.352 1.00 95.25 364 GLN A O 1
ATOM 2883 N N . ARG A 1 365 ? -0.933 -10.821 3.301 1.00 94.12 365 ARG A N 1
ATOM 2884 C CA . ARG A 1 365 ? -1.290 -10.507 4.698 1.00 94.12 365 ARG A CA 1
ATOM 2885 C C . ARG A 1 365 ? -2.799 -10.359 4.915 1.00 94.12 365 ARG A C 1
ATOM 2887 O O . ARG A 1 365 ? -3.227 -10.225 6.058 1.00 94.12 365 ARG A O 1
ATOM 2894 N N . PHE A 1 366 ? -3.588 -10.336 3.842 1.00 90.69 366 PHE A N 1
ATOM 2895 C CA . PHE A 1 366 ? -5.009 -10.016 3.869 1.00 90.69 366 PHE A CA 1
ATOM 2896 C C . PHE A 1 366 ? -5.821 -11.132 3.202 1.00 90.69 366 PHE A C 1
ATOM 2898 O O . PHE A 1 366 ? -5.545 -11.522 2.064 1.00 90.69 366 PHE A O 1
ATOM 2905 N N . ASN A 1 367 ? -6.816 -11.659 3.919 1.00 87.69 367 ASN A N 1
ATOM 2906 C CA . ASN A 1 367 ? -7.560 -12.866 3.538 1.00 87.69 367 ASN A CA 1
ATOM 2907 C C . ASN A 1 36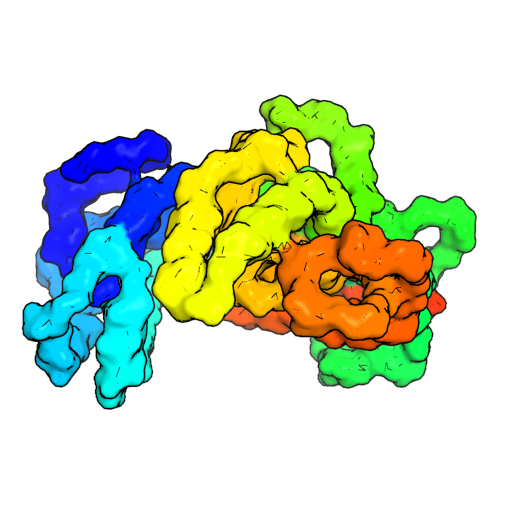7 ? -8.234 -12.738 2.166 1.00 87.69 367 ASN A C 1
ATOM 2909 O O . ASN A 1 367 ? -8.242 -13.683 1.381 1.00 87.69 367 ASN A O 1
ATOM 2913 N N . GLU A 1 368 ? -8.740 -11.551 1.836 1.00 87.50 368 GLU A N 1
ATOM 2914 C CA . GLU A 1 368 ? -9.394 -11.260 0.562 1.00 87.50 368 GLU A CA 1
ATOM 2915 C C . GLU A 1 368 ? -8.457 -11.342 -0.656 1.00 87.50 368 GLU A C 1
ATOM 2917 O O . GLU A 1 368 ? -8.939 -11.306 -1.788 1.00 87.50 368 GLU A O 1
ATOM 2922 N N . TYR A 1 369 ? -7.139 -11.460 -0.448 1.00 92.88 369 TYR A N 1
ATOM 2923 C CA . TYR A 1 369 ? -6.165 -11.679 -1.519 1.00 92.88 369 TYR A CA 1
ATOM 2924 C C . TYR A 1 369 ? -5.702 -13.133 -1.630 1.00 92.88 369 TYR A C 1
ATOM 2926 O O . TYR A 1 369 ? -5.344 -13.558 -2.729 1.00 92.88 369 TYR A O 1
ATOM 2934 N N . GLN A 1 370 ? -5.710 -13.899 -0.537 1.00 90.94 370 GLN A N 1
ATOM 2935 C CA . GLN A 1 370 ? -5.083 -15.227 -0.470 1.00 90.94 370 GLN A CA 1
ATOM 2936 C C . GLN A 1 370 ? -5.686 -16.238 -1.456 1.00 90.94 370 GLN A C 1
ATOM 2938 O O . GLN A 1 370 ? -4.965 -17.061 -2.014 1.00 90.94 370 GLN A O 1
ATOM 2943 N N . HIS A 1 371 ? -6.992 -16.150 -1.718 1.00 87.19 371 HIS A N 1
ATOM 2944 C CA . HIS A 1 371 ? -7.723 -17.132 -2.534 1.00 87.19 371 HIS A CA 1
ATOM 2945 C C . HIS A 1 371 ? -8.386 -16.534 -3.776 1.00 87.19 371 HIS A C 1
ATOM 2947 O O . HIS A 1 371 ? -9.194 -17.181 -4.434 1.00 87.19 371 HIS A O 1
ATOM 2953 N N . SER A 1 372 ? -8.121 -15.265 -4.080 1.00 91.69 372 SER A N 1
ATOM 2954 C CA . SER A 1 372 ? -8.879 -14.532 -5.106 1.00 91.69 372 SER A CA 1
ATOM 2955 C C . SER A 1 372 ? -8.017 -13.557 -5.889 1.00 91.69 372 SER A C 1
ATOM 2957 O O . SER A 1 372 ? -8.540 -12.656 -6.537 1.00 91.69 372 SER A O 1
ATOM 2959 N N . THR A 1 373 ? -6.699 -13.749 -5.858 1.00 95.62 373 THR A N 1
ATOM 2960 C CA . THR A 1 373 ? -5.746 -12.878 -6.544 1.00 95.62 373 THR A CA 1
ATOM 2961 C C . THR A 1 373 ? -4.929 -13.656 -7.548 1.00 95.62 373 THR A C 1
ATOM 2963 O O . THR A 1 373 ? -4.265 -14.626 -7.193 1.00 95.62 373 THR A O 1
ATOM 2966 N N . VAL A 1 374 ? -4.916 -13.167 -8.781 1.00 97.56 374 VAL A N 1
ATOM 2967 C CA . VAL A 1 374 ? -3.891 -13.523 -9.759 1.00 97.56 374 VAL A CA 1
ATOM 2968 C C . VAL A 1 374 ? -2.746 -12.525 -9.622 1.00 97.56 374 VAL A C 1
ATOM 2970 O O . VAL A 1 374 ? -2.976 -11.318 -9.607 1.00 97.56 374 VAL A O 1
ATOM 2973 N N . CYS A 1 375 ? -1.518 -13.018 -9.512 1.00 98.25 375 CYS A N 1
ATOM 2974 C CA . CYS A 1 375 ? -0.300 -12.221 -9.557 1.00 98.25 375 CYS A CA 1
ATOM 2975 C C . CYS A 1 375 ? 0.519 -12.611 -10.784 1.00 98.25 375 CYS A C 1
ATOM 2977 O O . CYS A 1 375 ? 0.797 -13.791 -11.003 1.00 98.25 375 CYS A O 1
ATOM 2979 N N . VAL A 1 376 ? 0.910 -11.614 -11.572 1.00 98.31 376 VAL A N 1
ATOM 2980 C CA . VAL A 1 376 ? 1.814 -11.763 -12.712 1.00 98.31 376 VAL A CA 1
ATOM 2981 C C . VAL A 1 376 ? 3.005 -10.852 -12.486 1.00 98.31 376 VAL A C 1
ATOM 2983 O O . VAL A 1 376 ? 2.834 -9.642 -12.400 1.00 98.31 376 VAL A O 1
ATOM 2986 N N . CYS A 1 377 ? 4.205 -11.421 -12.417 1.00 98.44 377 CYS A N 1
ATOM 2987 C CA . CYS A 1 377 ? 5.454 -10.666 -12.375 1.00 98.44 377 CYS A CA 1
ATOM 2988 C C . CYS A 1 377 ? 6.208 -10.835 -13.692 1.00 98.44 377 CYS A C 1
ATOM 2990 O O . CYS A 1 377 ? 6.638 -11.943 -14.006 1.00 98.44 377 CYS A O 1
ATOM 2992 N N . LEU A 1 378 ? 6.349 -9.766 -14.472 1.00 97.88 378 LEU A N 1
ATOM 2993 C CA . LEU A 1 378 ? 7.102 -9.767 -15.721 1.00 97.88 378 LEU A CA 1
ATOM 2994 C C . LEU A 1 378 ? 8.603 -9.626 -15.451 1.00 97.88 378 LEU A C 1
ATOM 2996 O O . LEU A 1 378 ? 9.032 -8.817 -14.632 1.00 97.88 378 LEU A O 1
ATOM 3000 N N . ALA A 1 379 ? 9.393 -10.397 -16.188 1.00 96.88 379 ALA A N 1
ATOM 3001 C CA . ALA A 1 379 ? 10.833 -10.254 -16.333 1.00 96.88 379 ALA A CA 1
ATOM 3002 C C . ALA A 1 379 ? 11.134 -10.051 -17.821 1.00 96.88 379 ALA A C 1
ATOM 3004 O O . ALA A 1 379 ? 11.353 -11.005 -18.577 1.00 96.88 379 ALA A O 1
ATOM 3005 N N . GLU A 1 380 ? 11.108 -8.799 -18.272 1.00 94.94 380 GLU A N 1
ATOM 3006 C CA . GLU A 1 380 ? 11.184 -8.502 -19.705 1.00 94.94 380 GLU A CA 1
ATOM 3007 C C . GLU A 1 380 ? 12.537 -8.888 -20.317 1.00 94.94 380 GLU A C 1
ATOM 3009 O O . GLU A 1 380 ? 12.589 -9.329 -21.466 1.00 94.94 380 GLU A O 1
ATOM 3014 N N . SER A 1 381 ? 13.633 -8.775 -19.555 1.00 94.25 381 SER A N 1
ATOM 3015 C CA . SER A 1 381 ? 14.985 -9.112 -20.028 1.00 94.25 381 SER A CA 1
ATOM 3016 C C . SER A 1 381 ? 15.164 -10.599 -20.350 1.00 94.25 381 SER A C 1
ATOM 3018 O O . SER A 1 381 ? 16.029 -10.948 -21.154 1.00 94.25 381 SER A O 1
ATOM 3020 N N . THR A 1 382 ? 14.322 -11.471 -19.788 1.00 94.50 382 THR A N 1
ATOM 3021 C CA . THR A 1 382 ? 14.322 -12.918 -20.050 1.00 94.50 382 THR A CA 1
ATOM 3022 C C . THR A 1 382 ? 13.095 -13.389 -20.829 1.00 94.50 382 THR A C 1
ATOM 3024 O O . THR A 1 382 ? 12.992 -14.580 -21.116 1.00 94.50 382 THR A O 1
ATOM 3027 N N . SER A 1 383 ? 12.184 -12.480 -21.207 1.00 94.75 383 SER A N 1
ATOM 3028 C CA . SER A 1 383 ? 10.899 -12.816 -21.846 1.00 94.75 383 SER A CA 1
ATOM 3029 C C . SER A 1 383 ? 10.109 -13.864 -21.054 1.00 94.75 383 SER A C 1
ATOM 3031 O O . SER A 1 383 ? 9.550 -14.808 -21.612 1.00 94.75 383 SER A O 1
ATOM 3033 N N . GLN A 1 384 ? 10.085 -13.718 -19.731 1.00 95.50 384 GLN A N 1
ATOM 3034 C CA . GLN A 1 384 ? 9.342 -14.594 -18.832 1.00 95.50 384 GLN A CA 1
ATOM 3035 C C . GLN A 1 384 ? 8.358 -13.790 -17.988 1.00 95.50 384 GLN A C 1
ATOM 3037 O O . GLN A 1 384 ? 8.567 -12.614 -17.704 1.00 95.50 384 GLN A O 1
ATOM 3042 N N . ALA A 1 385 ? 7.306 -14.459 -17.542 1.00 96.69 385 ALA A N 1
ATOM 3043 C CA . ALA A 1 385 ? 6.482 -14.031 -16.430 1.00 96.69 385 ALA A CA 1
ATOM 3044 C C . ALA A 1 385 ? 6.498 -15.100 -15.338 1.00 96.69 385 ALA A C 1
ATOM 3046 O O . ALA A 1 385 ? 6.680 -16.283 -15.617 1.00 96.69 385 ALA A O 1
ATOM 3047 N N . TYR A 1 386 ? 6.254 -14.698 -14.101 1.00 97.44 386 TYR A N 1
ATOM 3048 C CA . TYR A 1 386 ? 5.929 -15.604 -13.013 1.00 97.44 386 TYR A CA 1
ATOM 3049 C C . TYR A 1 386 ? 4.461 -15.430 -12.648 1.00 97.44 386 TYR A C 1
ATOM 3051 O O . TYR A 1 386 ? 4.030 -14.329 -12.305 1.00 97.44 386 TYR A O 1
ATOM 3059 N N . LEU A 1 387 ? 3.693 -16.511 -12.764 1.00 97.25 387 LEU A N 1
ATOM 3060 C CA . LEU A 1 387 ? 2.254 -16.527 -12.547 1.00 97.25 387 LEU A CA 1
ATOM 3061 C C . LEU A 1 387 ? 1.932 -17.242 -11.237 1.00 97.25 387 LEU A C 1
ATOM 3063 O O . LEU A 1 387 ? 2.226 -18.428 -11.075 1.00 97.25 387 LEU A O 1
ATOM 3067 N N . ILE A 1 388 ? 1.263 -16.538 -10.333 1.00 97.19 388 ILE A N 1
ATOM 3068 C CA . ILE A 1 388 ? 0.581 -17.124 -9.180 1.00 97.19 388 ILE A CA 1
ATOM 3069 C C . ILE A 1 388 ? -0.903 -16.917 -9.406 1.00 97.19 388 ILE A C 1
ATOM 3071 O O . ILE A 1 388 ? -1.349 -15.794 -9.627 1.00 97.19 388 ILE A O 1
ATOM 3075 N N . ALA A 1 389 ? -1.675 -17.989 -9.369 1.00 95.31 389 ALA A N 1
ATOM 3076 C CA . ALA A 1 389 ? -3.097 -17.912 -9.632 1.00 95.31 389 ALA A CA 1
ATOM 3077 C C . ALA A 1 389 ? -3.848 -18.931 -8.771 1.00 9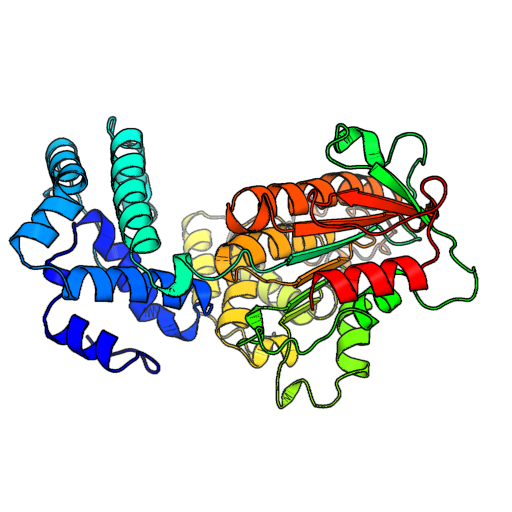5.31 389 ALA A C 1
ATOM 3079 O O . ALA A 1 389 ? -3.311 -20.013 -8.513 1.00 95.31 389 ALA A O 1
ATOM 3080 N N . PRO A 1 390 ? -5.069 -18.602 -8.320 1.00 93.38 390 PRO A N 1
ATOM 3081 C CA . PRO A 1 390 ? -5.900 -19.540 -7.589 1.00 93.38 390 PRO A CA 1
ATOM 3082 C C . PRO A 1 390 ? -6.472 -20.589 -8.557 1.00 93.38 390 PRO A C 1
ATOM 3084 O O . PRO A 1 390 ? -6.405 -20.436 -9.780 1.00 93.38 390 PRO A O 1
ATOM 3087 N N . THR A 1 391 ? -7.039 -21.668 -8.022 1.00 89.50 391 THR A N 1
ATOM 3088 C CA . THR A 1 391 ? -7.527 -22.810 -8.816 1.00 89.50 391 THR A CA 1
ATOM 3089 C C . THR A 1 391 ? -8.631 -22.448 -9.810 1.00 89.50 391 THR A C 1
ATOM 3091 O O . THR A 1 391 ? -8.793 -23.119 -10.825 1.00 89.50 391 THR A O 1
ATOM 3094 N N . GLU A 1 392 ? -9.370 -21.373 -9.550 1.00 90.75 392 GLU A N 1
ATOM 3095 C CA . GLU A 1 392 ? -10.457 -20.867 -10.389 1.00 90.75 392 GLU A CA 1
ATOM 3096 C C . GLU A 1 392 ? -9.949 -20.109 -11.625 1.00 90.75 392 GLU A C 1
ATOM 3098 O O . GLU A 1 392 ? -10.732 -19.810 -12.530 1.00 90.75 392 GLU A O 1
ATOM 3103 N N . PHE A 1 393 ? -8.657 -19.771 -11.686 1.00 93.00 393 PHE A N 1
ATOM 3104 C CA . PHE A 1 393 ? -8.053 -19.159 -12.864 1.00 93.00 393 PHE A CA 1
ATOM 3105 C C . PHE A 1 393 ? -7.717 -20.237 -13.902 1.00 93.00 393 PHE A C 1
ATOM 3107 O O . PHE A 1 393 ? -6.696 -20.917 -13.827 1.00 93.00 393 PHE A O 1
ATOM 3114 N N . THR A 1 394 ? -8.594 -20.393 -14.891 1.00 84.62 394 THR A N 1
ATOM 3115 C CA . THR A 1 394 ? -8.590 -21.517 -15.843 1.00 84.62 394 THR A CA 1
ATOM 3116 C C . THR A 1 394 ? -7.967 -21.188 -17.204 1.00 84.62 394 THR A C 1
ATOM 3118 O O . THR A 1 394 ? -8.317 -21.793 -18.218 1.00 84.62 394 THR A O 1
ATOM 3121 N N . ALA A 1 395 ? -7.027 -20.241 -17.262 1.00 86.81 395 ALA A N 1
ATOM 3122 C CA . ALA A 1 395 ? -6.365 -19.889 -18.516 1.00 86.81 395 ALA A CA 1
ATOM 3123 C C . ALA A 1 395 ? -5.522 -21.060 -19.056 1.00 86.81 395 ALA A C 1
ATOM 3125 O O . ALA A 1 395 ? -4.614 -21.553 -18.387 1.00 86.81 395 ALA A O 1
ATOM 3126 N N . ALA A 1 396 ? -5.815 -21.493 -20.284 1.00 78.94 396 ALA A N 1
ATOM 3127 C CA . ALA A 1 396 ? -5.058 -22.536 -20.963 1.00 78.94 396 ALA A CA 1
ATOM 3128 C C . ALA A 1 396 ? -3.864 -21.921 -21.708 1.00 78.94 396 ALA A C 1
ATOM 3130 O O . ALA A 1 396 ? -4.025 -21.321 -22.770 1.00 78.94 396 ALA A O 1
ATOM 3131 N N . PHE A 1 397 ? -2.664 -22.085 -21.152 1.00 87.75 397 PHE A N 1
ATOM 3132 C CA . PHE A 1 397 ? -1.408 -21.761 -21.828 1.00 87.75 397 PHE A CA 1
ATOM 3133 C C . PHE A 1 397 ? -0.780 -23.047 -22.378 1.00 87.75 397 PHE A C 1
ATOM 3135 O O . PHE A 1 397 ? -0.726 -24.068 -21.690 1.00 87.75 397 PHE A O 1
ATOM 3142 N N . HIS A 1 398 ? -0.325 -23.027 -23.631 1.00 80.00 398 HIS A N 1
ATOM 3143 C CA . HIS A 1 398 ? 0.267 -24.207 -24.260 1.00 80.00 398 HIS A CA 1
ATOM 3144 C C . HIS A 1 398 ? 1.725 -24.358 -23.826 1.00 80.00 398 HIS A C 1
ATOM 3146 O O . HIS A 1 398 ? 2.525 -23.462 -24.073 1.00 80.00 398 HIS A O 1
ATOM 3152 N N . ALA A 1 399 ? 2.071 -25.500 -23.220 1.00 81.12 399 ALA A N 1
ATOM 3153 C CA . ALA A 1 399 ? 3.442 -25.832 -22.812 1.00 81.12 399 ALA A CA 1
ATOM 3154 C C . ALA A 1 399 ? 4.133 -24.701 -22.017 1.00 81.12 399 ALA A C 1
ATOM 3156 O O . ALA A 1 399 ? 5.259 -24.315 -22.329 1.00 81.12 399 ALA A O 1
ATOM 3157 N N . ASP A 1 400 ? 3.422 -24.122 -21.041 1.00 86.88 400 ASP A N 1
ATOM 3158 C CA . ASP A 1 400 ? 3.893 -22.994 -20.223 1.00 86.88 400 ASP A CA 1
ATOM 3159 C C . ASP A 1 400 ? 4.426 -21.812 -21.058 1.00 86.88 400 ASP A C 1
ATOM 3161 O O . ASP A 1 400 ? 5.361 -21.109 -20.665 1.00 86.88 400 ASP A O 1
ATOM 3165 N N . THR A 1 401 ? 3.813 -21.584 -22.222 1.00 93.25 401 THR A N 1
ATOM 3166 C CA . THR A 1 401 ? 4.090 -20.469 -23.129 1.00 93.25 401 THR A CA 1
ATOM 3167 C C . THR A 1 401 ? 2.801 -19.710 -23.438 1.00 93.25 401 THR A C 1
ATOM 3169 O O . THR A 1 401 ? 1.747 -20.312 -23.661 1.00 93.25 401 THR A O 1
ATOM 3172 N N . ALA A 1 402 ? 2.883 -18.380 -23.479 1.00 94.12 402 ALA A N 1
ATOM 3173 C CA . ALA A 1 402 ? 1.775 -17.509 -23.850 1.00 94.12 402 ALA A CA 1
ATOM 3174 C C . ALA A 1 402 ? 2.245 -16.348 -24.728 1.00 94.12 402 ALA A C 1
ATOM 3176 O O . ALA A 1 402 ? 3.329 -15.792 -24.533 1.00 94.12 402 ALA A O 1
ATOM 3177 N N . SER A 1 403 ? 1.394 -15.933 -25.662 1.00 93.31 403 SER A N 1
ATOM 3178 C CA . SER A 1 403 ? 1.523 -14.616 -26.274 1.00 93.31 403 SER A CA 1
ATOM 3179 C C . SER A 1 403 ? 0.999 -13.534 -25.332 1.00 93.31 403 SER A C 1
ATOM 3181 O O . SER A 1 403 ? 0.143 -13.772 -24.472 1.00 93.31 403 SER A O 1
ATOM 3183 N N . LEU A 1 404 ? 1.496 -12.311 -25.503 1.00 92.88 404 LEU A N 1
ATOM 3184 C CA . LEU A 1 404 ? 1.058 -11.178 -24.696 1.00 92.88 404 LEU A CA 1
ATOM 3185 C C . LEU A 1 404 ? -0.460 -10.896 -24.816 1.00 92.88 404 LEU A C 1
ATOM 3187 O O . LEU A 1 404 ? -1.096 -10.671 -23.783 1.00 92.88 404 LEU A O 1
ATOM 3191 N N . PRO A 1 405 ? -1.097 -10.992 -26.007 1.00 93.44 405 PRO A N 1
ATOM 3192 C CA . PRO A 1 405 ? -2.555 -10.904 -26.128 1.00 93.44 405 PRO A CA 1
ATOM 3193 C C . PRO A 1 405 ? -3.312 -12.014 -25.389 1.00 93.44 405 PRO A C 1
ATOM 3195 O O . PRO A 1 405 ? -4.343 -11.735 -24.778 1.00 93.44 405 PRO A O 1
ATOM 3198 N N . GLN A 1 406 ? -2.809 -13.255 -25.404 1.00 94.00 406 GLN A N 1
ATOM 3199 C CA . GLN A 1 406 ? -3.431 -14.367 -24.671 1.00 94.00 406 GLN A CA 1
ATOM 3200 C C . GLN A 1 406 ? -3.421 -14.109 -23.165 1.00 94.00 406 GLN A C 1
ATOM 3202 O O . GLN A 1 406 ? -4.454 -14.248 -22.508 1.00 94.00 406 GLN A O 1
ATOM 3207 N N . LEU A 1 407 ? -2.272 -13.688 -22.626 1.00 95.06 407 LEU A N 1
ATOM 3208 C CA . LEU A 1 407 ? -2.154 -13.334 -21.215 1.00 95.06 407 LEU A CA 1
ATOM 3209 C C . LEU A 1 407 ? -3.078 -12.1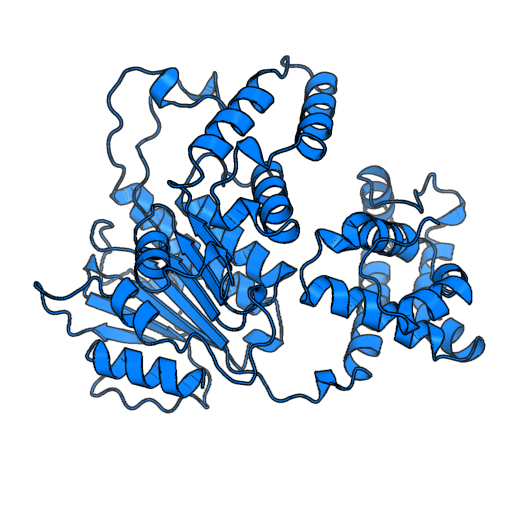59 -20.868 1.00 95.06 407 LEU A C 1
ATOM 3211 O O . LEU A 1 407 ? -3.858 -12.257 -19.927 1.00 95.06 407 LEU A O 1
ATOM 3215 N N . SER A 1 408 ? -3.059 -11.092 -21.669 1.00 94.81 408 SER A N 1
ATOM 3216 C CA . SER A 1 408 ? -3.932 -9.924 -21.496 1.00 94.81 408 SER A CA 1
ATOM 3217 C C . SER A 1 408 ? -5.413 -10.309 -21.427 1.00 94.81 408 SER A C 1
ATOM 3219 O O . SER A 1 408 ? -6.109 -9.958 -20.474 1.00 94.81 408 SER A O 1
ATOM 3221 N N . SER A 1 409 ? -5.881 -11.121 -22.381 1.00 94.00 409 SER A N 1
ATOM 3222 C CA . SER A 1 409 ? -7.264 -11.603 -22.425 1.00 94.00 409 SER A CA 1
ATOM 3223 C C . SER A 1 409 ? -7.629 -12.443 -21.199 1.00 94.00 409 SER A C 1
ATOM 3225 O O . SER A 1 409 ? -8.738 -12.316 -20.674 1.00 94.00 409 SER A O 1
ATOM 3227 N N . ALA A 1 410 ? -6.716 -13.294 -20.726 1.00 95.12 410 ALA A N 1
ATOM 3228 C CA . ALA A 1 410 ? -6.935 -14.107 -19.533 1.00 95.12 410 ALA A CA 1
ATOM 3229 C C . ALA A 1 410 ? -7.058 -13.245 -18.266 1.00 95.12 410 ALA A C 1
ATOM 3231 O O . ALA A 1 410 ? -7.962 -13.461 -17.458 1.00 95.12 410 ALA A O 1
ATOM 3232 N N . LEU A 1 411 ? -6.197 -12.234 -18.113 1.00 95.44 411 LEU A N 1
ATOM 3233 C CA . LEU A 1 411 ? -6.239 -11.303 -16.981 1.00 95.44 411 LEU A CA 1
ATOM 3234 C C . LEU A 1 411 ? -7.493 -10.422 -17.005 1.00 95.44 411 LEU A C 1
ATOM 3236 O O . LEU A 1 411 ? -8.128 -10.229 -15.968 1.00 95.44 411 LEU A O 1
ATOM 3240 N N . ALA A 1 412 ? -7.887 -9.938 -18.184 1.00 92.75 412 ALA A N 1
ATOM 3241 C CA . ALA A 1 412 ? -9.118 -9.177 -18.366 1.00 92.75 412 ALA A CA 1
ATOM 3242 C C . ALA A 1 412 ? -10.353 -10.011 -17.995 1.00 92.75 412 ALA A C 1
ATOM 3244 O O . ALA A 1 412 ? -11.213 -9.540 -17.255 1.00 92.75 412 ALA A O 1
ATOM 3245 N N . THR A 1 413 ? -10.405 -11.270 -18.443 1.00 92.25 413 THR A N 1
ATOM 3246 C CA . THR A 1 413 ? -11.489 -12.213 -18.111 1.00 92.25 413 THR A CA 1
ATOM 3247 C C . THR A 1 413 ? -11.526 -12.532 -16.620 1.00 92.25 413 THR A C 1
ATOM 3249 O O . THR A 1 413 ? -12.598 -12.699 -16.048 1.00 92.25 413 THR A O 1
ATOM 3252 N N . TRP A 1 414 ? -10.363 -12.622 -15.971 1.00 92.75 414 TRP A N 1
ATOM 3253 C CA . TRP A 1 414 ? -10.297 -12.852 -14.534 1.00 92.75 414 TRP A CA 1
ATOM 3254 C C . TRP A 1 414 ? -10.892 -11.692 -13.741 1.00 92.75 414 TRP A C 1
ATOM 3256 O O . TRP A 1 414 ? -11.636 -11.937 -12.807 1.00 92.75 414 TRP A O 1
ATOM 3266 N N . ILE A 1 415 ? -10.580 -10.444 -14.080 1.00 89.31 415 ILE A N 1
ATOM 3267 C CA . ILE A 1 415 ? -10.993 -9.295 -13.260 1.00 89.31 415 ILE A CA 1
ATOM 3268 C C . ILE A 1 415 ? -12.335 -8.663 -13.673 1.00 89.31 415 ILE A C 1
ATOM 3270 O O . ILE A 1 415 ? -12.795 -7.724 -13.017 1.00 89.31 415 ILE A O 1
ATOM 3274 N N . SER A 1 416 ? -12.936 -9.146 -14.763 1.00 83.31 416 SER A N 1
ATOM 3275 C CA . SER A 1 416 ? -14.303 -8.798 -15.178 1.00 83.31 416 SER A CA 1
ATOM 3276 C C . SER A 1 416 ? -15.317 -9.506 -14.292 1.00 83.31 416 SER A C 1
ATOM 3278 O O . SER A 1 416 ? -16.251 -8.805 -13.838 1.00 83.31 416 SER A O 1
#

Foldseek 3Di:
DPFDPPDDPLLVVLVVVVLVVLDDQLCQQVLLVCRVCVQQFAPVSNCLSSLLSSVSSPDDSVVSCVLCVQLNVVCVVLVVVPDPADSNHDDPRNVVSLVPGPCNVVNVVSVVSSSVVSLVPDPCVPPPLQFFEEEAEDFQLFDDDPVCLCVVVVPLFDKFFEPDDPPDDRLLLLLVVLADLDDVPQPDQLQAEEAELACVNVVSVCVVCVCCLVPPSHQYYYLHQLPLVLQVLLVLCVVADPDPVSNVVSLVCLLPDDSLVSDDSSQNSGSNSVVLVSVLVSPPQCLSPGSLSVQLSSLLVSCVGRVHRYYYGYFDWDFDDDPPCVVSVSHDCVVVPVPDTDTPSNVSSVSSSVSLVSSVVSNVVDPSCVARYWYWYDDHNRSMITINHHPPQPQDDDPSYDYSVSVSNSNNVSND

pLDDT: mean 88.12, std 12.23, range [39.41, 98.75]

Sequence (416 aa):
MKTADGLSQNLQDALNNGVLKRLPLTFLPFVNEQLQKWQYLFPNERRSVQGLLLYVDSLSPQQSFALFKNVVQLEEKMDVRHWQFSTTEQTIQNSSQLARSPWFLEWRQAVQAVFDTVDQQSPQSKSSSAKRLVLLDIPRPLPLNPATAWRRWQGIGKPLHLQLDKDSVDPFEFLLAGVPSSSPNRSSSADTWVIDAGSSAVNAVLKRTPEFLSKPTSILLSYERLSSYRENFSHEMNTMRKDLADADAVFDRLRTVDVTPWSPPEVSADPAVREFVRSLYLSGNGAVIFGNSFVEWGASEAFRRARPSFLAAKFGVRAKPKPFTGVAVFDNPDKVNPAPSVDDLPGSAADAEILALYVWLAAQRFNEYQHSTVCVCLAESTSQAYLIAPTEFTAAFHADTASLPQLSSALATWIS